Protein AF-A0A2E9SS66-F1 (afdb_monomer)

pLDDT: mean 97.3, std 3.2, range [60.94, 98.94]

Mean predicted aligned error: 2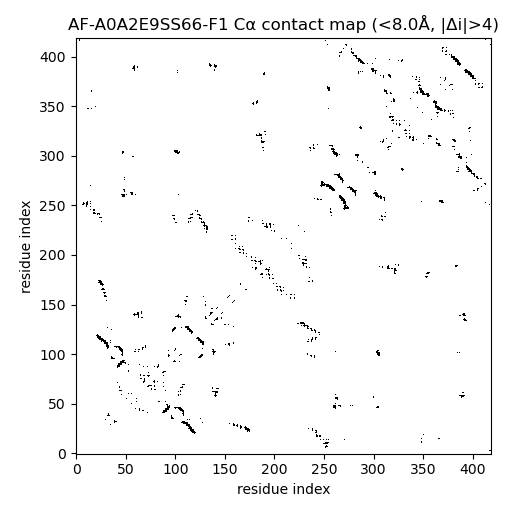.9 Å

Structure (mmCIF, N/CA/C/O backbone):
data_AF-A0A2E9SS66-F1
#
_entry.id   AF-A0A2E9SS66-F1
#
loop_
_atom_site.group_PDB
_atom_site.id
_atom_site.type_symbol
_atom_site.label_atom_id
_atom_site.label_alt_id
_atom_site.label_comp_id
_atom_site.label_asym_id
_atom_site.label_entity_id
_atom_site.label_seq_id
_atom_site.pdbx_PDB_ins_code
_atom_site.Cartn_x
_atom_site.Cartn_y
_atom_site.Cartn_z
_atom_site.occupancy
_atom_site.B_iso_or_equiv
_atom_site.auth_seq_id
_atom_site.auth_comp_id
_atom_site.auth_asym_id
_atom_site.auth_atom_id
_atom_site.pdbx_PDB_model_num
ATOM 1 N N . MET A 1 1 ? -30.780 -5.538 22.910 1.00 60.94 1 MET A N 1
ATOM 2 C CA . MET A 1 1 ? -29.740 -4.500 22.700 1.00 60.94 1 MET A CA 1
ATOM 3 C C . MET A 1 1 ? -28.472 -4.767 23.509 1.00 60.94 1 MET A C 1
ATOM 5 O O . MET A 1 1 ? -27.396 -4.683 22.935 1.00 60.94 1 MET A O 1
ATOM 9 N N . THR A 1 2 ? -28.561 -5.120 24.798 1.00 68.06 2 THR A N 1
ATOM 10 C CA . THR A 1 2 ? -27.386 -5.419 25.646 1.00 68.06 2 THR A CA 1
ATOM 11 C C . THR A 1 2 ? -26.574 -6.624 25.153 1.00 68.06 2 THR A C 1
ATOM 13 O O . THR A 1 2 ? -25.353 -6.534 25.111 1.00 68.06 2 THR A O 1
ATOM 16 N N . ASP A 1 3 ? -27.245 -7.686 24.687 1.00 88.69 3 ASP A N 1
ATOM 17 C CA . ASP A 1 3 ? -26.603 -8.881 24.105 1.00 88.69 3 ASP A CA 1
ATOM 18 C C . ASP A 1 3 ? -25.844 -8.571 22.800 1.00 88.69 3 ASP A C 1
ATOM 20 O O . ASP A 1 3 ? -24.668 -8.893 22.670 1.00 88.69 3 ASP A O 1
ATOM 24 N N . LEU A 1 4 ? -26.462 -7.846 21.856 1.00 93.50 4 LEU A N 1
ATOM 25 C CA . LEU A 1 4 ? -25.789 -7.460 20.609 1.00 93.50 4 LEU A CA 1
ATOM 26 C C . LEU A 1 4 ? -24.574 -6.561 20.863 1.00 93.50 4 LEU A C 1
ATOM 28 O O . LEU A 1 4 ? -23.524 -6.774 20.268 1.00 93.50 4 LEU A O 1
ATOM 32 N N . LYS A 1 5 ? -24.688 -5.580 21.769 1.00 95.19 5 LYS A N 1
ATOM 33 C CA . LYS A 1 5 ? -23.539 -4.747 22.140 1.00 95.19 5 LYS A CA 1
ATOM 34 C C . LYS A 1 5 ? -22.390 -5.615 22.661 1.00 95.19 5 LYS A C 1
ATOM 36 O O . LYS A 1 5 ? -21.265 -5.430 22.221 1.00 95.19 5 LYS A O 1
ATOM 41 N N . GLN A 1 6 ? -22.670 -6.572 23.546 1.00 96.44 6 GLN A N 1
ATOM 42 C CA . GLN A 1 6 ? -21.658 -7.497 24.069 1.00 96.44 6 GLN A CA 1
ATOM 43 C C . GLN A 1 6 ? -21.033 -8.364 22.967 1.00 96.44 6 GLN A C 1
ATOM 45 O O . GLN A 1 6 ? -19.815 -8.518 22.953 1.00 96.44 6 GLN A O 1
ATOM 50 N N . LYS A 1 7 ? -21.833 -8.869 22.017 1.00 97.75 7 LYS A N 1
ATOM 51 C CA . LYS A 1 7 ? -21.335 -9.608 20.844 1.00 97.75 7 LYS A CA 1
ATOM 52 C C . LYS A 1 7 ? -20.399 -8.762 19.987 1.00 97.75 7 LYS A C 1
ATOM 54 O O . LYS A 1 7 ? -19.346 -9.256 19.603 1.00 97.75 7 LYS A O 1
ATOM 59 N N . ILE A 1 8 ? -20.750 -7.499 19.736 1.00 98.44 8 ILE A N 1
ATOM 60 C CA . ILE A 1 8 ? -19.897 -6.581 18.972 1.00 98.44 8 ILE A CA 1
ATOM 61 C C . ILE A 1 8 ? -18.591 -6.311 19.718 1.00 98.44 8 ILE A C 1
ATOM 63 O O . ILE A 1 8 ? -17.529 -6.441 19.125 1.00 98.44 8 ILE A O 1
ATOM 67 N N . GLU A 1 9 ? -18.634 -5.979 21.014 1.00 98.31 9 GLU A N 1
ATOM 68 C CA . GLU A 1 9 ? -17.399 -5.732 21.776 1.00 98.31 9 GLU A CA 1
ATOM 69 C C . GLU A 1 9 ? -16.491 -6.972 21.801 1.00 98.31 9 GLU A C 1
ATOM 71 O O . GLU A 1 9 ? -15.284 -6.853 21.603 1.00 98.31 9 GLU A O 1
ATOM 76 N N . ALA A 1 10 ? -17.060 -8.170 21.972 1.00 98.38 10 ALA A N 1
ATOM 77 C CA . ALA A 1 10 ? -16.302 -9.418 21.934 1.00 98.38 10 ALA A CA 1
ATOM 78 C C . ALA A 1 10 ? -15.710 -9.705 20.541 1.00 98.38 10 ALA A C 1
ATOM 80 O O . ALA A 1 10 ? -14.550 -10.102 20.435 1.00 98.38 10 ALA A O 1
ATOM 81 N N . ALA A 1 11 ? -16.477 -9.482 19.469 1.00 98.62 11 ALA A N 1
ATOM 82 C CA . ALA A 1 11 ? -16.014 -9.672 18.096 1.00 98.62 11 ALA A CA 1
ATOM 83 C C . ALA A 1 11 ? -14.942 -8.645 17.699 1.00 98.62 11 ALA A C 1
ATOM 85 O O . ALA A 1 11 ? -13.944 -9.000 17.070 1.00 98.62 11 ALA A O 1
ATOM 86 N N . ASN A 1 12 ? -15.095 -7.388 18.116 1.00 98.81 12 ASN A N 1
ATOM 87 C CA . ASN A 1 12 ? -14.091 -6.348 17.918 1.00 98.81 12 ASN A CA 1
ATOM 88 C C . ASN A 1 12 ? -12.805 -6.711 18.655 1.00 98.81 12 ASN A C 1
ATOM 90 O O . ASN A 1 12 ? -11.750 -6.745 18.033 1.00 98.81 12 ASN A O 1
ATOM 94 N N . GLN A 1 13 ? -12.890 -7.080 19.936 1.00 98.69 13 GLN A N 1
ATOM 95 C CA . GLN A 1 13 ? -11.731 -7.524 20.709 1.00 98.69 13 GLN A CA 1
ATOM 96 C C . GLN A 1 13 ? -11.022 -8.705 20.032 1.00 98.69 13 GLN A C 1
ATOM 98 O O . GLN A 1 13 ? -9.805 -8.674 19.854 1.00 98.69 13 GLN A O 1
ATOM 103 N N . LYS A 1 14 ? -11.779 -9.702 19.558 1.00 98.81 14 LYS A N 1
ATOM 104 C CA . LYS A 1 14 ? -11.210 -10.841 18.831 1.00 98.81 14 LYS A CA 1
ATOM 105 C C . LYS A 1 14 ? -10.554 -10.434 17.508 1.00 98.81 14 LYS A C 1
ATOM 107 O O . LYS A 1 14 ? -9.509 -10.972 17.158 1.00 98.81 14 LYS A O 1
ATOM 112 N N . THR A 1 15 ? -11.144 -9.481 16.788 1.00 98.81 15 THR A N 1
ATOM 113 C CA . THR A 1 15 ? -10.571 -8.922 15.554 1.00 98.81 15 THR A CA 1
ATOM 114 C C . THR A 1 15 ? -9.224 -8.258 15.832 1.00 98.81 15 THR A C 1
ATOM 116 O O . THR A 1 15 ? -8.252 -8.526 15.133 1.00 98.81 15 THR A O 1
ATOM 119 N N . ILE A 1 16 ? -9.139 -7.447 16.888 1.00 98.75 16 ILE A N 1
ATOM 120 C CA . ILE A 1 16 ? -7.888 -6.801 17.304 1.00 98.75 16 ILE A CA 1
ATOM 121 C C . ILE A 1 16 ? -6.834 -7.833 17.702 1.00 98.75 16 ILE A C 1
ATOM 123 O O . ILE A 1 16 ? -5.689 -7.721 17.276 1.00 98.75 16 ILE A O 1
ATOM 127 N N . GLU A 1 17 ? -7.207 -8.853 18.478 1.00 98.62 17 GLU A N 1
ATOM 128 C CA . GLU A 1 17 ? -6.296 -9.945 18.843 1.00 98.62 17 GLU A CA 1
ATOM 129 C C . GLU A 1 17 ? -5.725 -10.648 17.613 1.00 98.62 17 GLU A C 1
ATOM 131 O O . GLU A 1 17 ? -4.535 -10.952 17.590 1.00 98.62 17 GLU A O 1
ATOM 136 N N . ILE A 1 18 ? -6.558 -10.881 16.592 1.00 98.69 18 ILE A N 1
ATOM 137 C CA . ILE A 1 18 ? -6.127 -11.502 15.339 1.00 98.69 18 ILE A CA 1
ATOM 138 C C . ILE A 1 18 ? -5.092 -10.635 14.620 1.00 98.69 18 ILE A C 1
ATOM 140 O O . ILE A 1 18 ? -4.042 -11.139 14.226 1.00 98.69 18 ILE A O 1
ATOM 144 N N . ILE A 1 19 ? -5.376 -9.338 14.482 1.00 98.56 19 ILE A N 1
ATOM 145 C CA . ILE A 1 19 ? -4.502 -8.394 13.778 1.00 98.56 19 ILE A CA 1
ATOM 146 C C . ILE A 1 19 ? -3.164 -8.250 14.516 1.00 98.56 19 ILE A C 1
ATOM 148 O O . ILE A 1 19 ? -2.103 -8.363 13.905 1.00 98.56 19 ILE A O 1
ATOM 152 N N . LEU A 1 20 ? -3.193 -8.040 15.838 1.00 98.44 20 LEU A N 1
ATOM 153 C CA . LEU A 1 20 ? -1.987 -7.797 16.638 1.00 98.44 20 LEU A CA 1
ATOM 154 C C . LEU A 1 20 ? -1.087 -9.034 16.774 1.00 98.44 20 LEU A C 1
ATOM 156 O O . LEU A 1 20 ? 0.133 -8.884 16.889 1.00 98.44 20 LEU A O 1
ATOM 160 N N . SER A 1 21 ? -1.656 -10.244 16.746 1.00 98.25 21 SER A N 1
ATOM 161 C CA . SER A 1 21 ? -0.876 -11.488 16.791 1.00 98.25 21 SER A CA 1
ATOM 162 C C . SER A 1 21 ? -0.274 -11.888 15.442 1.00 98.25 21 SER A C 1
ATOM 164 O O . SER A 1 21 ? 0.510 -12.837 15.387 1.00 98.25 21 SER A O 1
ATOM 166 N N . GLY A 1 22 ? -0.614 -11.183 14.358 1.00 98.31 22 GLY A N 1
ATOM 167 C CA . GLY A 1 22 ? -0.033 -11.409 13.040 1.00 98.31 22 GLY A CA 1
ATOM 168 C C . GLY A 1 22 ? 1.487 -11.222 13.032 1.00 98.31 22 GLY A C 1
ATOM 169 O O . GLY A 1 22 ? 2.020 -10.303 13.661 1.00 98.31 22 GLY A O 1
ATOM 170 N N . SER A 1 23 ? 2.173 -12.092 12.292 1.00 98.19 23 SER A N 1
ATOM 171 C CA . SER A 1 23 ? 3.631 -12.095 12.145 1.00 98.19 23 SER A CA 1
ATOM 172 C C . SER A 1 23 ? 4.002 -12.067 10.654 1.00 98.19 23 SER A C 1
ATOM 174 O O . SER A 1 23 ? 4.263 -13.117 10.064 1.00 98.19 23 SER A O 1
ATOM 176 N N . PRO A 1 24 ? 3.946 -10.886 10.006 1.00 98.62 24 PRO A N 1
ATOM 177 C CA . PRO A 1 24 ? 4.191 -10.740 8.574 1.00 98.62 24 PRO A CA 1
ATOM 178 C C . PRO A 1 24 ? 5.689 -10.817 8.243 1.00 98.62 24 PRO A C 1
ATOM 180 O O . PRO A 1 24 ? 6.462 -9.909 8.554 1.00 98.62 24 PRO A O 1
ATOM 183 N N . MET A 1 25 ? 6.074 -11.892 7.563 1.00 98.88 25 MET A N 1
ATOM 184 C CA . MET A 1 25 ? 7.418 -12.148 7.057 1.00 98.88 25 MET A CA 1
ATOM 185 C C . MET A 1 25 ? 7.444 -11.949 5.542 1.00 98.88 25 MET A C 1
ATOM 187 O O . MET A 1 25 ? 6.692 -12.602 4.822 1.00 98.88 25 MET A O 1
ATOM 191 N N . LEU A 1 26 ? 8.317 -11.082 5.032 1.00 98.88 26 LEU A N 1
ATOM 192 C CA . LEU A 1 26 ? 8.627 -11.045 3.602 1.00 98.88 26 LEU A CA 1
ATOM 193 C C . LEU A 1 26 ? 9.490 -12.267 3.278 1.00 98.88 26 LEU A C 1
ATOM 195 O O . LEU A 1 26 ? 10.615 -12.358 3.763 1.00 98.88 26 LEU A O 1
ATOM 199 N N . VAL A 1 27 ? 8.945 -13.211 2.510 1.00 98.81 27 VAL A N 1
ATOM 200 C CA . VAL A 1 27 ? 9.553 -14.537 2.288 1.00 98.81 27 VAL A CA 1
ATOM 201 C C . VAL A 1 27 ? 10.009 -14.771 0.854 1.00 98.81 27 VAL A C 1
ATOM 203 O O . VAL A 1 27 ? 10.815 -15.668 0.616 1.00 98.81 27 VAL A O 1
ATOM 206 N N . ASP A 1 28 ? 9.502 -13.995 -0.105 1.00 98.75 28 ASP A N 1
ATOM 207 C CA . ASP A 1 28 ? 9.826 -14.195 -1.513 1.00 98.75 28 ASP A CA 1
ATOM 208 C C . ASP A 1 28 ? 9.617 -12.931 -2.357 1.00 98.75 28 ASP A C 1
ATOM 210 O O . ASP A 1 28 ? 8.926 -11.997 -1.939 1.00 98.75 28 ASP A O 1
ATOM 214 N N . VAL A 1 29 ? 10.181 -12.939 -3.567 1.00 98.81 29 VAL A N 1
ATOM 215 C CA . VAL A 1 29 ? 9.848 -12.001 -4.648 1.00 98.81 29 VAL A CA 1
ATOM 216 C C . VAL A 1 29 ? 9.664 -12.794 -5.937 1.00 98.81 29 VAL A C 1
ATOM 218 O O . VAL A 1 29 ? 10.526 -13.595 -6.287 1.00 98.81 29 VAL A O 1
ATOM 221 N N . ALA A 1 30 ? 8.555 -12.613 -6.649 1.00 98.75 30 ALA A N 1
ATOM 222 C CA . ALA A 1 30 ? 8.277 -13.371 -7.873 1.00 98.75 30 ALA A CA 1
ATOM 223 C C . ALA A 1 30 ? 7.315 -12.620 -8.808 1.00 98.75 30 ALA A C 1
ATOM 225 O O . ALA A 1 30 ? 6.579 -11.756 -8.328 1.00 98.75 30 ALA A O 1
ATOM 226 N N . PRO A 1 31 ? 7.291 -12.930 -10.118 1.00 98.81 31 PRO A N 1
ATOM 227 C CA . PRO A 1 31 ? 6.324 -12.348 -11.047 1.00 98.81 31 PRO A CA 1
ATOM 228 C C . PRO A 1 31 ? 4.881 -12.550 -10.575 1.00 98.81 31 PRO A C 1
ATOM 230 O O . PRO A 1 31 ? 4.531 -13.620 -10.071 1.00 98.81 31 PRO A O 1
ATOM 233 N N . ALA A 1 32 ? 4.021 -11.546 -10.767 1.00 98.81 32 ALA A N 1
ATOM 234 C CA . ALA A 1 32 ? 2.633 -11.579 -10.310 1.00 98.81 32 ALA A CA 1
ATOM 235 C C . ALA A 1 32 ? 1.885 -12.822 -10.802 1.00 98.81 32 ALA A C 1
ATOM 237 O O . ALA A 1 32 ? 1.139 -13.432 -10.038 1.00 98.81 32 ALA A O 1
ATOM 238 N N . ARG A 1 33 ? 2.144 -13.248 -12.042 1.00 98.69 33 ARG A N 1
ATOM 239 C CA . ARG A 1 33 ? 1.557 -14.450 -12.643 1.00 98.69 33 ARG A CA 1
ATOM 240 C C . ARG A 1 33 ? 1.782 -15.728 -11.834 1.00 98.69 33 ARG A C 1
ATOM 242 O O . ARG A 1 33 ? 0.941 -16.624 -11.868 1.00 98.69 33 ARG A O 1
ATOM 249 N N . GLU A 1 34 ? 2.907 -15.825 -11.136 1.00 98.75 34 GLU A N 1
ATOM 250 C CA . GLU A 1 34 ? 3.300 -17.026 -10.401 1.00 98.75 34 GLU A CA 1
ATOM 251 C C . GLU A 1 34 ? 2.723 -17.065 -8.985 1.00 98.75 34 GLU A C 1
ATOM 253 O O . GLU A 1 34 ? 2.489 -18.150 -8.449 1.00 98.75 34 GLU A O 1
ATOM 258 N N . VAL A 1 35 ? 2.509 -15.898 -8.365 1.00 98.69 35 VAL A N 1
ATOM 259 C CA . VAL A 1 35 ? 2.236 -15.817 -6.920 1.00 98.69 35 VAL A CA 1
ATOM 260 C C . VAL A 1 35 ? 0.926 -15.146 -6.539 1.00 98.69 35 VAL A C 1
ATOM 262 O O . VAL A 1 35 ? 0.413 -15.457 -5.465 1.00 98.69 35 VAL A O 1
ATOM 265 N N . VAL A 1 36 ? 0.372 -14.265 -7.374 1.00 98.75 36 VAL A N 1
ATOM 266 C CA . VAL A 1 36 ? -0.870 -13.544 -7.068 1.00 98.75 36 VAL A CA 1
ATOM 267 C C . VAL A 1 36 ? -2.080 -14.448 -7.363 1.00 98.75 36 VAL A C 1
ATOM 269 O O . VAL A 1 36 ? -2.241 -14.905 -8.500 1.00 98.75 36 VAL A O 1
ATOM 272 N N . PRO A 1 37 ? -2.953 -14.728 -6.372 1.00 98.56 37 PRO A N 1
ATOM 273 C CA . PRO A 1 37 ? -4.115 -15.596 -6.544 1.00 98.56 37 PRO A CA 1
ATOM 274 C C . PRO A 1 37 ? -5.004 -15.172 -7.712 1.00 98.56 37 PRO A C 1
ATOM 276 O O . PRO A 1 37 ? -5.461 -14.038 -7.771 1.00 98.56 37 PRO A O 1
ATOM 279 N N . GLY A 1 38 ? -5.287 -16.087 -8.640 1.00 98.25 38 GLY A N 1
ATOM 280 C CA . GLY A 1 38 ? -6.188 -15.827 -9.770 1.00 98.25 38 GLY A CA 1
ATOM 281 C C . GLY A 1 38 ? -5.612 -14.956 -10.895 1.00 98.25 38 GLY A C 1
ATOM 282 O O . GLY A 1 38 ? -6.335 -14.695 -11.852 1.00 98.25 38 GLY A O 1
ATOM 283 N N . MET A 1 39 ? -4.342 -14.543 -10.820 1.00 98.44 39 MET A N 1
ATOM 284 C CA . MET A 1 39 ? -3.696 -13.745 -11.866 1.00 98.44 39 MET A CA 1
ATOM 285 C C . MET A 1 39 ? -3.558 -14.535 -13.178 1.00 98.44 39 MET A C 1
ATOM 287 O O . MET A 1 39 ? -3.099 -15.684 -13.181 1.00 98.44 39 MET A O 1
ATOM 291 N N . THR A 1 40 ? -3.910 -13.915 -14.306 1.00 98.50 40 THR A N 1
ATOM 292 C CA . THR A 1 40 ? -3.755 -14.473 -15.663 1.00 98.50 40 THR A CA 1
ATOM 293 C C . THR A 1 40 ? -2.850 -13.597 -16.525 1.00 98.50 40 THR A C 1
ATOM 295 O O . THR A 1 40 ? -2.590 -12.444 -16.194 1.00 98.50 40 THR A O 1
ATOM 298 N N . ASP A 1 41 ? -2.371 -14.138 -17.648 1.00 98.44 41 ASP A N 1
ATOM 299 C CA . ASP A 1 41 ? -1.439 -13.433 -18.546 1.00 98.44 41 ASP A CA 1
ATOM 300 C C . ASP A 1 41 ? -2.058 -12.174 -19.181 1.00 98.44 41 ASP A C 1
ATOM 302 O O . ASP A 1 41 ? -1.354 -11.238 -19.534 1.00 98.44 41 ASP A O 1
ATOM 306 N N . ASN A 1 42 ? -3.387 -12.136 -19.303 1.00 98.50 42 ASN A N 1
ATOM 307 C CA . ASN A 1 42 ? -4.148 -11.028 -19.878 1.00 98.50 42 ASN A CA 1
ATOM 308 C C . ASN A 1 42 ? -4.851 -10.151 -18.825 1.00 98.50 42 ASN A C 1
ATOM 310 O O . ASN A 1 42 ? -5.808 -9.457 -19.166 1.00 98.50 42 ASN A O 1
ATOM 314 N N . MET A 1 43 ? -4.439 -10.217 -17.556 1.00 98.81 43 MET A N 1
ATOM 315 C CA . MET A 1 43 ? -5.028 -9.441 -16.463 1.00 98.81 43 MET A CA 1
ATOM 316 C C . MET A 1 43 ? -4.092 -8.319 -16.019 1.00 98.81 43 MET A C 1
ATOM 318 O O . MET A 1 43 ? -2.886 -8.517 -15.877 1.00 98.81 43 MET A O 1
ATOM 322 N N . ILE A 1 44 ? -4.664 -7.143 -15.775 1.00 98.88 44 ILE A N 1
ATOM 323 C CA . ILE A 1 44 ? -3.976 -5.976 -15.229 1.00 98.88 44 ILE A CA 1
ATOM 324 C C . ILE A 1 44 ? -4.744 -5.516 -13.999 1.00 98.88 44 ILE A C 1
ATOM 326 O O . ILE A 1 44 ? -5.939 -5.230 -14.063 1.00 98.88 44 ILE A O 1
ATOM 330 N N . LEU A 1 45 ? -4.055 -5.451 -12.868 1.00 98.88 45 LEU A N 1
ATOM 331 C CA . LEU A 1 45 ? -4.634 -5.001 -11.618 1.00 98.88 45 LEU A CA 1
ATOM 332 C C . LEU A 1 45 ? -4.541 -3.482 -11.475 1.00 98.88 45 LEU A C 1
ATOM 334 O O . LEU A 1 45 ? -3.664 -2.850 -12.063 1.00 98.88 45 LEU A O 1
ATOM 338 N N . HIS A 1 46 ? -5.438 -2.911 -10.676 1.00 98.75 46 HIS A N 1
ATOM 339 C CA . HIS A 1 46 ? -5.442 -1.499 -10.296 1.00 98.75 46 HIS A CA 1
ATOM 340 C C . HIS A 1 46 ? -5.780 -1.325 -8.808 1.00 98.75 46 HIS A C 1
ATOM 342 O O . HIS A 1 46 ? -6.274 -2.243 -8.152 1.00 98.75 46 HIS A O 1
ATOM 348 N N . SER A 1 47 ? -5.569 -0.129 -8.258 1.00 98.19 47 SER A N 1
ATOM 349 C CA . SER A 1 47 ? -5.972 0.155 -6.877 1.00 98.19 47 SER A CA 1
ATOM 350 C C . SER A 1 47 ? -7.494 0.090 -6.694 1.00 98.19 47 SER A C 1
ATOM 352 O O . SER A 1 47 ? -8.264 0.551 -7.539 1.00 98.19 47 SER A O 1
ATOM 354 N N . ALA A 1 48 ? -7.938 -0.487 -5.584 1.00 95.94 48 ALA A N 1
ATOM 355 C CA . ALA A 1 48 ? -9.338 -0.716 -5.248 1.00 95.94 48 ALA A CA 1
ATOM 356 C C . ALA A 1 48 ? -10.085 0.593 -4.903 1.00 95.94 48 ALA A C 1
ATOM 358 O O . ALA A 1 48 ? -9.450 1.612 -4.645 1.00 95.94 48 ALA A O 1
ATOM 359 N N . PRO A 1 49 ? -11.434 0.598 -4.837 1.00 97.94 49 PRO A N 1
ATOM 360 C CA . PRO A 1 49 ? -12.360 -0.496 -5.159 1.00 97.94 49 PRO A CA 1
ATOM 361 C C . PRO A 1 49 ? -12.497 -0.753 -6.671 1.00 97.94 49 PRO A C 1
ATOM 363 O O . PRO A 1 49 ? -12.053 0.050 -7.489 1.00 97.94 49 PRO A O 1
ATOM 366 N N . ALA A 1 50 ? -13.142 -1.870 -7.039 1.00 97.50 50 ALA A N 1
ATOM 367 C CA . ALA A 1 50 ? -13.466 -2.201 -8.434 1.00 97.50 50 ALA A CA 1
ATOM 368 C C . ALA A 1 50 ? -14.242 -1.067 -9.121 1.00 97.50 50 ALA A C 1
ATOM 370 O O . ALA A 1 50 ? -15.213 -0.561 -8.551 1.00 97.50 50 ALA A O 1
ATOM 371 N N . ILE A 1 51 ? -13.875 -0.730 -10.353 1.00 98.19 51 ILE A N 1
ATOM 372 C CA . ILE A 1 51 ? -14.511 0.322 -11.153 1.00 98.19 51 ILE A CA 1
ATOM 373 C C . ILE A 1 51 ? -14.539 -0.097 -12.626 1.00 98.19 51 ILE A C 1
ATOM 375 O O . ILE A 1 51 ? -13.641 -0.798 -13.086 1.00 98.19 51 ILE A O 1
ATOM 379 N N . ALA A 1 52 ? -15.583 0.300 -13.356 1.00 97.81 52 ALA A N 1
ATOM 380 C CA . ALA A 1 52 ? -15.670 0.035 -14.788 1.00 97.81 52 ALA A CA 1
ATOM 381 C C . ALA A 1 52 ? -14.611 0.842 -15.556 1.00 97.81 52 ALA A C 1
ATOM 383 O O . ALA A 1 52 ? -14.277 1.966 -15.178 1.00 97.81 52 ALA A O 1
ATOM 384 N N . TRP A 1 53 ? -14.112 0.286 -16.662 1.00 98.12 53 TRP A N 1
ATOM 385 C CA . TRP A 1 53 ? -13.074 0.909 -17.489 1.00 98.12 53 TRP A CA 1
ATOM 386 C C . TRP A 1 53 ? -13.443 2.330 -17.943 1.00 98.12 53 TRP A C 1
ATOM 388 O O . TRP A 1 53 ? -12.610 3.238 -17.943 1.00 98.12 53 TRP A O 1
ATOM 398 N N . GLU A 1 54 ? -14.710 2.556 -18.295 1.00 97.69 54 GLU A N 1
ATOM 399 C CA . GLU A 1 54 ? -15.216 3.855 -18.745 1.00 97.69 54 GLU A CA 1
ATOM 400 C C . GLU A 1 54 ? -15.082 4.933 -17.668 1.00 97.69 54 GLU A C 1
ATOM 402 O O . GLU A 1 54 ? -14.755 6.080 -17.990 1.00 97.69 54 GLU A O 1
ATOM 407 N N . ASP A 1 55 ? -15.267 4.539 -16.409 1.00 98.06 55 ASP A N 1
ATOM 408 C CA . ASP A 1 55 ? -15.344 5.425 -15.251 1.00 98.06 55 ASP A CA 1
ATOM 409 C C . ASP A 1 55 ? -13.986 5.631 -14.567 1.00 98.06 55 ASP A C 1
ATOM 411 O O . ASP A 1 55 ? -13.858 6.505 -13.713 1.00 98.06 55 ASP A O 1
ATOM 415 N N . MET A 1 56 ? -12.953 4.874 -14.953 1.00 98.44 56 MET A N 1
ATOM 416 C CA . MET A 1 56 ? -11.603 5.026 -14.405 1.00 98.44 56 MET A CA 1
ATOM 417 C C . MET A 1 56 ? -11.041 6.440 -14.592 1.00 98.44 56 MET A C 1
ATOM 419 O O . MET A 1 56 ? -11.201 7.073 -15.647 1.00 98.44 56 MET A O 1
ATOM 423 N N . CYS A 1 57 ? -10.311 6.905 -13.573 1.00 97.81 57 CYS A N 1
ATOM 424 C CA . CYS A 1 57 ? -9.575 8.162 -13.623 1.00 97.81 57 CYS A CA 1
ATOM 425 C C . CYS A 1 57 ? -8.414 8.097 -14.637 1.00 97.81 57 CYS A C 1
ATOM 427 O O . CYS A 1 57 ? -7.998 7.023 -15.079 1.00 97.81 57 CYS A O 1
ATOM 429 N N . GLY A 1 58 ? -7.873 9.259 -15.015 1.00 97.69 58 GLY A N 1
ATOM 430 C CA . GLY A 1 58 ? -6.791 9.338 -16.002 1.00 97.69 58 GLY A CA 1
ATOM 431 C C . GLY A 1 58 ? -5.548 8.513 -15.635 1.00 97.69 58 GLY A C 1
ATOM 432 O O . GLY A 1 58 ? -5.127 7.715 -16.471 1.00 97.69 58 GLY A O 1
ATOM 433 N N . PRO A 1 59 ? -4.999 8.602 -14.405 1.00 97.38 59 PRO A N 1
ATOM 434 C CA . PRO A 1 59 ? -3.844 7.798 -14.006 1.00 97.38 59 PRO A CA 1
ATOM 435 C C . PRO A 1 59 ? -4.068 6.287 -14.105 1.00 97.38 59 PRO A C 1
ATOM 437 O O . PRO A 1 59 ? -3.172 5.569 -14.542 1.00 97.38 59 PRO A O 1
ATOM 440 N N . HIS A 1 60 ? -5.267 5.803 -13.759 1.00 98.00 60 HIS A N 1
ATOM 441 C CA . HIS A 1 60 ? -5.643 4.404 -13.981 1.00 98.00 60 HIS A CA 1
ATOM 442 C C . HIS A 1 60 ? -5.628 4.057 -15.464 1.00 98.00 60 HIS A C 1
ATOM 444 O O . HIS A 1 60 ? -4.955 3.109 -15.849 1.00 98.00 60 HIS A O 1
ATOM 450 N N . LYS A 1 61 ? -6.300 4.845 -16.311 1.00 98.31 61 LYS A N 1
ATOM 451 C CA . LYS A 1 61 ? -6.368 4.568 -17.755 1.00 98.31 61 LYS A CA 1
ATOM 452 C C . LYS A 1 61 ? -4.990 4.537 -18.406 1.00 98.31 61 LYS A C 1
ATOM 454 O O . LYS A 1 61 ? -4.680 3.594 -19.130 1.00 98.31 61 LYS A O 1
ATOM 459 N N . VAL A 1 62 ? -4.153 5.535 -18.124 1.00 97.81 62 VAL A N 1
ATOM 460 C CA . VAL A 1 62 ? -2.789 5.597 -18.668 1.00 97.81 62 VAL A CA 1
ATOM 461 C C . VAL A 1 62 ? -1.946 4.438 -18.145 1.00 97.81 62 VAL A C 1
ATOM 463 O O . VAL A 1 62 ? -1.243 3.800 -18.923 1.00 97.81 62 VAL A O 1
ATOM 466 N N . GLY A 1 63 ? -2.047 4.130 -16.853 1.00 98.12 63 GLY A N 1
ATOM 467 C CA . GLY A 1 63 ? -1.326 3.028 -16.231 1.00 98.12 63 GLY A CA 1
ATOM 468 C C . GLY A 1 63 ? -1.704 1.657 -16.799 1.00 98.12 63 GLY A C 1
ATOM 469 O O . GLY A 1 63 ? -0.829 0.897 -17.201 1.00 98.12 63 GLY A O 1
ATOM 470 N N . VAL A 1 64 ? -3.002 1.359 -16.907 1.00 98.75 64 VAL A N 1
ATOM 471 C CA . VAL A 1 64 ? -3.504 0.096 -17.473 1.00 98.75 64 VAL A CA 1
ATOM 472 C C . VAL A 1 64 ? -3.096 -0.050 -18.939 1.00 98.75 64 VAL A C 1
ATOM 474 O O . VAL A 1 64 ? -2.616 -1.109 -19.336 1.00 98.75 64 VAL A O 1
ATOM 477 N N . ILE A 1 65 ? -3.224 1.010 -19.745 1.00 98.69 65 ILE A N 1
ATOM 478 C CA . ILE A 1 65 ? -2.755 0.992 -21.138 1.00 98.69 65 ILE A CA 1
ATOM 479 C C . ILE A 1 65 ? -1.241 0.765 -21.192 1.00 98.69 65 ILE A C 1
ATOM 481 O O . ILE A 1 65 ? -0.781 -0.062 -21.974 1.00 98.69 65 ILE A O 1
ATOM 485 N N . GLY A 1 66 ? -0.466 1.453 -20.352 1.00 98.56 66 GLY A N 1
ATOM 486 C CA . GLY A 1 66 ? 0.984 1.285 -20.281 1.00 98.56 66 GLY A CA 1
ATOM 487 C C . GLY A 1 66 ? 1.398 -0.150 -19.954 1.00 98.56 66 GLY A C 1
ATOM 488 O O . GLY A 1 66 ? 2.241 -0.719 -20.644 1.00 98.56 66 GLY A O 1
ATOM 489 N N . ALA A 1 67 ? 0.749 -0.775 -18.971 1.00 98.75 67 ALA A N 1
ATOM 490 C CA . ALA A 1 67 ? 0.967 -2.182 -18.647 1.00 98.75 67 ALA A CA 1
ATOM 491 C C . ALA A 1 67 ? 0.578 -3.116 -19.806 1.00 98.75 67 ALA A C 1
ATOM 493 O O . ALA A 1 67 ? 1.329 -4.032 -20.128 1.00 98.75 67 ALA A O 1
ATOM 494 N N . ALA A 1 68 ? -0.542 -2.859 -20.491 1.00 98.88 68 ALA A N 1
ATOM 495 C CA . ALA A 1 68 ? -0.955 -3.651 -21.651 1.00 98.88 68 ALA A CA 1
ATOM 496 C C . ALA A 1 68 ? 0.058 -3.584 -22.805 1.00 98.88 68 ALA A C 1
ATOM 498 O O . ALA A 1 68 ? 0.299 -4.587 -23.476 1.00 98.88 68 ALA A O 1
ATOM 499 N N . LEU A 1 69 ? 0.653 -2.411 -23.035 1.00 98.81 69 LEU A N 1
ATOM 500 C CA . LEU A 1 69 ? 1.709 -2.225 -24.030 1.00 98.81 69 LEU A CA 1
ATOM 501 C C . LEU A 1 69 ? 3.008 -2.914 -23.606 1.00 98.81 69 LEU A C 1
ATOM 503 O O . LEU A 1 69 ? 3.636 -3.580 -24.425 1.00 98.81 69 LEU A O 1
ATOM 507 N N . TRP A 1 70 ? 3.390 -2.789 -22.333 1.00 98.75 70 TRP A N 1
ATOM 508 C CA . TRP A 1 70 ? 4.602 -3.405 -21.791 1.00 98.75 70 TRP A CA 1
ATOM 509 C C . TRP A 1 70 ? 4.567 -4.936 -21.872 1.00 98.75 70 TRP A C 1
ATOM 511 O O . TRP A 1 70 ? 5.538 -5.545 -22.308 1.00 98.75 70 TRP A O 1
ATOM 521 N N . GLU A 1 71 ? 3.426 -5.545 -21.549 1.00 98.62 71 GLU A N 1
ATOM 522 C CA . GLU A 1 71 ? 3.212 -6.997 -21.649 1.00 98.62 71 GLU A CA 1
ATOM 523 C C . GLU A 1 71 ? 3.004 -7.483 -23.097 1.00 98.62 71 GLU A C 1
ATOM 525 O O . GLU A 1 71 ? 2.853 -8.678 -23.346 1.00 98.62 71 GLU A O 1
ATOM 530 N N . GLY A 1 72 ? 2.937 -6.575 -24.079 1.00 98.44 72 GLY A N 1
ATOM 531 C CA . GLY A 1 72 ? 2.652 -6.927 -25.472 1.00 98.44 72 GLY A CA 1
ATOM 532 C C . GLY A 1 72 ? 1.220 -7.426 -25.715 1.00 98.44 72 GLY A C 1
ATOM 533 O O . GLY A 1 72 ? 0.946 -8.044 -26.745 1.00 98.44 72 GLY A O 1
ATOM 534 N N . LEU A 1 73 ? 0.286 -7.147 -24.799 1.00 98.75 73 LEU A N 1
ATOM 535 C CA . LEU A 1 73 ? -1.137 -7.483 -24.944 1.00 98.75 73 LEU A CA 1
ATOM 536 C C . LEU A 1 73 ? -1.822 -6.623 -26.015 1.00 98.75 73 LEU A C 1
ATOM 538 O O . LEU A 1 73 ? -2.813 -7.042 -26.625 1.00 98.75 73 LEU A O 1
ATOM 542 N N . ALA A 1 74 ? -1.280 -5.433 -26.274 1.00 98.62 74 ALA A N 1
ATOM 543 C CA . ALA A 1 74 ? -1.742 -4.512 -27.299 1.00 98.62 74 ALA A CA 1
ATOM 544 C C . ALA A 1 74 ? -0.574 -3.859 -28.046 1.00 98.62 74 ALA A C 1
ATOM 546 O O . ALA A 1 74 ? 0.514 -3.701 -27.500 1.00 98.62 74 ALA A O 1
ATOM 547 N N . SER A 1 75 ? -0.806 -3.449 -29.295 1.00 97.88 75 SER A N 1
ATOM 548 C CA . SER A 1 75 ? 0.217 -2.776 -30.116 1.00 97.88 75 SER A CA 1
ATOM 549 C C . SER A 1 75 ? 0.130 -1.247 -30.092 1.00 97.88 75 SER A C 1
ATOM 551 O O . SER A 1 75 ? 0.977 -0.572 -30.673 1.00 97.88 75 SER A O 1
ATOM 553 N N . SER A 1 76 ? -0.934 -0.692 -29.509 1.00 98.50 76 SER A N 1
ATOM 554 C CA . SER A 1 76 ? -1.188 0.751 -29.411 1.00 98.50 76 SER A CA 1
ATOM 555 C C . SER A 1 76 ? -2.182 1.047 -28.282 1.00 98.50 76 SER A C 1
ATOM 557 O O . SER A 1 76 ? -2.926 0.139 -27.894 1.00 98.50 76 SER A O 1
ATOM 559 N N . PRO A 1 77 ? -2.232 2.288 -27.764 1.00 98.31 77 PRO A N 1
ATOM 560 C CA . PRO A 1 77 ? -3.255 2.705 -26.807 1.00 98.31 77 PRO A CA 1
ATOM 561 C C . PRO A 1 77 ? -4.689 2.423 -27.275 1.00 98.31 77 PRO A C 1
ATOM 563 O O . PRO A 1 77 ? -5.515 1.960 -26.491 1.00 98.31 77 PRO A O 1
ATOM 566 N N . GLU A 1 78 ? -4.981 2.644 -28.558 1.00 98.62 78 GLU A N 1
ATOM 567 C CA . GLU A 1 78 ? -6.302 2.412 -29.146 1.00 98.62 78 GLU A CA 1
ATOM 568 C C . GLU A 1 78 ? -6.648 0.918 -29.208 1.00 98.62 78 GLU A C 1
ATOM 570 O O . GLU A 1 78 ? -7.783 0.532 -28.924 1.00 98.62 78 GLU A O 1
ATOM 575 N N . ASP A 1 79 ? -5.674 0.066 -29.545 1.00 98.69 79 ASP A N 1
ATOM 576 C CA . ASP A 1 79 ? -5.842 -1.392 -29.496 1.00 98.69 79 ASP A CA 1
ATOM 577 C C . ASP A 1 79 ? -6.078 -1.871 -28.054 1.00 98.69 79 ASP A C 1
ATOM 579 O O . ASP A 1 79 ? -6.971 -2.685 -27.821 1.00 98.69 79 ASP A O 1
ATOM 583 N N . ALA A 1 80 ? -5.347 -1.316 -27.079 1.00 98.69 80 ALA A N 1
ATOM 584 C CA . ALA A 1 80 ? -5.514 -1.640 -25.663 1.00 98.69 80 ALA A CA 1
ATOM 585 C C . ALA A 1 80 ? -6.926 -1.294 -25.161 1.00 98.69 80 ALA A C 1
ATOM 587 O O . ALA A 1 80 ? -7.613 -2.178 -24.651 1.00 98.69 80 ALA A O 1
ATOM 588 N N . ASP A 1 81 ? -7.399 -0.056 -25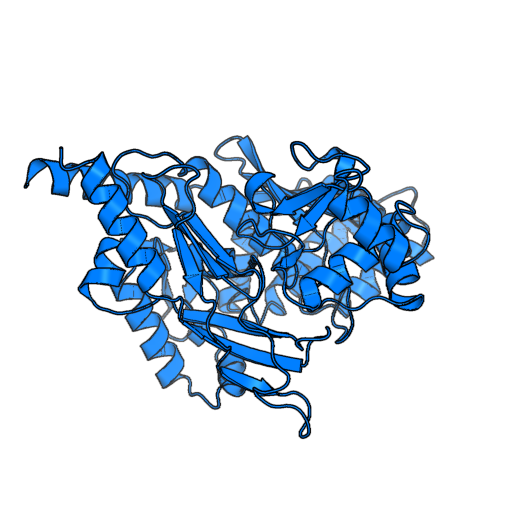.369 1.00 98.62 81 ASP A N 1
ATOM 589 C CA . ASP A 1 81 ? -8.769 0.357 -25.007 1.00 98.62 81 ASP A CA 1
ATOM 590 C C . ASP A 1 81 ? -9.813 -0.562 -25.661 1.00 98.62 81 ASP A C 1
ATOM 592 O O . ASP A 1 81 ? -10.729 -1.054 -24.998 1.00 98.62 81 ASP A O 1
ATOM 596 N N . SER A 1 82 ? -9.633 -0.875 -26.947 1.00 98.56 82 SER A N 1
ATOM 597 C CA . SER A 1 82 ? -10.542 -1.748 -27.684 1.00 98.56 82 SER A CA 1
ATOM 598 C C . SER A 1 82 ? -10.594 -3.170 -27.109 1.00 98.56 82 SER A C 1
ATOM 600 O O . SER A 1 82 ? -11.679 -3.740 -26.974 1.00 98.56 82 SER A O 1
ATOM 602 N N . LYS A 1 83 ? -9.444 -3.748 -26.745 1.00 98.81 83 LYS A N 1
ATOM 603 C CA . LYS A 1 83 ? -9.346 -5.091 -26.149 1.00 98.81 83 LYS A CA 1
ATOM 604 C C . LYS A 1 83 ? -9.897 -5.151 -24.728 1.00 98.81 83 LYS A C 1
ATOM 606 O O . LYS A 1 83 ? -10.567 -6.128 -24.394 1.00 98.81 83 LYS A O 1
ATOM 611 N N . ILE A 1 84 ? -9.688 -4.108 -23.923 1.00 98.69 84 ILE A N 1
ATOM 612 C CA . ILE A 1 84 ? -10.279 -3.995 -22.581 1.00 98.69 84 ILE A CA 1
ATOM 613 C C . ILE A 1 84 ? -11.809 -3.977 -22.687 1.00 98.69 84 ILE A C 1
ATOM 615 O O . ILE A 1 84 ? -12.489 -4.771 -22.041 1.00 98.69 84 ILE A O 1
ATOM 619 N N . ARG A 1 85 ? -12.368 -3.160 -23.590 1.00 98.31 85 ARG A N 1
ATOM 620 C CA . ARG A 1 85 ? -13.825 -3.079 -23.819 1.00 98.31 85 ARG A CA 1
ATOM 621 C C . ARG A 1 85 ? -14.454 -4.387 -24.293 1.00 98.31 85 ARG A C 1
ATOM 623 O O . ARG A 1 85 ? -15.636 -4.619 -24.050 1.00 98.31 85 ARG A O 1
ATOM 630 N N . ARG A 1 86 ? -13.692 -5.231 -24.994 1.00 98.00 86 ARG A N 1
ATOM 631 C CA . ARG A 1 86 ? -14.135 -6.566 -25.429 1.00 98.00 86 ARG A CA 1
ATOM 632 C C . ARG A 1 86 ? -13.919 -7.656 -24.373 1.00 98.00 86 ARG A C 1
ATOM 634 O O . ARG A 1 86 ? -14.330 -8.789 -24.609 1.00 98.00 86 ARG A O 1
ATOM 641 N N . GLY A 1 87 ? -13.302 -7.335 -23.234 1.00 98.00 87 GLY A N 1
ATOM 642 C CA . GLY A 1 87 ? -12.960 -8.302 -22.189 1.00 98.00 87 GLY A CA 1
ATOM 643 C C . GLY A 1 87 ? -11.812 -9.245 -22.567 1.00 98.00 87 GLY A C 1
ATOM 644 O O . GLY A 1 87 ? -11.662 -10.299 -21.957 1.00 98.00 87 GLY A O 1
ATOM 645 N N . GLU A 1 88 ? -11.014 -8.896 -23.581 1.00 98.56 88 GLU A N 1
ATOM 646 C CA . GLU A 1 88 ? -9.811 -9.650 -23.961 1.00 98.56 88 GLU A CA 1
ATOM 647 C C . GLU A 1 88 ? -8.641 -9.348 -23.016 1.00 98.56 88 GLU A C 1
ATOM 649 O O . GLU A 1 88 ? -7.832 -10.234 -22.744 1.00 98.56 88 GLU A O 1
ATOM 654 N N . ILE A 1 89 ? -8.579 -8.118 -22.497 1.00 98.81 89 ILE A N 1
ATOM 655 C CA . ILE A 1 89 ? -7.711 -7.720 -21.384 1.00 98.81 89 ILE A CA 1
ATOM 656 C C . ILE A 1 89 ? -8.615 -7.483 -20.175 1.00 98.81 89 ILE A C 1
ATOM 658 O O . ILE A 1 89 ? -9.557 -6.693 -20.250 1.00 98.81 89 ILE A O 1
ATOM 662 N N . LEU A 1 90 ? -8.345 -8.189 -19.082 1.00 98.62 90 LEU A N 1
ATOM 663 C CA . LEU A 1 90 ? -9.107 -8.105 -17.841 1.00 98.62 90 LEU A CA 1
ATOM 664 C C . LEU A 1 90 ? -8.515 -7.028 -16.938 1.00 98.62 90 LEU A C 1
ATOM 666 O O . LEU A 1 90 ? -7.295 -6.912 -16.825 1.00 98.62 90 LEU A O 1
ATOM 670 N N . VAL A 1 91 ? -9.382 -6.266 -16.277 1.00 98.62 91 VAL A N 1
ATOM 671 C CA . VAL A 1 91 ? -8.988 -5.188 -15.371 1.00 98.62 91 VAL A CA 1
ATOM 672 C C . VAL A 1 91 ? -9.700 -5.388 -14.037 1.00 98.62 91 VAL A C 1
ATOM 674 O O . VAL A 1 91 ? -10.925 -5.322 -13.984 1.00 98.62 91 VAL A O 1
ATOM 677 N N . GLU A 1 92 ? -8.941 -5.666 -12.977 1.00 98.50 92 GLU A N 1
ATOM 678 C CA . GLU A 1 92 ? -9.468 -6.054 -11.656 1.00 98.50 92 GLU A CA 1
ATOM 679 C C . GLU A 1 92 ? -8.751 -5.300 -10.522 1.00 98.50 92 GLU A C 1
ATOM 681 O O . GLU A 1 92 ? -7.594 -4.912 -10.669 1.00 98.50 92 GLU A O 1
ATOM 686 N N . PRO A 1 93 ? -9.375 -5.072 -9.356 1.00 98.38 93 PRO A N 1
ATOM 687 C CA . PRO A 1 93 ? -8.694 -4.406 -8.257 1.00 98.38 93 PRO A CA 1
ATOM 688 C C . PRO A 1 93 ? -7.753 -5.364 -7.509 1.00 98.38 93 PRO A C 1
ATOM 690 O O . PRO A 1 93 ? -8.121 -6.500 -7.200 1.00 98.38 93 PRO A O 1
ATOM 693 N N . CYS A 1 94 ? -6.589 -4.872 -7.082 1.00 98.75 94 CYS A N 1
ATOM 694 C CA . CYS A 1 94 ? -5.599 -5.633 -6.310 1.00 98.75 94 CYS A CA 1
ATOM 695 C C . CYS A 1 94 ? -6.210 -6.365 -5.100 1.00 98.75 94 CYS A C 1
ATOM 697 O O . CYS A 1 94 ? -5.965 -7.550 -4.867 1.00 98.75 94 CYS A O 1
ATOM 699 N N . HIS A 1 95 ? -7.101 -5.695 -4.362 1.00 98.50 95 HIS A N 1
ATOM 700 C CA . HIS A 1 95 ? -7.702 -6.259 -3.153 1.00 98.50 95 HIS A CA 1
ATOM 701 C C . HIS A 1 95 ? -8.509 -7.552 -3.362 1.00 98.50 95 HIS A C 1
ATOM 703 O O . HIS A 1 95 ? -8.709 -8.262 -2.370 1.00 98.50 95 HIS A O 1
ATOM 709 N N . HIS A 1 96 ? -8.986 -7.843 -4.580 1.00 97.69 96 HIS A N 1
ATOM 710 C CA . HIS A 1 96 ? -9.681 -9.098 -4.909 1.00 97.69 96 HIS A CA 1
ATOM 711 C C . HIS A 1 96 ? -8.723 -10.288 -5.063 1.00 97.69 96 HIS A C 1
ATOM 713 O O . HIS A 1 96 ? -9.156 -11.434 -5.001 1.00 97.69 96 HIS A O 1
ATOM 719 N N . HIS A 1 97 ? -7.428 -10.012 -5.204 1.00 98.50 97 HIS A N 1
ATOM 720 C CA . HIS A 1 97 ? -6.367 -10.985 -5.437 1.00 98.50 97 HIS A CA 1
ATOM 721 C C . HIS A 1 97 ? -5.361 -11.011 -4.277 1.00 98.50 97 HIS A C 1
ATOM 723 O O . HIS A 1 97 ? -4.172 -11.248 -4.471 1.00 98.50 97 HIS A O 1
ATOM 729 N N . ASP A 1 98 ? -5.825 -10.694 -3.062 1.00 98.31 98 ASP A N 1
ATOM 730 C CA . ASP A 1 98 ? -5.009 -10.590 -1.844 1.00 98.31 98 ASP A CA 1
ATOM 731 C C . ASP A 1 98 ? -3.768 -9.689 -1.980 1.00 98.31 98 ASP A C 1
ATOM 733 O O . ASP A 1 98 ? -2.822 -9.778 -1.194 1.00 98.31 98 ASP A O 1
ATOM 737 N N . SER A 1 99 ? -3.792 -8.768 -2.942 1.00 98.62 99 SER A N 1
ATOM 738 C CA . SER A 1 99 ? -2.719 -7.823 -3.203 1.00 98.62 99 SER A CA 1
ATOM 739 C C . SER A 1 99 ? -3.148 -6.387 -2.914 1.00 98.62 99 SER A C 1
ATOM 741 O O . SER A 1 99 ? -4.323 -6.091 -2.669 1.00 98.62 99 SER A O 1
ATOM 743 N N . VAL A 1 100 ? -2.165 -5.493 -2.889 1.00 98.81 100 VAL A N 1
ATOM 744 C CA . VAL A 1 100 ? -2.329 -4.046 -2.727 1.00 98.81 100 VAL A CA 1
ATOM 745 C C . VAL A 1 100 ? -1.355 -3.322 -3.651 1.00 98.81 100 VAL A C 1
ATOM 747 O O . VAL A 1 100 ? -0.229 -3.777 -3.842 1.00 98.81 100 VAL A O 1
ATOM 750 N N . GLY A 1 101 ? -1.776 -2.192 -4.218 1.00 97.25 101 GLY A N 1
ATOM 751 C CA . GLY A 1 101 ? -0.959 -1.374 -5.112 1.00 97.25 101 GLY A CA 1
ATOM 752 C C . GLY A 1 101 ? -0.869 0.093 -4.677 1.00 97.25 101 GLY A C 1
ATOM 753 O O . GLY A 1 101 ? -1.876 0.737 -4.378 1.00 97.25 101 GLY A O 1
ATOM 754 N N . ALA A 1 102 ? 0.348 0.642 -4.646 1.00 96.12 102 ALA A N 1
ATOM 755 C CA . ALA A 1 102 ? 0.574 2.067 -4.388 1.00 96.12 102 ALA A CA 1
ATOM 756 C C . ALA A 1 102 ? 0.179 2.926 -5.606 1.00 96.12 102 ALA A C 1
ATOM 758 O O . ALA A 1 102 ? 0.329 2.490 -6.748 1.00 96.12 102 ALA A O 1
ATOM 759 N N . GLY A 1 103 ? -0.298 4.155 -5.374 1.00 96.06 103 GLY A N 1
ATOM 760 C CA . GLY A 1 103 ? -0.769 5.044 -6.446 1.00 96.06 103 GLY A CA 1
ATOM 761 C C . GLY A 1 103 ? -1.889 4.400 -7.270 1.00 96.06 103 GLY A C 1
ATOM 762 O O . GLY A 1 103 ? -2.814 3.830 -6.722 1.00 96.06 103 GLY A O 1
ATOM 763 N N . ALA A 1 104 ? -1.806 4.422 -8.593 1.00 97.75 104 ALA A N 1
ATOM 764 C CA . ALA A 1 104 ? -2.727 3.734 -9.494 1.00 97.75 104 ALA A CA 1
ATOM 765 C C . ALA A 1 104 ? -2.801 2.208 -9.269 1.00 97.75 104 ALA A C 1
ATOM 767 O O . ALA A 1 104 ? -3.753 1.574 -9.719 1.00 97.75 104 ALA A O 1
ATOM 768 N N . GLY A 1 105 ? -1.828 1.617 -8.567 1.00 97.25 105 GLY A N 1
ATOM 769 C CA . GLY A 1 105 ? -1.819 0.201 -8.207 1.00 97.25 105 GLY A CA 1
ATOM 770 C C . GLY A 1 105 ? -1.675 -0.742 -9.397 1.00 97.25 105 GLY A C 1
ATOM 771 O O . GLY A 1 105 ? -2.118 -1.882 -9.324 1.00 97.25 105 GLY A O 1
ATOM 772 N N . ILE A 1 106 ? -1.082 -0.258 -10.488 1.00 98.56 106 ILE A N 1
ATOM 773 C CA . ILE A 1 106 ? -0.944 -1.013 -11.730 1.00 98.56 106 ILE A CA 1
ATOM 774 C C . ILE A 1 106 ? -0.014 -2.203 -11.518 1.00 98.56 106 ILE A C 1
ATOM 776 O O . ILE A 1 106 ? 1.120 -2.042 -11.072 1.00 98.56 106 ILE A O 1
ATOM 780 N N . THR A 1 107 ? -0.499 -3.404 -11.815 1.00 98.75 107 THR A N 1
ATOM 781 C CA . THR A 1 107 ? 0.274 -4.650 -11.722 1.00 98.75 107 THR A CA 1
ATOM 782 C C . THR A 1 107 ? -0.158 -5.588 -12.838 1.00 98.75 107 THR A C 1
ATOM 784 O O . THR A 1 107 ? -1.342 -5.869 -12.977 1.00 98.75 107 THR A O 1
ATOM 787 N N . SER A 1 108 ? 0.782 -6.092 -13.625 1.00 98.75 108 SER A N 1
ATOM 788 C CA . SER A 1 108 ? 0.530 -7.061 -14.694 1.00 98.75 108 SER A CA 1
ATOM 789 C C . SER A 1 108 ? 1.337 -8.342 -14.472 1.00 98.75 108 SER A C 1
ATOM 791 O O . SER A 1 108 ? 2.055 -8.465 -13.480 1.00 98.75 108 SER A O 1
ATOM 793 N N . ALA A 1 109 ? 1.164 -9.338 -15.342 1.00 98.75 109 ALA A N 1
ATOM 794 C CA . ALA A 1 109 ? 1.677 -10.697 -15.165 1.00 98.75 109 ALA A CA 1
ATOM 795 C C . ALA A 1 109 ? 3.183 -10.761 -14.837 1.00 98.75 109 ALA A C 1
ATOM 797 O O . ALA A 1 109 ? 3.589 -11.532 -13.961 1.00 98.75 109 ALA A O 1
ATOM 798 N N . SER A 1 110 ? 3.984 -9.922 -15.491 1.00 98.75 110 SER A N 1
ATOM 799 C CA . SER A 1 110 ? 5.442 -9.875 -15.371 1.00 98.75 110 SER A CA 1
ATOM 800 C C . SER A 1 110 ? 5.930 -8.980 -14.225 1.00 98.75 110 SER A C 1
ATOM 802 O O . SER A 1 110 ? 7.119 -8.986 -13.904 1.00 98.75 110 SER A O 1
ATOM 804 N N . THR A 1 111 ? 5.048 -8.207 -13.577 1.00 98.81 111 THR A N 1
ATOM 805 C CA . THR A 1 111 ? 5.422 -7.309 -12.474 1.00 98.81 111 THR A CA 1
ATOM 806 C C . THR A 1 111 ? 5.969 -8.111 -11.283 1.00 98.81 111 THR A C 1
ATOM 808 O O . THR A 1 111 ? 5.269 -8.994 -10.782 1.00 98.81 111 THR A O 1
ATOM 811 N N . PRO A 1 112 ? 7.179 -7.816 -10.768 1.00 98.75 112 PRO A N 1
ATOM 812 C CA . PRO A 1 112 ? 7.693 -8.472 -9.568 1.00 98.75 112 PRO A CA 1
ATOM 813 C C . PRO A 1 112 ? 6.901 -8.081 -8.321 1.00 98.75 112 PRO A C 1
ATOM 815 O O . PRO A 1 112 ? 6.731 -6.898 -8.015 1.00 98.75 112 PRO A O 1
ATOM 818 N N . MET A 1 113 ? 6.476 -9.088 -7.566 1.00 98.88 113 MET A N 1
ATOM 819 C CA . MET A 1 113 ? 5.673 -8.957 -6.358 1.00 98.88 113 MET A CA 1
ATOM 820 C C . MET A 1 113 ? 6.467 -9.390 -5.134 1.00 98.88 113 MET A C 1
ATOM 822 O O . MET A 1 113 ? 7.029 -10.482 -5.109 1.00 98.88 113 MET A O 1
ATOM 826 N N . LEU A 1 114 ? 6.452 -8.562 -4.095 1.00 98.88 114 LEU A N 1
ATOM 827 C CA . LEU A 1 114 ? 6.826 -8.938 -2.738 1.00 98.88 114 LEU A CA 1
ATOM 828 C C . LEU A 1 114 ? 5.780 -9.914 -2.186 1.00 98.88 114 LEU A C 1
ATOM 830 O O . LEU A 1 114 ? 4.585 -9.610 -2.197 1.00 98.88 114 LEU A O 1
ATOM 834 N N . VAL A 1 115 ? 6.225 -11.062 -1.678 1.00 98.94 115 VAL A N 1
ATOM 835 C CA . VAL A 1 115 ? 5.366 -12.086 -1.070 1.00 98.94 115 VAL A CA 1
ATOM 836 C C . VAL A 1 115 ? 5.525 -12.035 0.442 1.00 98.94 115 VAL A C 1
ATOM 838 O O . VAL A 1 115 ? 6.562 -12.431 0.981 1.00 98.94 115 VAL A O 1
ATOM 841 N N . VAL A 1 116 ? 4.488 -11.570 1.136 1.00 98.94 116 VAL A N 1
ATOM 842 C CA . VAL A 1 116 ? 4.471 -11.526 2.600 1.00 98.94 116 VAL A CA 1
ATOM 843 C C . VAL A 1 116 ? 3.592 -12.643 3.140 1.00 98.94 116 VAL A C 1
ATOM 845 O O . VAL A 1 116 ? 2.402 -12.712 2.842 1.00 98.94 116 VAL A O 1
ATOM 848 N N . GLU A 1 117 ? 4.176 -13.508 3.959 1.00 98.88 117 GLU A N 1
ATOM 849 C CA . GLU A 1 117 ? 3.482 -14.566 4.682 1.00 98.88 117 GLU A CA 1
ATOM 850 C C . GLU A 1 117 ? 3.217 -14.134 6.122 1.00 98.88 117 GLU A C 1
ATOM 852 O O . GLU A 1 117 ? 4.129 -13.760 6.853 1.00 98.88 117 GLU A O 1
ATOM 857 N N . ASN A 1 118 ? 1.963 -14.210 6.555 1.00 98.75 118 ASN A N 1
ATOM 858 C CA . ASN A 1 118 ? 1.616 -14.077 7.960 1.00 98.75 118 ASN A CA 1
ATOM 859 C C . ASN A 1 118 ? 1.785 -15.441 8.635 1.00 98.75 118 ASN A C 1
ATOM 861 O O . ASN A 1 118 ? 0.864 -16.258 8.636 1.00 98.75 118 ASN A O 1
ATOM 865 N N . THR A 1 119 ? 2.957 -15.696 9.213 1.00 98.56 119 THR A N 1
ATOM 866 C CA . THR A 1 119 ? 3.326 -17.027 9.726 1.00 98.56 119 THR A CA 1
ATOM 867 C C . THR A 1 119 ? 2.453 -17.495 10.894 1.00 98.56 119 THR A C 1
ATOM 869 O O . THR A 1 119 ? 2.351 -18.695 11.138 1.00 98.56 119 THR A O 1
ATOM 872 N N . THR A 1 120 ? 1.754 -16.578 11.575 1.00 98.62 120 THR A N 1
ATOM 873 C CA . THR A 1 120 ? 0.774 -16.907 12.623 1.00 98.62 120 THR A CA 1
ATOM 874 C C . THR A 1 120 ? -0.439 -17.662 12.070 1.00 98.62 120 THR A C 1
ATOM 876 O O . THR A 1 120 ? -0.967 -18.548 12.742 1.00 98.62 120 THR A O 1
ATOM 879 N N . TYR A 1 121 ? -0.892 -17.319 10.860 1.00 98.38 121 TYR A N 1
ATOM 880 C CA . TYR A 1 121 ? -2.130 -17.850 10.267 1.00 98.38 121 TYR A CA 1
ATOM 881 C C . TYR A 1 121 ? -1.917 -18.582 8.934 1.00 98.38 121 TYR A C 1
ATOM 883 O O . TYR A 1 121 ? -2.851 -19.194 8.421 1.00 98.38 121 TYR A O 1
ATOM 891 N N . GLY A 1 122 ? -0.707 -18.541 8.371 1.00 98.19 122 GLY A N 1
ATOM 892 C CA . GLY A 1 122 ? -0.326 -19.223 7.131 1.00 98.19 122 GLY A CA 1
ATOM 893 C C . GLY A 1 122 ? -0.870 -18.587 5.847 1.00 98.19 122 GLY A C 1
ATOM 894 O O . GLY A 1 122 ? -0.661 -19.132 4.766 1.00 98.19 122 GLY A O 1
ATOM 895 N N . ASN A 1 123 ? -1.571 -17.452 5.934 1.00 98.69 123 ASN A N 1
ATOM 896 C CA . ASN A 1 123 ? -2.040 -16.718 4.760 1.00 98.69 123 ASN A CA 1
ATOM 897 C C . ASN A 1 123 ? -0.937 -15.820 4.182 1.00 98.69 123 ASN A C 1
ATOM 899 O O . ASN A 1 123 ? 0.022 -15.459 4.869 1.00 98.69 123 ASN A O 1
ATOM 903 N N . ARG A 1 124 ? -1.106 -15.413 2.922 1.00 98.81 124 ARG A N 1
ATOM 904 C CA . ARG A 1 124 ? -0.185 -14.514 2.219 1.00 98.81 124 ARG A CA 1
ATOM 905 C C . ARG A 1 124 ? -0.898 -13.276 1.701 1.00 98.81 124 ARG A C 1
ATOM 907 O O . ARG A 1 124 ? -2.113 -13.290 1.527 1.00 98.81 124 ARG A O 1
ATOM 914 N N . ALA A 1 125 ? -0.127 -12.221 1.480 1.00 98.88 125 ALA A N 1
ATOM 915 C CA . ALA A 1 125 ? -0.541 -11.043 0.739 1.00 98.88 125 ALA A CA 1
ATOM 916 C C . ALA A 1 125 ? 0.628 -10.485 -0.075 1.00 98.88 125 ALA A C 1
ATOM 918 O O . ALA A 1 125 ? 1.793 -10.812 0.177 1.00 98.88 125 ALA A O 1
ATOM 919 N N . TYR A 1 126 ? 0.302 -9.637 -1.048 1.00 98.88 126 TYR A N 1
ATOM 920 C CA . TYR A 1 126 ? 1.236 -9.258 -2.103 1.00 98.88 126 TYR A CA 1
ATOM 921 C C . TYR A 1 126 ? 1.228 -7.756 -2.365 1.00 98.88 126 TYR A C 1
ATOM 923 O O . TYR A 1 126 ? 0.202 -7.093 -2.236 1.00 98.88 126 TYR A O 1
ATOM 931 N N . SER A 1 127 ? 2.366 -7.220 -2.784 1.00 98.69 127 SER A N 1
ATOM 932 C CA . SER A 1 127 ? 2.477 -5.862 -3.324 1.00 98.69 127 SER A CA 1
ATOM 933 C C . SER A 1 127 ? 3.568 -5.847 -4.380 1.00 98.69 127 SER A C 1
ATOM 935 O O . SER A 1 127 ? 4.551 -6.573 -4.236 1.00 98.69 127 SER A O 1
ATOM 937 N N . CYS A 1 128 ? 3.411 -5.060 -5.443 1.00 97.75 128 CYS A N 1
ATOM 938 C CA . CYS A 1 128 ? 4.481 -4.884 -6.423 1.00 97.75 128 CYS A CA 1
ATOM 939 C C . CYS A 1 128 ? 5.720 -4.279 -5.754 1.00 97.75 128 CYS A C 1
ATOM 941 O O . CYS A 1 128 ? 5.612 -3.622 -4.720 1.00 97.75 128 CYS A O 1
ATOM 943 N N . ILE A 1 129 ? 6.909 -4.489 -6.312 1.00 97.06 129 ILE A N 1
ATOM 944 C CA . ILE A 1 129 ? 8.091 -3.750 -5.854 1.00 97.06 129 ILE A CA 1
ATOM 945 C C . ILE A 1 129 ? 7.967 -2.259 -6.201 1.00 97.06 129 ILE A C 1
ATOM 947 O O . ILE A 1 129 ? 7.255 -1.875 -7.127 1.00 97.06 129 ILE A O 1
ATOM 951 N N . SER A 1 130 ? 8.678 -1.399 -5.469 1.00 96.50 130 SER A N 1
ATOM 952 C CA . SER A 1 130 ? 8.693 0.030 -5.788 1.00 96.50 130 SER A CA 1
ATOM 953 C C . SER A 1 130 ? 9.379 0.288 -7.123 1.00 96.50 130 SER A C 1
ATOM 955 O O . SER A 1 130 ? 10.495 -0.172 -7.349 1.00 96.50 130 SER A O 1
ATOM 957 N N . GLU A 1 131 ? 8.756 1.103 -7.971 1.00 95.56 131 GLU A N 1
ATOM 958 C CA . GLU A 1 131 ? 9.354 1.614 -9.210 1.00 95.56 131 GLU A CA 1
ATOM 959 C C . GLU A 1 131 ? 10.420 2.703 -8.971 1.00 95.56 131 GLU A C 1
ATOM 961 O O . GLU A 1 131 ? 11.099 3.111 -9.907 1.00 95.56 131 GLU A O 1
ATOM 966 N N . GLY A 1 132 ? 10.616 3.159 -7.728 1.00 93.12 132 GLY A N 1
ATOM 967 C CA . GLY A 1 132 ? 11.625 4.160 -7.360 1.00 93.12 132 GLY A CA 1
ATOM 968 C C . GLY A 1 132 ? 11.039 5.528 -6.989 1.00 93.12 132 GLY A C 1
ATOM 969 O O . GLY A 1 132 ? 9.842 5.658 -6.721 1.00 93.12 132 GLY A O 1
ATOM 970 N N . GLY A 1 133 ? 11.905 6.550 -6.930 1.00 86.88 133 GLY A N 1
ATOM 971 C CA . GLY A 1 133 ? 11.580 7.915 -6.473 1.00 86.88 133 GLY A CA 1
ATOM 972 C C . GLY A 1 133 ? 11.196 8.918 -7.573 1.00 86.88 133 GLY A C 1
ATOM 973 O O . GLY A 1 133 ? 11.110 10.116 -7.309 1.00 86.88 133 GLY A O 1
ATOM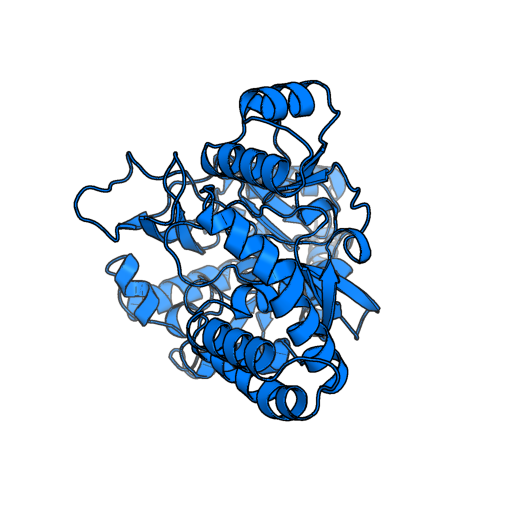 974 N N . GLY A 1 134 ? 11.003 8.464 -8.814 1.00 90.12 134 GLY A N 1
ATOM 975 C CA . GLY A 1 134 ? 10.678 9.333 -9.948 1.00 90.12 134 GLY A CA 1
ATOM 976 C C . GLY A 1 134 ? 9.285 9.971 -9.864 1.00 90.12 134 GLY A C 1
ATOM 977 O O . GLY A 1 134 ? 8.336 9.382 -9.347 1.00 90.12 134 GLY A O 1
ATOM 978 N N . LEU A 1 135 ? 9.136 11.169 -10.444 1.00 93.19 135 LEU A N 1
ATOM 979 C CA . LEU A 1 135 ? 7.828 11.833 -10.568 1.00 93.19 135 LEU A CA 1
ATOM 980 C C . LEU A 1 135 ? 6.943 11.207 -11.658 1.00 93.19 135 LEU A C 1
ATOM 982 O O . LEU A 1 135 ? 5.726 11.369 -11.638 1.00 93.19 135 LEU A O 1
ATOM 986 N N . ARG A 1 136 ? 7.546 10.511 -12.625 1.00 95.25 136 ARG A N 1
ATOM 987 C CA . ARG A 1 136 ? 6.856 9.803 -13.708 1.00 95.25 136 ARG A CA 1
ATOM 988 C C . ARG A 1 136 ? 7.177 8.321 -13.599 1.00 95.25 136 ARG A C 1
ATOM 990 O O . ARG A 1 136 ? 8.299 7.925 -13.882 1.00 95.25 136 ARG A O 1
ATOM 997 N N . LEU A 1 137 ? 6.198 7.550 -13.143 1.00 96.69 137 LEU A N 1
ATOM 998 C CA . LEU A 1 137 ? 6.255 6.101 -12.951 1.00 96.69 137 LEU A CA 1
ATOM 999 C C . LEU A 1 137 ? 4.887 5.521 -13.337 1.00 96.69 137 LEU A C 1
ATOM 1001 O O . LEU A 1 137 ? 3.892 6.261 -13.340 1.00 96.69 137 LEU A O 1
ATOM 1005 N N . LEU A 1 138 ? 4.811 4.221 -13.607 1.00 97.56 138 LEU A N 1
ATOM 1006 C CA . LEU A 1 138 ? 3.563 3.551 -13.974 1.00 97.56 138 LEU A CA 1
ATOM 1007 C C . LEU A 1 138 ? 2.523 3.649 -12.853 1.00 97.56 138 LEU A C 1
ATOM 1009 O O . LEU A 1 138 ? 1.360 3.952 -13.122 1.00 97.56 138 LEU A O 1
ATOM 1013 N N . LYS A 1 139 ? 2.938 3.519 -11.586 1.00 95.69 139 LYS A N 1
ATOM 1014 C CA . LYS A 1 139 ? 2.085 3.722 -10.404 1.00 95.69 139 LYS A CA 1
ATOM 1015 C C . LYS A 1 139 ? 1.516 5.128 -10.306 1.00 95.69 139 LYS A C 1
ATOM 1017 O O . LYS A 1 139 ? 0.527 5.328 -9.618 1.00 95.69 139 LYS A O 1
ATOM 1022 N N . TRP A 1 140 ? 2.099 6.115 -10.977 1.00 96.94 140 TRP A N 1
ATOM 1023 C CA . TRP A 1 140 ? 1.532 7.461 -11.048 1.00 96.94 140 TRP A CA 1
ATOM 1024 C C . TRP A 1 140 ? 0.723 7.685 -12.326 1.00 96.94 140 TRP A C 1
ATOM 1026 O O . TRP A 1 140 ? 0.295 8.805 -12.574 1.00 96.94 140 TRP A O 1
ATOM 1036 N N . GLY A 1 141 ? 0.500 6.649 -13.137 1.00 95.88 141 GLY A N 1
ATOM 1037 C CA . GLY A 1 141 ? -0.218 6.747 -14.401 1.00 95.88 141 GLY A CA 1
ATOM 1038 C C . GLY A 1 141 ? 0.591 7.427 -15.499 1.00 95.88 141 GLY A C 1
ATOM 1039 O O . GLY A 1 141 ? 0.034 8.200 -16.266 1.00 95.88 141 GLY A O 1
ATOM 1040 N N . ALA A 1 142 ? 1.903 7.193 -15.559 1.00 96.62 142 ALA A N 1
ATOM 1041 C CA . ALA A 1 142 ? 2.753 7.628 -16.663 1.00 96.62 142 ALA A CA 1
ATOM 1042 C C . ALA A 1 142 ? 3.301 6.415 -17.423 1.00 96.62 142 ALA A C 1
ATOM 1044 O O . ALA A 1 142 ? 3.588 5.384 -16.823 1.00 96.62 142 ALA A O 1
ATOM 1045 N N . TYR A 1 143 ? 3.472 6.549 -18.738 1.00 97.06 143 TYR A N 1
ATOM 1046 C CA . TYR A 1 143 ? 4.086 5.513 -19.563 1.00 97.06 143 TYR A CA 1
ATOM 1047 C C . TYR A 1 143 ? 4.809 6.119 -20.769 1.00 97.06 143 TYR A C 1
ATOM 1049 O O . TYR A 1 143 ? 4.285 7.022 -21.423 1.00 97.06 143 TYR A O 1
ATOM 1057 N N . ASP A 1 144 ? 6.014 5.627 -21.034 1.00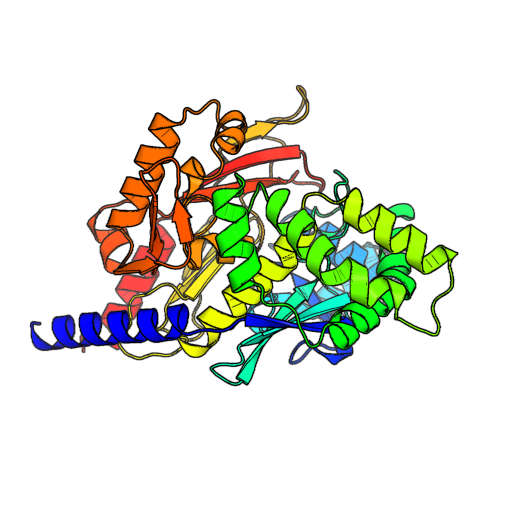 96.44 144 ASP A N 1
ATOM 1058 C CA . ASP A 1 144 ? 6.873 5.947 -22.174 1.00 96.44 144 ASP A CA 1
ATOM 1059 C C . ASP A 1 144 ? 7.953 4.853 -22.317 1.00 96.44 144 ASP A C 1
ATOM 1061 O O . ASP A 1 144 ? 7.983 3.890 -21.547 1.00 96.44 144 ASP A O 1
ATOM 1065 N N . GLU A 1 145 ? 8.825 4.966 -23.324 1.00 96.75 145 GLU A N 1
ATOM 1066 C CA . GLU A 1 145 ? 9.867 3.962 -23.585 1.00 96.75 145 GLU A CA 1
ATOM 1067 C C . GLU A 1 145 ? 10.852 3.787 -22.424 1.00 96.75 145 GLU A C 1
ATOM 1069 O O . GLU A 1 145 ? 11.380 2.692 -22.236 1.00 96.75 145 GLU A O 1
ATOM 1074 N N . ASP A 1 146 ? 11.126 4.841 -21.653 1.00 97.38 146 ASP A N 1
ATOM 1075 C CA . ASP A 1 146 ? 12.068 4.760 -20.538 1.00 97.38 146 ASP A CA 1
ATOM 1076 C C . ASP A 1 146 ? 11.420 4.080 -19.332 1.00 97.38 146 ASP A C 1
ATOM 1078 O O . ASP A 1 146 ? 12.053 3.230 -18.704 1.00 97.38 146 ASP A O 1
ATOM 1082 N N . ILE A 1 147 ? 10.133 4.346 -19.081 1.00 97.81 147 ILE A N 1
ATOM 1083 C CA . ILE A 1 147 ? 9.335 3.580 -18.116 1.00 97.81 147 ILE A CA 1
ATOM 1084 C C . ILE A 1 147 ? 9.266 2.106 -18.536 1.00 97.81 147 ILE A C 1
ATOM 1086 O O . ILE A 1 147 ? 9.496 1.235 -17.705 1.00 97.81 147 ILE A O 1
ATOM 1090 N N . ALA A 1 148 ? 9.035 1.798 -19.816 1.00 98.25 148 ALA A N 1
ATOM 1091 C CA . ALA A 1 148 ? 9.007 0.413 -20.293 1.00 98.25 148 ALA A CA 1
ATOM 1092 C C . ALA A 1 148 ? 10.348 -0.314 -20.071 1.00 98.25 148 ALA A C 1
ATOM 1094 O O . ALA A 1 148 ? 10.362 -1.427 -19.549 1.00 98.25 148 ALA A O 1
ATOM 1095 N N . LYS A 1 149 ? 11.482 0.323 -20.405 1.00 98.38 149 LYS A N 1
ATOM 1096 C CA . LYS A 1 149 ? 12.827 -0.227 -20.134 1.00 98.38 149 LYS A CA 1
ATOM 1097 C C . LYS A 1 149 ? 13.056 -0.446 -18.642 1.00 98.38 149 LYS A C 1
ATOM 1099 O O . LYS A 1 149 ? 13.643 -1.456 -18.264 1.00 98.38 149 LYS A O 1
ATOM 1104 N N . HIS A 1 150 ? 12.604 0.491 -17.809 1.00 98.06 150 HIS A N 1
ATOM 1105 C CA . HIS A 1 150 ? 12.717 0.392 -16.358 1.00 98.06 150 HIS A CA 1
ATOM 1106 C C . HIS A 1 150 ? 11.915 -0.788 -15.808 1.00 98.06 150 HIS A C 1
ATOM 1108 O O . HIS A 1 150 ? 12.472 -1.604 -15.082 1.00 98.06 150 HIS A O 1
ATOM 1114 N N . LEU A 1 151 ? 10.653 -0.944 -16.216 1.00 98.56 151 LEU A N 1
ATOM 1115 C CA . LEU A 1 151 ? 9.811 -2.079 -15.826 1.00 98.56 151 LEU A CA 1
ATOM 1116 C C . LEU A 1 151 ? 10.426 -3.418 -16.260 1.00 98.56 151 LEU A C 1
ATOM 1118 O O . LEU A 1 151 ? 10.479 -4.354 -15.462 1.00 98.56 151 LEU A O 1
ATOM 1122 N N . SER A 1 152 ? 10.958 -3.506 -17.486 1.00 98.69 152 SER A N 1
ATOM 1123 C CA . SER A 1 152 ? 11.660 -4.711 -17.950 1.00 98.69 152 SER A CA 1
ATOM 1124 C C . SER A 1 152 ? 12.918 -4.992 -17.129 1.00 98.69 152 SER A C 1
ATOM 1126 O O . SER A 1 152 ? 13.109 -6.119 -16.687 1.00 98.69 152 SER A O 1
ATOM 1128 N N . TRP A 1 153 ? 13.742 -3.980 -16.836 1.00 98.69 153 TRP A N 1
ATOM 1129 C CA . TRP A 1 153 ? 14.903 -4.147 -15.953 1.00 98.69 153 TRP A CA 1
ATOM 1130 C C . TRP A 1 153 ? 14.489 -4.606 -14.549 1.00 98.69 153 TRP A C 1
ATOM 1132 O O . TRP A 1 153 ? 15.124 -5.480 -13.959 1.00 98.69 153 TRP A O 1
ATOM 1142 N N . GLN A 1 154 ? 13.393 -4.066 -14.016 1.00 98.56 154 GLN A N 1
ATOM 1143 C CA . GLN A 1 154 ? 12.863 -4.500 -12.733 1.00 98.56 154 GLN A CA 1
ATOM 1144 C C . GLN A 1 154 ? 12.444 -5.974 -12.755 1.00 98.56 154 GLN A C 1
ATOM 1146 O O . GLN A 1 154 ? 12.763 -6.706 -11.818 1.00 98.56 154 GLN A O 1
ATOM 1151 N N . ALA A 1 155 ? 11.772 -6.416 -13.819 1.00 98.69 155 ALA A N 1
ATOM 1152 C CA . ALA A 1 155 ? 11.340 -7.800 -13.990 1.00 98.69 155 ALA A CA 1
ATOM 1153 C C . ALA A 1 155 ? 12.504 -8.778 -14.208 1.00 98.69 155 ALA A C 1
ATOM 1155 O O . ALA A 1 155 ? 12.527 -9.856 -13.616 1.00 98.69 155 ALA A O 1
ATOM 1156 N N . GLU A 1 156 ? 13.483 -8.397 -15.025 1.00 98.44 156 GLU A N 1
ATOM 1157 C CA . GLU A 1 156 ? 14.569 -9.275 -15.471 1.00 98.44 156 GLU A CA 1
ATOM 1158 C C . GLU A 1 156 ? 15.779 -9.274 -14.528 1.00 98.44 156 GLU A C 1
ATOM 1160 O O . GLU A 1 156 ? 16.522 -10.255 -14.483 1.00 98.44 156 GLU A O 1
ATOM 1165 N N . VAL A 1 157 ? 15.985 -8.192 -13.768 1.00 98.56 157 VAL A N 1
ATOM 1166 C CA . VAL A 1 157 ? 17.180 -7.992 -12.936 1.00 98.56 157 VAL A CA 1
ATOM 1167 C C . VAL A 1 157 ? 16.819 -7.810 -11.466 1.00 98.56 157 VAL A C 1
ATOM 1169 O O . VAL A 1 157 ? 17.148 -8.666 -10.642 1.00 98.56 157 VAL A O 1
ATOM 1172 N N . LEU A 1 158 ? 16.123 -6.724 -11.115 1.00 98.56 158 LEU A N 1
ATOM 1173 C CA . LEU A 1 158 ? 15.887 -6.371 -9.710 1.00 98.56 158 LEU A CA 1
ATOM 1174 C C . LEU A 1 158 ? 15.058 -7.435 -8.974 1.00 98.56 158 LEU A C 1
ATOM 1176 O O . LEU A 1 158 ? 15.407 -7.827 -7.862 1.00 98.56 158 LEU A O 1
ATOM 1180 N N . GLY A 1 159 ? 13.979 -7.917 -9.595 1.00 98.50 159 GLY A N 1
ATOM 1181 C CA . GLY A 1 159 ? 13.108 -8.958 -9.051 1.00 98.50 159 GLY A CA 1
ATOM 1182 C C . GLY A 1 159 ? 13.877 -10.240 -8.712 1.00 98.50 159 GLY A C 1
ATOM 1183 O O . GLY A 1 159 ? 13.856 -10.651 -7.551 1.00 98.50 159 GLY A O 1
ATOM 1184 N N . PRO A 1 160 ? 14.611 -10.848 -9.664 1.00 98.38 160 PRO A N 1
ATOM 1185 C CA . PRO A 1 160 ? 15.453 -12.018 -9.404 1.00 98.38 160 PRO A CA 1
ATOM 1186 C C . PRO A 1 160 ? 16.550 -11.803 -8.350 1.00 98.38 160 PRO A C 1
ATOM 1188 O O . PRO A 1 160 ? 16.802 -12.702 -7.543 1.00 98.38 160 PRO A O 1
ATOM 1191 N N . VAL A 1 161 ? 17.195 -10.629 -8.313 1.00 98.56 161 VAL A N 1
ATOM 1192 C CA . VAL A 1 161 ? 18.192 -10.299 -7.276 1.00 98.56 161 VAL A CA 1
ATOM 1193 C C . VAL A 1 161 ? 17.544 -10.267 -5.893 1.00 98.56 161 VAL A C 1
ATOM 1195 O O . VAL A 1 161 ? 18.022 -10.927 -4.967 1.00 98.56 161 VAL A O 1
ATOM 1198 N N . LEU A 1 162 ? 16.420 -9.560 -5.761 1.00 98.31 162 LEU A N 1
ATOM 1199 C CA . LEU A 1 162 ? 15.655 -9.490 -4.518 1.00 98.31 162 LEU A CA 1
ATOM 1200 C C . LEU A 1 162 ? 15.127 -10.856 -4.088 1.00 98.31 162 LEU A C 1
ATOM 1202 O O . LEU A 1 162 ? 15.213 -11.183 -2.909 1.00 98.31 162 LEU A O 1
ATOM 1206 N N . GLN A 1 163 ? 14.632 -11.670 -5.023 1.00 98.44 163 GLN A N 1
ATOM 1207 C CA . GLN A 1 163 ? 14.158 -13.025 -4.746 1.00 98.44 163 GLN A CA 1
ATOM 1208 C C . GLN A 1 163 ? 15.242 -13.844 -4.046 1.00 98.44 163 GLN A C 1
ATOM 1210 O O . GLN A 1 163 ? 15.011 -14.419 -2.981 1.00 98.44 163 GLN A O 1
ATOM 1215 N N . LYS A 1 164 ? 16.440 -13.890 -4.640 1.00 98.38 164 LYS A N 1
ATOM 1216 C CA . LYS A 1 164 ? 17.562 -14.647 -4.083 1.00 98.38 164 LYS A CA 1
ATOM 1217 C C . LYS A 1 164 ? 17.960 -14.110 -2.712 1.00 98.38 164 LYS A C 1
ATOM 1219 O O . LYS A 1 164 ? 18.133 -14.904 -1.792 1.00 98.38 164 LYS A O 1
ATOM 1224 N N . ALA A 1 165 ? 18.054 -12.789 -2.562 1.00 98.19 165 ALA A N 1
ATOM 1225 C CA . ALA A 1 165 ? 18.480 -12.166 -1.313 1.00 98.19 165 ALA A CA 1
ATOM 1226 C C . ALA A 1 165 ? 17.466 -12.378 -0.174 1.00 98.19 165 ALA A C 1
ATOM 1228 O O . ALA A 1 165 ? 17.851 -12.753 0.930 1.00 98.19 165 ALA A O 1
ATOM 1229 N N . VAL A 1 166 ? 16.167 -12.219 -0.442 1.00 98.38 166 VAL A N 1
ATOM 1230 C CA . VAL A 1 166 ? 15.096 -12.460 0.540 1.00 98.38 166 VAL A CA 1
ATOM 1231 C C . VAL A 1 166 ? 15.045 -13.935 0.951 1.00 98.38 166 VAL A C 1
ATOM 1233 O O . VAL A 1 166 ? 14.941 -14.245 2.137 1.00 98.38 166 VAL A O 1
ATOM 1236 N N . ARG A 1 167 ? 15.176 -14.870 0.002 1.00 97.69 167 ARG A N 1
ATOM 1237 C CA . ARG A 1 167 ? 15.228 -16.304 0.329 1.00 97.69 167 ARG A CA 1
ATOM 1238 C C . ARG A 1 167 ? 16.469 -16.652 1.153 1.00 97.69 167 ARG A C 1
ATOM 1240 O O . ARG A 1 167 ? 16.363 -17.403 2.120 1.00 97.69 167 ARG A O 1
ATOM 1247 N N . ALA A 1 168 ? 17.627 -16.086 0.809 1.00 97.56 168 ALA A N 1
ATOM 1248 C CA . ALA A 1 168 ? 18.877 -16.290 1.540 1.00 97.56 168 ALA A CA 1
ATOM 1249 C C . ALA A 1 168 ? 18.846 -15.695 2.960 1.00 97.56 168 ALA A C 1
ATOM 1251 O O . ALA A 1 168 ? 19.501 -16.230 3.852 1.00 97.56 168 ALA A O 1
ATOM 1252 N N . SER A 1 169 ? 18.046 -14.651 3.209 1.00 97.31 169 SER A N 1
ATOM 1253 C CA . SER A 1 169 ? 17.872 -14.089 4.555 1.00 97.31 169 SER A CA 1
ATOM 1254 C C . SER A 1 169 ? 17.078 -14.998 5.503 1.00 97.31 169 SER A C 1
ATOM 1256 O O . SER A 1 169 ? 17.060 -14.747 6.706 1.00 97.31 169 SER A O 1
ATOM 1258 N N . GLY A 1 170 ? 16.391 -16.025 4.983 1.00 96.00 170 GLY A N 1
ATOM 1259 C CA . GLY A 1 170 ? 15.439 -16.833 5.752 1.00 96.00 170 GLY A CA 1
ATOM 1260 C C . GLY A 1 170 ? 14.104 -16.125 6.019 1.00 96.00 170 GLY A C 1
ATOM 1261 O O . GLY A 1 170 ? 13.351 -16.549 6.896 1.00 96.00 170 GLY A O 1
ATOM 1262 N N . GLY A 1 171 ? 13.809 -15.062 5.264 1.00 96.31 171 GLY A N 1
ATOM 1263 C CA . GLY A 1 171 ? 12.663 -14.181 5.464 1.00 96.31 171 GLY A CA 1
ATOM 1264 C C . GLY A 1 171 ? 12.997 -12.941 6.299 1.00 96.31 171 GLY A C 1
ATOM 1265 O O . GLY A 1 171 ? 13.953 -12.926 7.074 1.00 96.31 171 GLY A O 1
ATOM 1266 N N . ILE A 1 172 ? 12.215 -11.876 6.124 1.00 98.62 172 ILE A N 1
ATOM 1267 C CA . ILE A 1 172 ? 12.433 -10.575 6.775 1.00 98.62 172 ILE A CA 1
ATOM 1268 C C . ILE A 1 172 ? 11.198 -10.189 7.584 1.00 98.62 172 ILE A C 1
ATOM 1270 O O . ILE A 1 172 ? 10.097 -10.098 7.041 1.00 98.62 172 ILE A O 1
ATOM 1274 N N . ASP A 1 173 ? 11.388 -9.927 8.877 1.00 98.62 173 ASP A N 1
ATOM 1275 C CA . ASP A 1 173 ? 10.320 -9.506 9.788 1.00 98.62 173 ASP A CA 1
ATOM 1276 C C . ASP A 1 173 ? 9.939 -8.037 9.542 1.00 98.62 173 ASP A C 1
ATOM 1278 O O . ASP A 1 173 ? 10.603 -7.098 10.000 1.00 98.62 173 ASP A O 1
ATOM 1282 N N . VAL A 1 174 ? 8.835 -7.839 8.815 1.00 98.81 174 VAL A N 1
ATOM 1283 C CA . VAL A 1 174 ? 8.333 -6.506 8.457 1.00 98.81 174 VAL A CA 1
ATOM 1284 C C . VAL A 1 174 ? 7.825 -5.764 9.696 1.00 98.81 174 VAL A C 1
ATOM 1286 O O . VAL A 1 174 ? 8.018 -4.553 9.816 1.00 98.81 174 VAL A O 1
ATOM 1289 N N . LYS A 1 175 ? 7.229 -6.480 10.657 1.00 98.19 175 LYS A N 1
ATOM 1290 C CA . LYS A 1 175 ? 6.691 -5.899 11.895 1.00 98.19 175 LYS A CA 1
ATOM 1291 C C . LYS A 1 175 ? 7.810 -5.299 12.750 1.00 98.19 175 LYS A C 1
ATOM 1293 O O . LYS A 1 175 ? 7.683 -4.173 13.236 1.00 98.19 175 LYS A O 1
ATOM 1298 N N . SER A 1 176 ? 8.935 -6.006 12.866 1.00 98.31 176 SER A N 1
ATOM 1299 C CA . SER A 1 176 ? 10.149 -5.522 13.536 1.00 98.31 176 SER A CA 1
ATOM 1300 C C . SER A 1 176 ? 10.767 -4.304 12.838 1.00 98.31 176 SER A C 1
ATOM 1302 O O . SER A 1 176 ? 11.244 -3.377 13.502 1.00 98.31 176 SER A O 1
ATOM 1304 N N . ILE A 1 177 ? 10.757 -4.256 11.499 1.00 98.75 177 ILE A N 1
ATOM 1305 C CA . ILE A 1 177 ? 11.210 -3.071 10.753 1.00 98.75 177 ILE A CA 1
ATOM 1306 C C . ILE A 1 177 ? 10.320 -1.866 11.070 1.00 98.75 177 ILE A C 1
ATOM 1308 O O . ILE A 1 177 ? 10.849 -0.830 11.466 1.00 98.75 177 ILE A O 1
ATOM 1312 N N . VAL A 1 178 ? 8.994 -2.006 10.971 1.00 98.75 178 VAL A N 1
ATOM 1313 C CA . VAL A 1 178 ? 8.037 -0.919 11.253 1.00 98.75 178 VAL A CA 1
ATOM 1314 C C . VAL A 1 178 ? 8.196 -0.390 12.682 1.00 98.75 178 VAL A C 1
ATOM 1316 O O . VAL A 1 178 ? 8.330 0.817 12.879 1.00 98.75 178 VAL A O 1
ATOM 1319 N N . SER A 1 179 ? 8.260 -1.277 13.681 1.00 98.31 179 SER A N 1
ATOM 1320 C CA . SER A 1 179 ? 8.412 -0.892 15.095 1.00 98.31 179 SER A CA 1
ATOM 1321 C C . SER A 1 179 ? 9.651 -0.016 15.350 1.00 98.31 179 SER A C 1
ATOM 1323 O O . SER A 1 179 ? 9.602 0.959 16.110 1.00 98.31 179 SER A O 1
ATOM 1325 N N . ARG A 1 180 ? 10.769 -0.336 14.684 1.00 98.56 180 ARG A N 1
ATOM 1326 C CA . ARG A 1 180 ? 12.019 0.437 14.750 1.00 98.56 180 ARG A CA 1
ATOM 1327 C C . ARG A 1 180 ? 11.934 1.725 13.927 1.00 98.56 180 ARG A C 1
ATOM 1329 O O . ARG A 1 180 ? 12.341 2.777 14.413 1.00 98.56 180 ARG A O 1
ATOM 1336 N N . ALA A 1 181 ? 11.384 1.658 12.715 1.00 98.56 181 ALA A N 1
ATOM 1337 C CA . ALA A 1 181 ? 11.284 2.785 11.790 1.00 98.56 181 ALA A CA 1
ATOM 1338 C C . ALA A 1 181 ? 10.452 3.940 12.362 1.00 98.56 181 ALA A C 1
ATOM 1340 O O . ALA A 1 181 ? 10.853 5.099 12.250 1.00 98.56 181 ALA A O 1
ATOM 1341 N N . VAL A 1 182 ? 9.356 3.629 13.062 1.00 98.50 182 VAL A N 1
ATOM 1342 C CA . VAL A 1 182 ? 8.513 4.638 13.722 1.00 98.50 182 VAL A CA 1
ATOM 1343 C C . VAL A 1 182 ? 9.289 5.438 14.770 1.00 98.50 182 VAL A C 1
ATOM 1345 O O . VAL A 1 182 ? 9.126 6.649 14.903 1.00 98.50 182 VAL A O 1
ATOM 1348 N N . GLN A 1 183 ? 10.229 4.796 15.460 1.00 97.75 183 GLN A N 1
ATOM 1349 C CA . GLN A 1 183 ? 11.113 5.465 16.418 1.00 97.75 183 GLN A CA 1
ATOM 1350 C C . GLN A 1 183 ? 12.289 6.202 15.749 1.00 97.75 183 GLN A C 1
ATOM 1352 O O . GLN A 1 183 ? 13.038 6.911 16.417 1.00 97.75 183 GLN A O 1
ATOM 1357 N N . MET A 1 184 ? 12.440 6.062 14.430 1.00 97.94 184 MET A N 1
ATOM 1358 C CA . MET A 1 184 ? 13.454 6.703 13.584 1.00 97.94 184 MET A CA 1
ATOM 1359 C C . MET A 1 184 ? 12.846 7.767 12.650 1.00 97.94 184 MET A C 1
ATOM 1361 O O . MET A 1 184 ? 13.461 8.189 11.663 1.00 97.94 184 MET A O 1
ATOM 1365 N N . GLY A 1 185 ? 11.640 8.230 12.977 1.00 97.25 185 GLY A N 1
ATOM 1366 C CA . GLY A 1 185 ? 11.006 9.362 12.318 1.00 97.25 185 GLY A CA 1
ATOM 1367 C C . GLY A 1 185 ? 10.047 9.007 11.182 1.00 97.25 185 GLY A C 1
ATOM 1368 O O . GLY A 1 185 ? 9.628 9.926 10.488 1.00 97.25 185 GLY A O 1
ATOM 1369 N N . ASP A 1 186 ? 9.772 7.726 10.914 1.00 98.50 186 ASP A N 1
ATOM 1370 C CA . ASP A 1 186 ? 8.805 7.310 9.885 1.00 98.50 186 ASP A CA 1
ATOM 1371 C C . ASP A 1 186 ? 7.385 7.226 10.462 1.00 98.50 186 ASP A C 1
ATOM 1373 O O . ASP A 1 186 ? 7.189 6.807 11.598 1.00 98.50 186 ASP A O 1
ATOM 1377 N N . GLU A 1 187 ? 6.374 7.545 9.655 1.00 97.94 187 GLU A N 1
ATOM 1378 C CA . GLU A 1 187 ? 4.985 7.126 9.916 1.00 97.94 187 GLU A CA 1
ATOM 1379 C C . GLU A 1 187 ? 4.586 5.904 9.068 1.00 97.94 187 GLU A C 1
ATOM 1381 O O . GLU A 1 187 ? 3.550 5.288 9.307 1.00 97.94 187 GLU A O 1
ATOM 1386 N N . CYS A 1 188 ? 5.492 5.463 8.185 1.00 98.12 188 CYS A N 1
ATOM 1387 C CA . CYS A 1 188 ? 5.401 4.246 7.383 1.00 98.12 188 CYS A CA 1
ATOM 1388 C C . CYS A 1 188 ? 4.389 4.270 6.216 1.00 98.12 188 CYS A C 1
ATOM 1390 O O . CYS A 1 188 ? 4.057 3.203 5.700 1.00 98.12 188 CYS A O 1
ATOM 1392 N N . HIS A 1 189 ? 3.968 5.452 5.753 1.00 97.81 189 HIS A N 1
ATOM 1393 C CA . HIS A 1 189 ? 3.191 5.660 4.527 1.00 97.81 189 HIS A CA 1
ATOM 1394 C C . HIS A 1 189 ? 3.860 6.665 3.567 1.00 97.81 189 HIS A C 1
ATOM 1396 O O . HIS A 1 189 ? 4.369 6.266 2.522 1.00 97.81 189 HIS A O 1
ATOM 1402 N N . ASN A 1 190 ? 3.904 7.955 3.906 1.00 94.69 190 ASN A N 1
ATOM 1403 C CA . ASN A 1 190 ? 4.540 9.013 3.108 1.00 94.69 190 ASN A CA 1
ATOM 1404 C C . ASN A 1 190 ? 6.061 9.066 3.330 1.00 94.69 190 ASN A C 1
ATOM 1406 O O . ASN A 1 190 ? 6.838 9.240 2.388 1.00 94.69 190 ASN A O 1
ATOM 1410 N N . ARG A 1 191 ? 6.510 8.908 4.576 1.00 96.50 191 ARG A N 1
ATOM 1411 C CA . ARG A 1 191 ? 7.917 8.815 4.957 1.00 96.50 191 ARG A CA 1
ATOM 1412 C C . ARG A 1 191 ? 8.241 7.395 5.401 1.00 96.50 191 ARG A C 1
ATOM 1414 O O . ARG A 1 191 ? 7.831 6.949 6.473 1.00 96.50 191 ARG A O 1
ATOM 1421 N N . THR A 1 192 ? 9.051 6.733 4.581 1.00 96.75 192 THR A N 1
ATOM 1422 C CA . THR A 1 192 ? 9.548 5.364 4.791 1.00 96.75 192 THR A CA 1
ATOM 1423 C C . THR A 1 192 ? 11.076 5.278 4.670 1.00 96.75 192 THR A C 1
ATOM 1425 O O . THR A 1 192 ? 11.626 4.234 4.329 1.00 96.75 192 THR A O 1
ATOM 1428 N N . VAL A 1 193 ? 11.788 6.385 4.900 1.00 96.94 193 VAL A N 1
ATOM 1429 C CA . VAL A 1 193 ? 13.252 6.447 4.734 1.00 96.94 193 VAL A CA 1
ATOM 1430 C C . VAL A 1 193 ? 13.940 5.505 5.726 1.00 96.94 193 VAL A C 1
ATOM 1432 O O . VAL A 1 193 ? 14.851 4.758 5.364 1.00 96.94 193 VAL A O 1
ATOM 1435 N N . ALA A 1 194 ? 13.498 5.508 6.988 1.00 98.12 194 ALA A N 1
ATOM 1436 C CA . ALA A 1 194 ? 14.097 4.663 8.015 1.00 98.12 194 ALA A CA 1
ATOM 1437 C C . ALA A 1 194 ? 13.777 3.180 7.792 1.00 98.12 194 ALA A C 1
ATOM 1439 O O . ALA A 1 194 ? 14.657 2.333 7.932 1.00 98.12 194 ALA A O 1
ATOM 1440 N N . SER A 1 195 ? 12.539 2.865 7.420 1.00 98.31 195 SER A N 1
ATOM 1441 C CA . SER A 1 195 ? 12.100 1.503 7.107 1.00 98.31 195 SER A CA 1
ATOM 1442 C C . SER A 1 195 ? 12.809 0.935 5.875 1.00 98.31 195 SER A C 1
ATOM 1444 O O . SER A 1 195 ? 13.279 -0.200 5.938 1.00 98.31 195 SER A O 1
ATOM 1446 N N . THR A 1 196 ? 13.005 1.725 4.813 1.00 97.81 196 THR A N 1
ATOM 1447 C CA . THR A 1 196 ? 13.842 1.341 3.663 1.00 97.81 196 THR A CA 1
ATOM 1448 C C . THR A 1 196 ? 15.294 1.087 4.081 1.00 97.81 196 THR A C 1
ATOM 1450 O O . THR A 1 196 ? 15.864 0.051 3.736 1.00 97.81 196 THR A O 1
ATOM 1453 N N . GLY A 1 197 ? 15.893 1.967 4.891 1.00 98.00 197 GLY A N 1
ATOM 1454 C CA . GLY A 1 197 ? 17.259 1.773 5.390 1.00 98.00 197 GLY A CA 1
ATOM 1455 C C . GLY A 1 197 ? 17.421 0.533 6.282 1.00 98.00 197 GLY A C 1
ATOM 1456 O O . GLY A 1 197 ? 18.429 -0.171 6.199 1.00 98.00 197 GLY A O 1
ATOM 1457 N N . LEU A 1 198 ? 16.427 0.234 7.122 1.00 98.44 198 LEU A N 1
ATOM 1458 C CA . LEU A 1 198 ? 16.399 -0.977 7.946 1.00 98.44 198 LEU A CA 1
ATOM 1459 C C . LEU A 1 198 ? 16.230 -2.237 7.094 1.00 98.44 198 LEU A C 1
ATOM 1461 O O . LEU A 1 198 ? 16.933 -3.209 7.335 1.00 98.44 198 LEU A O 1
ATOM 1465 N N . PHE A 1 199 ? 15.364 -2.214 6.082 1.00 98.25 199 PHE A N 1
ATOM 1466 C CA . PHE A 1 199 ? 15.221 -3.314 5.129 1.00 98.25 199 PHE A CA 1
ATOM 1467 C C . PHE A 1 199 ? 16.537 -3.614 4.401 1.00 98.25 199 PHE A C 1
ATOM 1469 O O . PHE A 1 199 ? 16.989 -4.757 4.387 1.00 98.25 199 PHE A O 1
ATOM 1476 N N . LEU A 1 200 ? 17.210 -2.580 3.887 1.00 96.50 200 LEU A N 1
ATOM 1477 C CA . LEU A 1 200 ? 18.537 -2.713 3.283 1.00 96.50 200 LEU A CA 1
ATOM 1478 C C . LEU A 1 200 ? 19.557 -3.310 4.257 1.00 96.50 200 LEU A C 1
ATOM 1480 O O . LEU A 1 200 ? 20.367 -4.150 3.869 1.00 96.50 200 LEU A O 1
ATOM 1484 N N . LYS A 1 201 ? 19.491 -2.925 5.537 1.00 96.81 201 LYS A N 1
ATOM 1485 C CA . LYS A 1 201 ? 20.349 -3.489 6.582 1.00 96.81 201 LYS A CA 1
ATOM 1486 C C . LYS A 1 201 ? 20.142 -4.994 6.769 1.00 96.81 201 LYS A C 1
ATOM 1488 O O . LYS A 1 201 ? 21.136 -5.695 6.944 1.00 96.81 201 LYS A O 1
ATOM 1493 N N . GLU A 1 202 ? 18.901 -5.476 6.729 1.00 97.38 202 GLU A N 1
ATOM 1494 C CA . GLU A 1 202 ? 18.609 -6.918 6.787 1.00 97.38 202 GLU A CA 1
ATOM 1495 C C . GLU A 1 202 ? 19.092 -7.647 5.514 1.00 97.38 202 GLU A C 1
ATOM 1497 O O . GLU A 1 202 ? 19.439 -8.824 5.570 1.00 97.38 202 GLU A O 1
ATOM 1502 N N . LEU A 1 203 ? 19.173 -6.947 4.375 1.00 96.62 203 LEU A N 1
ATOM 1503 C CA . LEU A 1 203 ? 19.579 -7.521 3.090 1.00 96.62 203 LEU A CA 1
ATOM 1504 C C . LEU A 1 203 ? 21.083 -7.499 2.796 1.00 96.62 203 LEU A C 1
ATOM 1506 O O . LEU A 1 203 ? 21.517 -8.300 1.973 1.00 96.62 203 LEU A O 1
ATOM 1510 N N . TYR A 1 204 ? 21.894 -6.635 3.418 1.00 94.06 204 TYR A N 1
ATOM 1511 C CA . TYR A 1 204 ? 23.310 -6.499 3.033 1.00 94.06 204 TYR A CA 1
ATOM 1512 C C . TYR A 1 204 ? 24.105 -7.806 3.119 1.00 94.06 204 TYR A C 1
ATOM 1514 O O . TYR A 1 204 ? 24.906 -8.072 2.230 1.00 94.06 204 TYR A O 1
ATOM 1522 N N . GLY A 1 205 ? 23.891 -8.608 4.167 1.00 95.19 205 GLY A N 1
ATOM 1523 C CA . GLY A 1 205 ? 24.517 -9.929 4.294 1.00 95.19 205 GLY A CA 1
ATOM 1524 C C . GLY A 1 205 ? 24.053 -10.885 3.190 1.00 95.19 205 GLY A C 1
ATOM 1525 O O . GLY A 1 205 ? 24.865 -11.302 2.374 1.00 95.19 205 GLY A O 1
ATOM 1526 N N . PRO A 1 206 ? 22.743 -11.162 3.083 1.00 96.69 206 PRO A N 1
ATOM 1527 C CA . PRO A 1 206 ? 22.214 -12.011 2.022 1.00 96.69 206 PRO A CA 1
ATOM 1528 C C . PRO A 1 206 ? 22.647 -11.593 0.611 1.00 96.69 206 PRO A C 1
ATOM 1530 O O . PRO A 1 206 ? 23.023 -12.445 -0.181 1.00 96.69 206 PRO A O 1
ATOM 1533 N N . LEU A 1 207 ? 22.661 -10.294 0.296 1.00 95.25 207 LEU A N 1
ATOM 1534 C CA . LEU A 1 207 ? 23.060 -9.772 -1.017 1.00 95.25 207 LEU A CA 1
ATOM 1535 C C . LEU A 1 207 ? 24.515 -10.075 -1.395 1.00 95.25 207 LEU A C 1
ATOM 1537 O O . LEU A 1 207 ? 24.803 -10.153 -2.585 1.00 95.25 207 LEU A O 1
ATOM 1541 N N . VAL A 1 208 ? 25.430 -10.227 -0.432 1.00 90.62 208 VAL A N 1
ATOM 1542 C CA . VAL A 1 208 ? 26.821 -10.609 -0.738 1.00 90.62 208 VAL A CA 1
ATOM 1543 C C . VAL A 1 208 ? 27.003 -12.119 -0.897 1.00 90.62 208 VAL A C 1
ATOM 1545 O O . VAL A 1 208 ? 27.996 -12.542 -1.481 1.00 90.62 208 VAL A O 1
ATOM 1548 N N . ASP A 1 209 ? 26.040 -12.910 -0.419 1.00 91.06 209 ASP A N 1
ATOM 1549 C CA . ASP A 1 209 ? 26.096 -14.374 -0.411 1.00 91.06 209 ASP A CA 1
ATOM 1550 C C . ASP A 1 209 ? 25.324 -15.018 -1.582 1.00 91.06 209 ASP A C 1
ATOM 1552 O O . ASP A 1 209 ? 25.382 -16.235 -1.763 1.00 91.06 209 ASP A O 1
ATOM 1556 N N . ILE A 1 210 ? 24.572 -14.243 -2.378 1.00 94.56 210 ILE A N 1
ATOM 1557 C CA . ILE A 1 210 ? 23.799 -14.791 -3.504 1.00 94.56 210 ILE A CA 1
ATOM 1558 C C . ILE A 1 210 ? 24.676 -15.121 -4.718 1.00 94.56 210 ILE A C 1
ATOM 1560 O O . ILE A 1 210 ? 25.427 -14.293 -5.225 1.00 94.56 210 ILE A O 1
ATOM 1564 N N . ASP A 1 211 ? 24.477 -16.319 -5.266 1.00 93.12 211 ASP A N 1
ATOM 1565 C CA . ASP A 1 211 ? 25.161 -16.788 -6.470 1.00 93.12 211 ASP A CA 1
ATOM 1566 C C . ASP A 1 211 ? 24.346 -16.570 -7.758 1.00 93.12 211 ASP A C 1
ATOM 1568 O O . ASP A 1 211 ? 23.114 -16.434 -7.767 1.00 93.12 211 ASP A O 1
ATOM 1572 N N . GLY A 1 212 ? 25.037 -16.618 -8.902 1.00 92.56 212 GLY A N 1
ATOM 1573 C CA . GLY A 1 212 ? 24.415 -16.611 -10.232 1.00 92.56 212 GLY A CA 1
ATOM 1574 C C . GLY A 1 212 ? 23.757 -15.279 -10.599 1.00 92.56 212 GLY A C 1
ATOM 1575 O O . GLY A 1 212 ? 22.733 -15.273 -11.281 1.00 92.56 212 GLY A O 1
ATOM 1576 N N . VAL A 1 213 ? 24.298 -14.175 -10.088 1.00 94.69 213 VAL A N 1
ATOM 1577 C CA . VAL A 1 213 ? 23.975 -12.788 -10.447 1.00 94.69 213 VAL A CA 1
ATOM 1578 C C . VAL A 1 213 ? 25.288 -12.129 -10.866 1.00 94.69 213 VAL A C 1
ATOM 1580 O O . VAL A 1 213 ? 26.324 -12.417 -10.272 1.00 94.69 213 VAL A O 1
ATOM 1583 N N . SER A 1 214 ? 25.282 -11.293 -11.906 1.00 96.31 214 SER A N 1
ATOM 1584 C CA . SER A 1 214 ? 26.497 -10.569 -12.289 1.00 96.31 214 SER A CA 1
ATOM 1585 C C . SER A 1 214 ? 26.814 -9.452 -11.284 1.00 96.31 214 SER A C 1
ATOM 1587 O O . SER A 1 214 ? 25.899 -8.839 -10.733 1.00 96.31 214 SER A O 1
ATOM 1589 N N . ASP A 1 215 ? 28.096 -9.120 -11.090 1.00 95.75 215 ASP A N 1
ATOM 1590 C CA . ASP A 1 215 ? 28.498 -7.996 -10.222 1.00 95.75 215 ASP A CA 1
ATOM 1591 C C . ASP A 1 215 ? 27.782 -6.695 -10.607 1.00 95.75 215 ASP A C 1
ATOM 1593 O O . ASP A 1 215 ? 27.400 -5.900 -9.751 1.00 95.75 215 ASP A O 1
ATOM 1597 N N . LYS A 1 216 ? 27.571 -6.483 -11.911 1.00 97.06 216 LYS A N 1
ATOM 1598 C CA . LYS A 1 216 ? 26.853 -5.319 -12.427 1.00 97.06 216 LYS A CA 1
ATOM 1599 C C . LYS A 1 216 ? 25.400 -5.298 -11.949 1.00 97.06 216 LYS A C 1
ATOM 1601 O O . LYS A 1 216 ? 24.971 -4.285 -11.409 1.00 97.06 216 LYS A O 1
ATOM 1606 N N . ASP A 1 217 ? 24.671 -6.395 -12.127 1.00 97.62 217 ASP A N 1
ATOM 1607 C CA . ASP A 1 217 ? 23.252 -6.493 -11.764 1.00 97.62 217 ASP A CA 1
ATOM 1608 C C . ASP A 1 217 ? 23.036 -6.339 -10.257 1.00 97.62 217 ASP A C 1
ATOM 1610 O O . ASP A 1 217 ? 22.105 -5.657 -9.818 1.00 97.62 217 ASP A O 1
ATOM 1614 N N . LEU A 1 218 ? 23.932 -6.927 -9.459 1.00 96.94 218 LEU A N 1
ATOM 1615 C CA . LEU A 1 218 ? 23.932 -6.779 -8.009 1.00 96.94 218 LEU A CA 1
ATOM 1616 C C . LEU A 1 218 ? 24.144 -5.313 -7.604 1.00 96.94 218 LEU A C 1
ATOM 1618 O O . LEU A 1 218 ? 23.363 -4.761 -6.827 1.00 96.94 218 LEU A O 1
ATOM 1622 N N . LEU A 1 219 ? 25.182 -4.667 -8.145 1.00 96.25 219 LEU A N 1
ATOM 1623 C CA . LEU A 1 219 ? 25.508 -3.276 -7.828 1.00 96.25 219 LEU A CA 1
ATOM 1624 C C . LEU A 1 219 ? 24.411 -2.305 -8.275 1.00 96.25 219 LEU A C 1
ATOM 1626 O O . LEU A 1 219 ? 24.082 -1.385 -7.525 1.00 96.25 219 LEU A O 1
ATOM 1630 N N . ASP A 1 220 ? 23.836 -2.502 -9.461 1.00 97.25 220 ASP A N 1
ATOM 1631 C CA . ASP A 1 220 ? 22.744 -1.670 -9.970 1.00 97.25 220 ASP A CA 1
ATOM 1632 C C . ASP A 1 220 ? 21.480 -1.832 -9.109 1.00 97.25 220 ASP A C 1
ATOM 1634 O O . ASP A 1 220 ? 20.844 -0.837 -8.761 1.00 97.25 220 ASP A O 1
ATOM 1638 N N . SER A 1 221 ? 21.166 -3.058 -8.671 1.00 97.19 221 SER A N 1
ATOM 1639 C CA . SER A 1 221 ? 20.042 -3.321 -7.760 1.00 97.19 221 SER A CA 1
ATOM 1640 C C . SER A 1 221 ? 20.229 -2.640 -6.401 1.00 97.19 221 SER A C 1
ATOM 1642 O O . SER A 1 221 ? 19.300 -2.020 -5.883 1.00 97.19 221 SER A O 1
ATOM 1644 N N . ILE A 1 222 ? 21.439 -2.705 -5.830 1.00 95.19 222 ILE A N 1
ATOM 1645 C CA . ILE A 1 222 ? 21.765 -2.020 -4.570 1.00 95.19 222 ILE A CA 1
ATOM 1646 C C . ILE A 1 222 ? 21.618 -0.506 -4.727 1.00 95.19 222 ILE A C 1
ATOM 1648 O O . ILE A 1 222 ? 20.978 0.129 -3.891 1.00 95.19 222 ILE A O 1
ATOM 1652 N N . ARG A 1 223 ? 22.177 0.078 -5.796 1.00 95.56 223 ARG A N 1
ATOM 1653 C CA . ARG A 1 223 ? 22.079 1.523 -6.061 1.00 95.56 223 ARG A CA 1
ATOM 1654 C C . ARG A 1 223 ? 20.631 1.976 -6.162 1.00 95.56 223 ARG A C 1
ATOM 1656 O O . ARG A 1 223 ? 20.255 2.927 -5.487 1.00 95.56 223 ARG A O 1
ATOM 1663 N N . PHE A 1 224 ? 19.819 1.249 -6.925 1.00 96.69 224 PHE A N 1
ATOM 1664 C CA . PHE A 1 224 ? 18.403 1.554 -7.069 1.00 96.69 224 PHE A CA 1
ATOM 1665 C C . PHE A 1 224 ? 17.674 1.579 -5.718 1.00 96.69 224 PHE A C 1
ATOM 1667 O O . PHE A 1 224 ? 16.969 2.540 -5.417 1.00 96.69 224 PHE A O 1
ATOM 1674 N N . MET A 1 225 ? 17.863 0.557 -4.876 1.00 94.69 225 MET A N 1
ATOM 1675 C CA . MET A 1 225 ? 17.199 0.508 -3.569 1.00 94.69 225 MET A CA 1
ATOM 1676 C C . MET A 1 225 ? 17.694 1.592 -2.603 1.00 94.69 225 MET A C 1
ATOM 1678 O O . MET A 1 225 ? 16.912 2.073 -1.790 1.00 94.69 225 MET A O 1
ATOM 1682 N N . VAL A 1 226 ? 18.973 1.977 -2.679 1.00 93.06 226 VAL A N 1
ATOM 1683 C CA . VAL A 1 226 ? 19.542 3.070 -1.870 1.00 93.06 226 VAL A CA 1
ATOM 1684 C C . VAL A 1 226 ? 18.971 4.430 -2.281 1.00 93.06 226 VAL A C 1
ATOM 1686 O O . VAL A 1 226 ? 18.759 5.277 -1.421 1.00 93.06 226 VAL A O 1
ATOM 1689 N N . GLU A 1 227 ? 18.717 4.648 -3.571 1.00 93.69 227 GLU A N 1
ATOM 1690 C CA . GLU A 1 227 ? 18.146 5.899 -4.092 1.00 93.69 227 GLU A CA 1
ATOM 1691 C C . GLU A 1 227 ? 16.618 5.979 -3.919 1.00 93.69 227 GLU A C 1
ATOM 1693 O O . GLU A 1 227 ? 16.037 7.066 -3.891 1.00 93.69 227 GLU A O 1
ATOM 1698 N N . ALA A 1 228 ? 15.943 4.836 -3.799 1.00 93.00 228 ALA A N 1
ATOM 1699 C CA . ALA A 1 228 ? 14.498 4.752 -3.647 1.00 93.00 228 ALA A CA 1
ATOM 1700 C C . ALA A 1 228 ? 14.064 4.849 -2.171 1.00 93.00 228 ALA A C 1
ATOM 1702 O O . ALA A 1 228 ? 13.687 3.851 -1.563 1.00 93.00 228 ALA A O 1
ATOM 1703 N N . ASP A 1 229 ? 14.011 6.060 -1.610 1.00 88.94 229 ASP A N 1
ATOM 1704 C CA . ASP A 1 229 ? 13.590 6.312 -0.213 1.00 88.94 229 ASP A CA 1
ATOM 1705 C C . ASP A 1 229 ? 12.243 5.659 0.176 1.00 88.94 229 ASP A C 1
ATOM 1707 O O . ASP A 1 229 ? 12.032 5.244 1.322 1.00 88.94 229 ASP A O 1
ATOM 1711 N N . GLN A 1 230 ? 11.329 5.525 -0.792 1.00 91.44 230 GLN A N 1
ATOM 1712 C CA . GLN A 1 230 ? 10.023 4.882 -0.621 1.00 91.44 230 GLN A CA 1
ATOM 1713 C C . GLN A 1 230 ? 9.968 3.399 -1.014 1.00 91.44 230 GLN A C 1
ATOM 1715 O O . GLN A 1 230 ? 8.885 2.856 -1.234 1.00 91.44 230 GLN A O 1
ATOM 1720 N N . PHE A 1 231 ? 11.110 2.715 -1.123 1.00 95.88 231 PHE A N 1
ATOM 1721 C CA . PHE A 1 231 ? 11.135 1.326 -1.578 1.00 95.88 231 PHE A CA 1
ATOM 1722 C C . PHE A 1 231 ? 10.294 0.403 -0.686 1.00 95.88 231 PHE A C 1
ATOM 1724 O O . PHE A 1 231 ? 9.448 -0.343 -1.184 1.00 95.88 231 PHE A O 1
ATOM 1731 N N . PHE A 1 232 ? 10.485 0.475 0.636 1.00 97.44 232 PHE A N 1
ATOM 1732 C CA . PHE A 1 232 ? 9.895 -0.507 1.548 1.00 97.44 232 PHE A CA 1
ATOM 1733 C C . PHE A 1 232 ? 8.440 -0.228 1.957 1.00 97.44 232 PHE A C 1
ATOM 1735 O O . PHE A 1 232 ? 7.824 -1.077 2.603 1.00 97.44 232 PHE A O 1
ATOM 1742 N N . LEU A 1 233 ? 7.837 0.880 1.498 1.00 98.12 233 LEU A N 1
ATOM 1743 C CA . LEU A 1 233 ? 6.389 1.114 1.613 1.00 98.12 233 LEU A CA 1
ATOM 1744 C C . LEU A 1 233 ? 5.589 -0.097 1.114 1.00 98.12 233 LEU A C 1
ATOM 1746 O O . LEU A 1 233 ? 4.634 -0.538 1.746 1.00 98.12 233 LEU A O 1
ATOM 1750 N N . HIS A 1 234 ? 6.016 -0.676 -0.004 1.00 98.44 234 HIS A N 1
ATOM 1751 C CA . HIS A 1 234 ? 5.327 -1.793 -0.633 1.00 98.44 234 HIS A CA 1
ATOM 1752 C C . HIS A 1 234 ? 5.326 -3.055 0.247 1.00 98.44 234 HIS A C 1
ATOM 1754 O O . HIS A 1 234 ? 4.305 -3.739 0.341 1.00 98.44 234 HIS A O 1
ATOM 1760 N N . GLY A 1 235 ? 6.430 -3.325 0.955 1.00 98.62 235 GLY A N 1
ATOM 1761 C CA . GLY A 1 235 ? 6.515 -4.416 1.930 1.00 98.62 235 GLY A CA 1
ATOM 1762 C C . GLY A 1 235 ? 5.621 -4.173 3.147 1.00 98.62 235 GLY A C 1
ATOM 1763 O O . GLY A 1 235 ? 4.946 -5.092 3.610 1.00 98.62 235 GLY A O 1
ATOM 1764 N N . ILE A 1 236 ? 5.550 -2.923 3.615 1.00 98.88 236 ILE A N 1
ATOM 1765 C CA . ILE A 1 236 ? 4.669 -2.503 4.715 1.00 98.88 236 ILE A CA 1
ATOM 1766 C C . ILE A 1 236 ? 3.195 -2.671 4.325 1.00 98.88 236 ILE A C 1
ATOM 1768 O O . ILE A 1 236 ? 2.418 -3.230 5.099 1.00 98.88 236 ILE A O 1
ATOM 1772 N N . MET A 1 237 ? 2.807 -2.259 3.116 1.00 98.88 237 MET A N 1
ATOM 1773 C CA . MET A 1 237 ? 1.443 -2.428 2.606 1.00 98.88 237 MET A CA 1
ATOM 1774 C C . MET A 1 237 ? 1.049 -3.910 2.506 1.00 98.88 237 MET A C 1
ATOM 1776 O O . MET A 1 237 ? -0.028 -4.292 2.971 1.00 98.88 237 MET A O 1
ATOM 1780 N N . ALA A 1 238 ? 1.923 -4.762 1.954 1.00 98.88 238 ALA A N 1
ATOM 1781 C CA . ALA A 1 238 ? 1.681 -6.204 1.886 1.00 98.88 238 ALA A CA 1
ATOM 1782 C C . ALA A 1 238 ? 1.558 -6.825 3.289 1.00 98.88 238 ALA A C 1
ATOM 1784 O O . ALA A 1 238 ? 0.653 -7.621 3.534 1.00 98.88 238 ALA A O 1
ATOM 1785 N N . ALA A 1 239 ? 2.402 -6.416 4.240 1.00 98.88 239 ALA A N 1
ATOM 1786 C CA . ALA A 1 239 ? 2.305 -6.847 5.632 1.00 98.88 239 ALA A CA 1
ATOM 1787 C C . ALA A 1 239 ? 0.993 -6.416 6.298 1.00 98.88 239 ALA A C 1
ATOM 1789 O O . ALA A 1 239 ? 0.347 -7.240 6.946 1.00 98.88 239 ALA A O 1
ATOM 1790 N N . ALA A 1 240 ? 0.563 -5.167 6.098 1.00 98.88 240 ALA A N 1
ATOM 1791 C CA . ALA A 1 240 ? -0.710 -4.661 6.603 1.00 98.88 240 ALA A CA 1
ATOM 1792 C C . ALA A 1 240 ? -1.890 -5.485 6.062 1.00 98.88 240 ALA A C 1
ATOM 1794 O O . ALA A 1 240 ? -2.725 -5.963 6.832 1.00 98.88 240 ALA A O 1
ATOM 1795 N N . LYS A 1 241 ? -1.916 -5.746 4.750 1.00 98.88 241 LYS A N 1
ATOM 1796 C CA . LYS A 1 241 ? -2.909 -6.633 4.129 1.00 98.88 241 LYS A CA 1
ATOM 1797 C C . LYS A 1 241 ? -2.856 -8.044 4.731 1.00 98.88 241 LYS A C 1
ATOM 1799 O O . LYS A 1 241 ? -3.900 -8.575 5.111 1.00 98.88 241 LYS A O 1
ATOM 1804 N N . ALA A 1 242 ? -1.667 -8.631 4.880 1.00 98.88 242 ALA A N 1
ATOM 1805 C CA . ALA A 1 242 ? -1.484 -9.991 5.392 1.00 98.88 242 ALA A CA 1
ATOM 1806 C C . ALA A 1 242 ? -2.015 -10.179 6.824 1.00 98.88 242 ALA A C 1
ATOM 1808 O O . ALA A 1 242 ? -2.568 -11.239 7.130 1.00 98.88 242 ALA A O 1
ATOM 1809 N N . ILE A 1 243 ? -1.872 -9.176 7.700 1.00 98.69 243 ILE A N 1
ATOM 1810 C CA . ILE A 1 243 ? -2.369 -9.251 9.086 1.00 98.69 243 ILE A CA 1
ATOM 1811 C C . ILE A 1 243 ? -3.866 -8.945 9.214 1.00 98.69 243 ILE A C 1
ATOM 1813 O O . ILE A 1 243 ? -4.498 -9.398 10.166 1.00 98.69 243 ILE A O 1
ATOM 1817 N N . LEU A 1 244 ? -4.449 -8.220 8.255 1.00 98.69 244 LEU A N 1
ATOM 1818 C CA . LEU A 1 244 ? -5.883 -7.915 8.228 1.00 98.69 244 LEU A CA 1
ATOM 1819 C C . LEU A 1 244 ? -6.723 -9.057 7.641 1.00 98.69 244 LEU A C 1
ATOM 1821 O O . LEU A 1 244 ? -7.860 -9.259 8.068 1.00 98.69 244 LEU A O 1
ATOM 1825 N N . LEU A 1 245 ? -6.177 -9.821 6.688 1.00 98.19 245 LEU A N 1
ATOM 1826 C CA . LEU A 1 245 ? -6.897 -10.895 5.991 1.00 98.19 245 LEU A CA 1
ATOM 1827 C C . LEU A 1 245 ? -7.570 -11.922 6.928 1.00 98.19 245 LEU A C 1
ATOM 1829 O O . LEU A 1 245 ? -8.752 -12.195 6.718 1.00 98.19 245 LEU A O 1
ATOM 1833 N N . PRO A 1 246 ? -6.917 -12.452 7.984 1.00 98.38 246 PRO A N 1
ATOM 1834 C CA . PRO A 1 246 ? -7.540 -13.439 8.874 1.00 98.38 246 PRO A CA 1
ATOM 1835 C C . PRO A 1 246 ? -8.726 -12.912 9.693 1.00 98.38 246 PRO A C 1
ATOM 1837 O O . PRO A 1 246 ? -9.494 -13.704 10.234 1.00 98.38 246 PRO A O 1
ATOM 1840 N N . ALA A 1 247 ? -8.885 -11.589 9.813 1.00 96.81 247 ALA A N 1
ATOM 1841 C CA . ALA A 1 247 ? -10.023 -10.979 10.502 1.00 96.81 247 ALA A CA 1
ATOM 1842 C C . ALA A 1 247 ? -11.269 -10.829 9.608 1.00 96.81 247 ALA A C 1
ATOM 1844 O O . ALA A 1 247 ? -12.355 -10.507 10.099 1.00 96.81 247 ALA A O 1
ATOM 1845 N N . LYS A 1 248 ? -11.130 -11.042 8.297 1.00 94.25 248 LYS A N 1
ATOM 1846 C CA . LYS A 1 248 ? -12.216 -10.916 7.325 1.00 94.25 248 LYS A CA 1
ATOM 1847 C C . LYS A 1 248 ? -13.297 -11.972 7.580 1.00 94.25 248 LYS A C 1
ATOM 1849 O O . LYS A 1 248 ? -13.006 -13.151 7.749 1.00 94.25 248 LYS A O 1
ATOM 1854 N N . GLY A 1 249 ? -14.558 -11.549 7.589 1.00 93.94 249 GLY A N 1
ATOM 1855 C CA . GLY A 1 249 ? -15.710 -12.421 7.831 1.00 93.94 249 GLY A CA 1
ATOM 1856 C C . GLY A 1 249 ? -15.987 -12.725 9.308 1.00 93.94 249 GLY A C 1
ATOM 1857 O O . GLY A 1 249 ? -16.869 -13.536 9.593 1.00 93.94 249 GLY A O 1
ATOM 1858 N N . LEU A 1 250 ? -15.278 -12.102 10.261 1.00 97.44 250 LEU A N 1
ATOM 1859 C CA . LEU A 1 250 ? -15.541 -12.318 11.684 1.00 97.44 250 LEU A CA 1
ATOM 1860 C C . LEU A 1 250 ? -16.896 -11.712 12.087 1.00 97.44 250 LEU A C 1
ATOM 1862 O O . LEU A 1 250 ? -17.031 -10.497 12.253 1.00 97.44 250 LEU A O 1
ATOM 1866 N N . SER A 1 251 ? -17.899 -12.572 12.267 1.00 97.69 251 SER A N 1
ATOM 1867 C CA . SER A 1 251 ? -19.275 -12.162 12.550 1.00 97.69 251 SER A CA 1
ATOM 1868 C C . SER A 1 251 ? -19.379 -11.194 13.729 1.00 97.69 251 SER A C 1
ATOM 1870 O O . SER A 1 251 ? -18.723 -11.372 14.753 1.00 97.69 251 SER A O 1
ATOM 1872 N N . HIS A 1 252 ? -20.282 -10.220 13.611 1.00 98.19 252 HIS A N 1
ATOM 1873 C CA . HIS A 1 252 ? -20.531 -9.148 14.586 1.00 98.19 252 HIS A CA 1
ATOM 1874 C C . HIS A 1 252 ? -19.388 -8.133 14.782 1.00 98.19 252 HIS A C 1
ATOM 1876 O O . HIS A 1 252 ? -19.555 -7.209 15.577 1.00 98.19 252 HIS A O 1
ATOM 1882 N N . SER A 1 253 ? -18.257 -8.246 14.079 1.00 98.75 253 SER A N 1
ATOM 1883 C CA . SER A 1 253 ? -17.189 -7.244 14.167 1.00 98.75 253 SER A CA 1
ATOM 1884 C C . SER A 1 253 ? -17.491 -6.011 13.319 1.00 98.75 253 SER A C 1
ATOM 1886 O O . SER A 1 253 ? -17.858 -6.116 12.148 1.00 98.75 253 SER A O 1
ATOM 1888 N N . THR A 1 254 ? -17.295 -4.834 13.905 1.00 98.81 254 THR A N 1
ATOM 1889 C CA . THR A 1 254 ? -17.472 -3.522 13.269 1.00 98.81 254 THR A CA 1
ATOM 1890 C C . THR A 1 254 ? -16.142 -2.867 12.888 1.00 98.81 254 THR A C 1
ATOM 1892 O O . THR A 1 254 ? -16.113 -1.684 12.546 1.00 98.81 254 THR A O 1
ATOM 1895 N N . ILE A 1 255 ? -15.042 -3.623 12.951 1.00 98.88 255 ILE A N 1
ATOM 1896 C CA . ILE A 1 255 ? -13.697 -3.142 12.630 1.00 98.88 255 ILE A CA 1
ATOM 1897 C C . ILE A 1 255 ? -13.478 -3.115 11.117 1.00 98.88 255 ILE A C 1
ATOM 1899 O O . ILE A 1 255 ? -13.756 -4.091 10.420 1.00 98.88 255 ILE A O 1
ATOM 1903 N N . VAL A 1 256 ? -12.959 -1.999 10.610 1.00 98.88 256 VAL A N 1
ATOM 1904 C CA . VAL A 1 256 ? -12.540 -1.847 9.211 1.00 98.88 256 VAL A CA 1
ATOM 1905 C C . VAL A 1 256 ? -11.313 -2.717 8.937 1.00 98.88 256 VAL A C 1
ATOM 1907 O O . VAL A 1 256 ? -10.343 -2.683 9.689 1.00 98.88 256 VAL A O 1
ATOM 1910 N N . THR A 1 257 ? -11.349 -3.479 7.844 1.00 98.69 257 THR A N 1
ATOM 1911 C CA . THR A 1 257 ? -10.270 -4.391 7.418 1.00 98.69 257 THR A CA 1
ATOM 1912 C C . THR A 1 257 ? -9.634 -4.007 6.087 1.00 98.69 257 THR A C 1
ATOM 1914 O O . THR A 1 257 ? -8.680 -4.647 5.656 1.00 98.69 257 THR A O 1
ATOM 1917 N N . ALA A 1 258 ? -10.155 -2.982 5.417 1.00 98.69 258 ALA A N 1
ATOM 1918 C CA . ALA A 1 258 ? -9.518 -2.366 4.263 1.00 98.69 258 ALA A CA 1
ATOM 1919 C C . ALA A 1 258 ? -10.015 -0.932 4.097 1.00 98.69 258 ALA A C 1
ATOM 1921 O O . ALA A 1 258 ? -11.213 -0.679 4.240 1.00 98.69 258 ALA A O 1
ATOM 1922 N N . MET A 1 259 ? -9.104 -0.040 3.724 1.00 98.81 259 MET A N 1
ATOM 1923 C CA . MET A 1 259 ? -9.392 1.262 3.139 1.00 98.81 259 MET A CA 1
ATOM 1924 C C . MET A 1 259 ? -8.581 1.383 1.850 1.00 98.81 259 MET A C 1
ATOM 1926 O O . MET A 1 259 ? -7.388 1.089 1.852 1.00 98.81 259 MET A O 1
ATOM 1930 N N . ALA A 1 260 ? -9.225 1.790 0.761 1.00 98.62 260 ALA A N 1
ATOM 1931 C CA . ALA A 1 260 ? -8.585 1.958 -0.541 1.00 98.62 260 ALA A CA 1
ATOM 1932 C C . ALA A 1 260 ? -9.342 2.981 -1.389 1.00 98.62 260 ALA A C 1
ATOM 1934 O O . ALA A 1 260 ? -10.506 3.289 -1.113 1.00 98.62 260 ALA A O 1
ATOM 1935 N N . ARG A 1 261 ? -8.687 3.509 -2.421 1.00 98.44 261 ARG A N 1
ATOM 1936 C CA . ARG A 1 261 ? -9.267 4.496 -3.327 1.00 98.44 261 ARG A CA 1
ATOM 1937 C C . A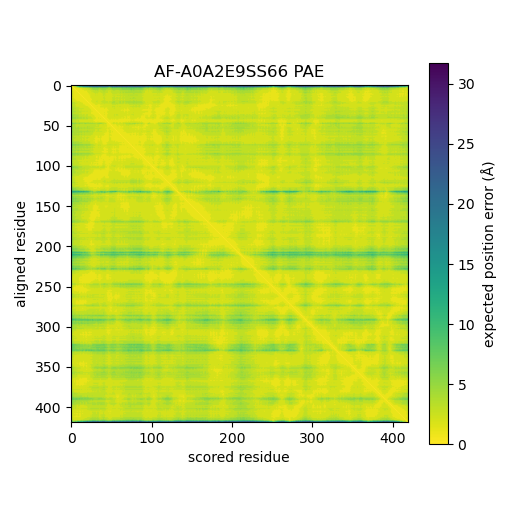RG A 1 261 ? -8.723 4.378 -4.751 1.00 98.44 261 ARG A C 1
ATOM 1939 O O . ARG A 1 261 ? -7.570 4.012 -4.976 1.00 98.44 261 ARG A O 1
ATOM 1946 N N . ASN A 1 262 ? -9.556 4.707 -5.730 1.00 98.25 262 ASN A N 1
ATOM 1947 C CA . ASN A 1 262 ? -9.258 4.524 -7.157 1.00 98.25 262 ASN A CA 1
ATOM 1948 C C . ASN A 1 262 ? -9.223 5.850 -7.945 1.00 98.25 262 ASN A C 1
ATOM 1950 O O . ASN A 1 262 ? -9.327 5.853 -9.171 1.00 98.25 262 ASN A O 1
ATOM 1954 N N . GLY A 1 263 ? -9.100 6.993 -7.257 1.00 97.56 263 GLY A N 1
ATOM 1955 C CA . GLY A 1 263 ? -9.130 8.320 -7.883 1.00 97.56 263 GLY A CA 1
ATOM 1956 C C . GLY A 1 263 ? -10.532 8.791 -8.284 1.00 97.56 263 GLY A C 1
ATOM 1957 O O . GLY A 1 263 ? -10.667 9.845 -8.901 1.00 97.56 263 GLY A O 1
ATOM 1958 N N . VAL A 1 264 ? -11.576 8.024 -7.948 1.00 98.50 264 VAL A N 1
ATOM 1959 C CA . VAL A 1 264 ? -12.992 8.348 -8.200 1.00 98.50 264 VAL A CA 1
ATOM 1960 C C . VAL A 1 264 ? -13.833 8.057 -6.959 1.00 98.50 264 VAL A C 1
ATOM 1962 O O . VAL A 1 264 ? -14.573 8.915 -6.481 1.00 98.50 264 VAL A O 1
ATOM 1965 N N . GLU A 1 265 ? -13.675 6.864 -6.395 1.00 98.56 265 GLU A N 1
ATOM 1966 C CA . GLU A 1 265 ? -14.329 6.374 -5.190 1.00 98.56 265 GLU A CA 1
ATOM 1967 C C . GLU A 1 265 ? -13.294 5.999 -4.122 1.00 98.56 265 GLU A C 1
ATOM 1969 O O . GLU A 1 265 ? -12.222 5.463 -4.411 1.00 98.56 265 GLU A O 1
ATOM 1974 N N . PHE A 1 266 ? -13.661 6.227 -2.865 1.00 98.81 266 PHE A N 1
ATOM 1975 C CA . PHE A 1 266 ? -13.031 5.654 -1.686 1.00 98.81 266 PHE A CA 1
ATOM 1976 C C . PHE A 1 266 ? -13.908 4.518 -1.164 1.00 98.81 266 PHE A C 1
ATOM 1978 O O . PHE A 1 266 ? -15.128 4.666 -1.041 1.00 98.81 266 PHE A O 1
ATOM 1985 N N . GLY A 1 267 ? -13.291 3.392 -0.825 1.00 98.75 267 GLY A N 1
ATOM 1986 C CA . GLY A 1 267 ? -13.964 2.191 -0.360 1.00 98.75 267 GLY A CA 1
ATOM 1987 C C . GLY A 1 267 ? -13.458 1.715 0.997 1.00 98.75 267 GLY A C 1
ATOM 1988 O O . GLY A 1 267 ? -12.269 1.822 1.294 1.00 98.75 267 GLY A O 1
ATOM 1989 N N . ILE A 1 268 ? -14.357 1.118 1.785 1.00 98.88 268 ILE A N 1
ATOM 1990 C CA . ILE A 1 268 ? -13.999 0.342 2.978 1.00 98.88 268 ILE A CA 1
ATOM 1991 C C . ILE A 1 268 ? -14.577 -1.074 2.941 1.00 98.88 268 ILE A C 1
ATOM 1993 O O . ILE A 1 268 ? -15.654 -1.297 2.379 1.00 98.88 268 ILE A O 1
ATOM 1997 N N . GLN A 1 269 ? -13.890 -2.005 3.603 1.00 98.75 269 GLN A N 1
ATOM 1998 C CA . GLN A 1 269 ? -14.427 -3.311 4.004 1.00 98.75 269 GLN A CA 1
ATOM 1999 C C . GLN A 1 269 ? -14.438 -3.414 5.530 1.00 98.75 269 GLN A C 1
ATOM 2001 O O . GLN A 1 269 ? -13.598 -2.819 6.206 1.00 98.75 269 GLN A O 1
ATOM 2006 N N . VAL A 1 270 ? -15.387 -4.172 6.075 1.00 98.81 270 VAL A N 1
ATOM 2007 C CA . VAL A 1 270 ? -15.583 -4.341 7.521 1.00 98.81 270 VAL A CA 1
ATOM 2008 C C . VAL A 1 270 ? -15.584 -5.827 7.838 1.00 98.81 270 VAL A C 1
ATOM 2010 O O . VAL A 1 270 ? -16.259 -6.590 7.149 1.00 98.81 270 VAL A O 1
ATOM 2013 N N . ALA A 1 271 ? -14.877 -6.230 8.894 1.00 98.62 271 ALA A N 1
ATOM 2014 C CA . ALA A 1 271 ? -14.688 -7.626 9.283 1.00 98.62 271 ALA A CA 1
ATOM 2015 C C . ALA A 1 271 ? -16.002 -8.425 9.289 1.00 98.62 271 ALA A C 1
ATOM 2017 O O . ALA A 1 271 ? -16.096 -9.451 8.621 1.00 98.62 271 ALA A O 1
ATOM 2018 N N . GLY A 1 272 ? -17.047 -7.926 9.956 1.00 98.25 272 GLY A N 1
ATOM 2019 C CA . GLY A 1 272 ? -18.344 -8.602 10.038 1.00 98.25 272 GLY A CA 1
ATOM 2020 C C . GLY A 1 272 ? -19.197 -8.567 8.769 1.00 98.25 272 GLY A C 1
ATOM 2021 O O . GLY A 1 272 ? -20.261 -9.171 8.771 1.00 98.25 272 GLY A O 1
ATOM 2022 N N . LEU A 1 273 ? -18.767 -7.879 7.709 1.00 98.25 273 LEU A N 1
ATOM 2023 C CA . LEU A 1 273 ? -19.500 -7.730 6.441 1.00 98.25 273 LEU A CA 1
ATOM 2024 C C . LEU A 1 273 ? -18.781 -8.397 5.255 1.00 98.25 273 LEU A C 1
ATOM 2026 O O . LEU A 1 273 ? -19.170 -8.210 4.098 1.00 98.25 273 LEU A O 1
ATOM 2030 N N . GLY A 1 274 ? -17.731 -9.176 5.540 1.00 94.62 274 GLY A N 1
ATOM 2031 C CA . GLY A 1 274 ? -17.006 -9.981 4.560 1.00 94.62 274 GLY A CA 1
ATOM 2032 C C . GLY A 1 274 ? -16.394 -9.151 3.428 1.00 94.62 274 GLY A C 1
ATOM 2033 O O . GLY A 1 274 ? -15.659 -8.194 3.659 1.00 94.62 274 GLY A O 1
ATOM 2034 N N . ASP A 1 275 ? -16.686 -9.546 2.189 1.00 95.06 275 ASP A N 1
ATOM 2035 C CA . ASP A 1 275 ? -16.066 -9.017 0.966 1.00 95.06 275 ASP A CA 1
ATOM 2036 C C . ASP A 1 275 ? -16.722 -7.727 0.461 1.00 95.06 275 ASP A C 1
ATOM 2038 O O . ASP A 1 275 ? -16.228 -7.089 -0.475 1.00 95.06 275 ASP A O 1
ATOM 2042 N N . ARG A 1 276 ? -17.849 -7.330 1.058 1.00 97.44 276 ARG A N 1
ATOM 2043 C CA . ARG A 1 276 ? -18.639 -6.206 0.570 1.00 97.44 276 ARG A CA 1
ATOM 2044 C C . ARG A 1 276 ? -17.892 -4.886 0.755 1.00 97.44 276 ARG A C 1
ATOM 2046 O O . ARG A 1 276 ? -17.550 -4.498 1.869 1.00 97.44 276 ARG A O 1
ATOM 2053 N N . TRP A 1 277 ? -17.726 -4.162 -0.349 1.00 98.44 277 TRP A N 1
ATOM 2054 C CA . TRP A 1 277 ? -17.217 -2.793 -0.354 1.00 98.44 277 TRP A CA 1
ATOM 2055 C C . TRP A 1 277 ? -18.334 -1.780 -0.113 1.00 98.44 277 TRP A C 1
ATOM 2057 O O . TRP A 1 277 ? -19.385 -1.835 -0.757 1.00 98.44 277 TRP A O 1
ATOM 2067 N N . PHE A 1 278 ? -18.069 -0.809 0.755 1.00 98.81 278 PHE A N 1
ATOM 2068 C CA . PHE A 1 278 ? -18.905 0.374 0.956 1.00 98.81 278 PHE A CA 1
ATOM 2069 C C . PHE A 1 278 ? -18.166 1.583 0.415 1.00 98.81 278 PHE A C 1
ATOM 2071 O O . PHE A 1 278 ? -17.027 1.821 0.811 1.00 98.81 278 PHE A O 1
ATOM 2078 N N . ARG A 1 279 ? -18.791 2.312 -0.511 1.00 98.62 279 ARG A N 1
ATOM 2079 C CA . ARG A 1 279 ? -18.100 3.289 -1.357 1.00 98.62 279 ARG A CA 1
ATOM 2080 C C . ARG A 1 279 ? -18.724 4.668 -1.254 1.00 98.62 279 ARG A C 1
ATOM 2082 O O . ARG A 1 279 ? -19.926 4.798 -1.026 1.00 98.62 279 ARG A O 1
ATOM 2089 N N . ALA A 1 280 ? -17.907 5.691 -1.421 1.00 98.56 280 ALA A N 1
ATOM 2090 C CA . ALA A 1 280 ? -18.324 7.079 -1.555 1.00 98.56 280 ALA A CA 1
ATOM 2091 C C . ALA A 1 280 ? -17.321 7.816 -2.458 1.00 98.56 280 ALA A C 1
ATOM 2093 O O . ALA A 1 280 ? -16.213 7.310 -2.633 1.00 98.56 280 ALA A O 1
ATOM 2094 N N . PRO A 1 281 ? -17.663 8.987 -3.024 1.00 98.69 281 PRO A N 1
ATOM 2095 C CA . PRO A 1 281 ? -16.722 9.752 -3.840 1.00 98.69 281 PRO A CA 1
ATOM 2096 C C . PRO A 1 281 ? -15.402 10.010 -3.102 1.00 98.69 281 PRO A C 1
ATOM 2098 O O . PRO A 1 281 ? -15.414 10.382 -1.927 1.00 98.69 281 PRO A O 1
ATOM 2101 N N . ALA A 1 282 ? -14.275 9.789 -3.781 1.00 98.44 282 ALA A N 1
ATOM 2102 C CA . ALA A 1 282 ? -12.954 10.083 -3.242 1.00 98.44 282 ALA A CA 1
ATOM 2103 C C . ALA A 1 282 ? -12.795 11.597 -3.040 1.00 98.44 282 ALA A C 1
ATOM 2105 O O . ALA A 1 282 ? -13.202 12.402 -3.881 1.00 98.44 282 ALA A O 1
ATOM 2106 N N . ASN A 1 283 ? -12.202 11.982 -1.912 1.00 98.25 283 ASN A N 1
ATOM 2107 C CA . ASN A 1 283 ? -11.976 13.384 -1.589 1.00 98.25 283 ASN A CA 1
ATOM 2108 C C . ASN A 1 283 ? -10.718 13.916 -2.301 1.00 98.25 283 ASN A C 1
ATOM 2110 O O . ASN A 1 283 ? -9.792 13.145 -2.576 1.00 98.25 283 ASN A O 1
ATOM 2114 N N . PRO A 1 284 ? -10.653 15.228 -2.590 1.00 97.44 284 PRO A N 1
ATOM 2115 C CA . PRO A 1 284 ? -9.407 15.866 -2.996 1.00 97.44 284 PRO A CA 1
ATOM 2116 C C . PRO A 1 284 ? -8.393 15.834 -1.845 1.00 97.44 284 PRO A C 1
ATOM 2118 O O . PRO A 1 284 ? -8.765 15.940 -0.673 1.00 97.44 284 PRO A O 1
ATOM 2121 N N . VAL A 1 285 ? -7.112 15.708 -2.187 1.00 97.88 285 VAL A N 1
ATOM 2122 C CA . VAL A 1 285 ? -6.008 15.740 -1.221 1.00 97.88 285 VAL A CA 1
ATOM 2123 C C . VAL A 1 285 ? -5.626 17.191 -0.941 1.00 97.88 285 VAL A C 1
ATOM 2125 O O . VAL A 1 285 ? -5.402 17.960 -1.872 1.00 97.88 285 VAL A O 1
ATOM 2128 N N . ASN A 1 286 ? -5.529 17.563 0.334 1.00 96.31 286 ASN A N 1
ATOM 2129 C CA . ASN A 1 286 ? -5.030 18.871 0.746 1.00 96.31 286 ASN A CA 1
ATOM 2130 C C . ASN A 1 286 ? -3.521 18.785 0.979 1.00 96.31 286 ASN A C 1
ATOM 2132 O O . ASN A 1 286 ? -3.078 17.970 1.785 1.00 96.31 286 ASN A O 1
ATOM 2136 N N . GLY A 1 287 ? -2.728 19.630 0.325 1.00 96.06 287 GLY A N 1
ATOM 2137 C CA . GLY A 1 287 ? -1.285 19.585 0.518 1.00 96.06 287 GLY A CA 1
ATOM 2138 C C . GLY A 1 287 ? -0.485 20.542 -0.350 1.00 96.06 287 GLY A C 1
ATOM 2139 O O . GLY A 1 287 ? -0.990 21.546 -0.854 1.00 96.06 287 GLY A O 1
ATOM 2140 N N . LEU A 1 288 ? 0.794 20.215 -0.502 1.00 96.38 288 LEU A N 1
ATOM 2141 C CA . LEU A 1 288 ? 1.782 21.029 -1.188 1.00 96.38 288 LEU A CA 1
ATOM 2142 C C . LEU A 1 288 ? 2.083 20.435 -2.559 1.00 96.38 288 LEU A C 1
ATOM 2144 O O . LEU A 1 288 ? 2.442 19.262 -2.687 1.00 96.38 288 LEU A O 1
ATOM 2148 N N . TYR A 1 289 ? 2.001 21.288 -3.575 1.00 96.81 289 TYR A N 1
ATOM 2149 C CA . TYR A 1 289 ? 2.419 20.974 -4.934 1.00 96.81 289 TYR A CA 1
ATOM 2150 C C . TYR A 1 289 ? 3.924 21.201 -5.102 1.00 96.81 289 TYR A C 1
ATOM 2152 O O . TYR A 1 289 ? 4.474 22.203 -4.644 1.00 96.81 289 TYR A O 1
ATOM 2160 N N . PHE A 1 290 ? 4.606 20.284 -5.787 1.00 95.56 290 PHE A N 1
ATOM 2161 C CA . PHE A 1 290 ? 6.060 20.343 -5.984 1.00 95.56 290 PHE A CA 1
ATOM 2162 C C . PHE A 1 290 ? 6.497 21.388 -7.011 1.00 95.56 290 PHE A C 1
ATOM 2164 O O . PHE A 1 290 ? 7.687 21.684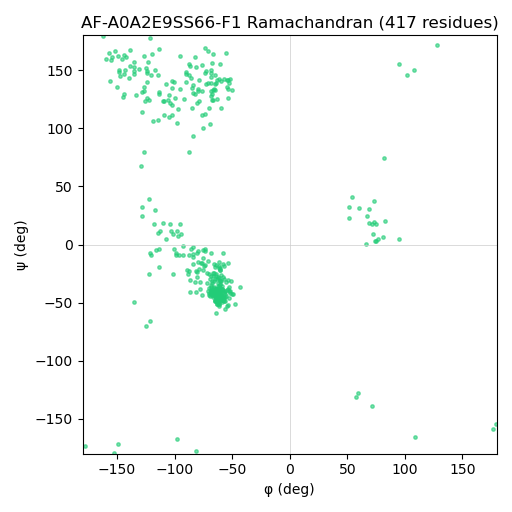 -7.125 1.00 95.56 290 PHE A O 1
ATOM 2171 N N . ARG A 1 291 ? 5.547 21.949 -7.763 1.00 95.00 291 ARG A N 1
ATOM 2172 C CA . ARG A 1 291 ? 5.787 23.038 -8.705 1.00 95.00 291 ARG A CA 1
ATOM 2173 C C . ARG A 1 291 ? 4.718 24.108 -8.572 1.00 95.00 291 ARG A C 1
ATOM 2175 O O . ARG A 1 291 ? 3.563 23.809 -8.292 1.00 95.00 291 ARG A O 1
ATOM 2182 N N . SER A 1 292 ? 5.122 25.355 -8.793 1.00 93.56 292 SER A N 1
ATOM 2183 C CA . SER A 1 292 ? 4.279 26.539 -8.603 1.00 93.56 292 SER A CA 1
ATOM 2184 C C . SER A 1 292 ? 3.104 26.641 -9.576 1.00 93.56 292 SER A C 1
ATOM 2186 O O . SER A 1 292 ? 2.125 27.318 -9.282 1.00 93.56 292 SER A O 1
ATOM 2188 N N . GLU A 1 293 ? 3.215 26.016 -10.747 1.00 94.69 293 GLU A N 1
ATOM 2189 C CA . GLU A 1 293 ? 2.185 26.004 -11.784 1.00 94.69 293 GLU A CA 1
ATOM 2190 C C . GLU A 1 293 ? 1.053 25.004 -11.519 1.00 94.69 293 GLU A C 1
ATOM 2192 O O . GLU A 1 293 ? 0.011 25.104 -12.164 1.00 94.69 293 GLU A O 1
ATOM 2197 N N . TRP A 1 294 ? 1.243 24.061 -10.591 1.00 96.50 294 TRP A N 1
ATOM 2198 C CA . TRP A 1 294 ? 0.250 23.046 -10.250 1.00 96.50 294 TRP A CA 1
ATOM 2199 C C . TRP A 1 294 ? -0.682 23.506 -9.133 1.00 96.50 294 TRP A C 1
ATOM 2201 O O . TRP A 1 294 ? -0.302 24.245 -8.225 1.00 96.50 294 TRP A O 1
ATOM 2211 N N . SER A 1 295 ? -1.927 23.050 -9.222 1.00 95.81 295 SER A N 1
ATOM 2212 C CA . SER A 1 295 ? -3.015 23.399 -8.315 1.00 95.81 295 SER A CA 1
ATOM 2213 C C . SER A 1 295 ? -4.057 22.281 -8.233 1.00 95.81 295 SER A C 1
ATOM 2215 O O . SER A 1 295 ? -3.985 21.286 -8.954 1.00 95.81 295 SER A O 1
ATOM 2217 N N . ASP A 1 296 ? -5.109 22.491 -7.440 1.00 95.31 296 ASP A N 1
ATOM 2218 C CA . ASP A 1 296 ? -6.241 21.557 -7.314 1.00 95.31 296 ASP A CA 1
ATOM 2219 C C . ASP A 1 296 ? -6.938 21.245 -8.650 1.00 95.31 296 ASP A C 1
ATOM 2221 O O . ASP A 1 296 ? -7.642 20.248 -8.772 1.00 95.31 296 ASP A O 1
ATOM 2225 N N . LYS A 1 297 ? -6.747 22.079 -9.681 1.00 96.19 297 LYS A N 1
ATOM 2226 C CA . LYS A 1 297 ? -7.292 21.852 -11.033 1.00 96.19 297 LYS A CA 1
ATOM 2227 C C . LYS A 1 297 ? -6.554 20.758 -11.807 1.00 96.19 297 LYS A C 1
ATOM 2229 O O . LYS A 1 297 ? -7.061 20.270 -12.825 1.00 96.19 297 LYS A O 1
ATOM 2234 N N . ASP A 1 298 ? -5.349 20.434 -11.362 1.00 97.25 298 ASP A N 1
ATOM 2235 C CA . ASP A 1 298 ? -4.431 19.488 -11.983 1.00 97.25 298 ASP A CA 1
ATOM 2236 C C . ASP A 1 298 ? -4.462 18.141 -11.254 1.00 97.25 298 ASP A C 1
ATOM 2238 O O . ASP A 1 298 ? -4.198 17.105 -11.861 1.00 97.25 298 ASP A O 1
ATOM 2242 N N . ALA A 1 299 ? -4.841 18.143 -9.974 1.00 97.44 299 ALA A N 1
ATOM 2243 C CA . ALA A 1 299 ? -4.912 16.961 -9.129 1.00 97.44 299 ALA A CA 1
ATOM 2244 C C . ALA A 1 299 ? -6.095 16.041 -9.471 1.00 97.44 299 ALA A C 1
ATOM 2246 O O . ALA A 1 299 ? -7.226 16.480 -9.692 1.00 97.44 299 ALA A O 1
ATOM 2247 N N . ALA A 1 300 ? -5.832 14.736 -9.463 1.00 97.12 300 ALA A N 1
ATOM 2248 C CA . ALA A 1 300 ? -6.862 13.721 -9.312 1.00 97.12 300 ALA A CA 1
ATOM 2249 C C . ALA A 1 300 ? -7.315 13.643 -7.838 1.00 97.12 300 ALA A C 1
ATOM 2251 O O . ALA A 1 300 ? -6.530 13.966 -6.939 1.00 97.12 300 ALA A O 1
ATOM 2252 N N . PRO A 1 301 ? -8.549 13.181 -7.564 1.00 97.44 301 PRO A N 1
ATOM 2253 C CA . PRO A 1 301 ? -8.938 12.743 -6.226 1.00 97.44 301 PRO A CA 1
ATOM 2254 C C . PRO A 1 301 ? -8.009 11.649 -5.678 1.00 97.44 301 PRO A C 1
ATOM 2256 O O . PRO A 1 301 ? -7.256 11.025 -6.430 1.00 97.44 301 PRO A O 1
ATOM 2259 N N . ASP A 1 302 ? -8.086 11.406 -4.368 1.00 97.88 302 ASP A N 1
ATOM 2260 C CA . ASP A 1 302 ? -7.210 10.456 -3.672 1.00 97.88 302 ASP A CA 1
ATOM 2261 C C . ASP A 1 302 ? -7.195 9.055 -4.324 1.00 97.88 302 ASP A C 1
ATOM 2263 O O . ASP A 1 302 ? -8.228 8.521 -4.747 1.00 97.88 302 ASP A O 1
ATOM 2267 N N . LEU A 1 303 ? -6.001 8.455 -4.402 1.00 96.88 303 LEU A N 1
ATOM 2268 C CA . LEU A 1 303 ? -5.693 7.304 -5.256 1.00 96.88 303 LEU A CA 1
ATOM 2269 C C . LEU A 1 303 ? -4.700 6.330 -4.586 1.00 96.88 303 LEU A C 1
ATOM 2271 O O . LEU A 1 303 ? -3.628 6.726 -4.135 1.00 96.88 303 LEU A O 1
ATOM 2275 N N . GLY A 1 304 ? -5.049 5.041 -4.567 1.00 98.00 304 GLY A N 1
ATOM 2276 C CA . GLY A 1 304 ? -4.215 3.904 -4.168 1.00 98.00 304 GLY A CA 1
ATOM 2277 C C . GLY A 1 304 ? -4.804 2.964 -3.127 1.00 98.00 304 GLY A C 1
ATOM 2278 O O . GLY A 1 304 ? -5.794 3.268 -2.463 1.00 98.00 304 GLY A O 1
ATOM 2279 N N . ASP A 1 305 ? -4.124 1.845 -2.897 1.00 98.81 305 ASP A N 1
ATOM 2280 C CA . ASP A 1 305 ? -4.417 0.933 -1.779 1.00 98.81 305 ASP A CA 1
ATOM 2281 C C . ASP A 1 305 ? -3.582 1.248 -0.537 1.00 98.81 305 ASP A C 1
ATOM 2283 O O . ASP A 1 305 ? -3.710 0.597 0.495 1.00 98.81 305 ASP A O 1
ATOM 2287 N N . SER A 1 306 ? -2.705 2.250 -0.620 1.00 98.38 306 SER A N 1
ATOM 2288 C CA . SER A 1 306 ? -1.781 2.592 0.459 1.00 98.38 306 SER A CA 1
ATOM 2289 C C . SER A 1 306 ? -2.476 2.981 1.769 1.00 98.38 306 SER A C 1
ATOM 2291 O O . SER A 1 306 ? -1.918 2.705 2.817 1.00 98.38 306 SER A O 1
ATOM 2293 N N . ALA A 1 307 ? -3.745 3.417 1.743 1.00 98.69 307 ALA A N 1
ATOM 2294 C CA . ALA A 1 307 ? -4.586 3.600 2.938 1.00 98.69 307 ALA A CA 1
ATOM 2295 C C . ALA A 1 307 ? -4.786 2.319 3.797 1.00 98.69 307 ALA A C 1
ATOM 2297 O O . ALA A 1 307 ? -5.316 2.364 4.916 1.00 98.69 307 ALA A O 1
ATOM 2298 N N . ILE A 1 308 ? -4.331 1.155 3.318 1.00 98.81 308 ILE A N 1
ATOM 2299 C CA . ILE A 1 308 ? -4.177 -0.053 4.131 1.00 98.81 308 ILE A CA 1
ATOM 2300 C C . ILE A 1 308 ? -3.208 0.155 5.309 1.00 98.81 308 ILE A C 1
ATOM 2302 O O . ILE A 1 308 ? -3.366 -0.500 6.339 1.00 98.81 308 ILE A O 1
ATOM 2306 N N . THR A 1 309 ? -2.254 1.091 5.208 1.00 98.69 309 THR A N 1
ATOM 2307 C CA . THR A 1 309 ? -1.337 1.436 6.305 1.00 98.69 309 THR A CA 1
ATOM 2308 C C . THR A 1 309 ? -2.070 2.094 7.472 1.00 98.69 309 THR A C 1
ATOM 2310 O O . THR A 1 309 ? -1.915 1.676 8.619 1.00 98.69 309 THR A O 1
ATOM 2313 N N . GLU A 1 310 ? -2.965 3.040 7.202 1.00 98.69 310 GLU A N 1
ATOM 2314 C CA . GLU A 1 310 ? -3.829 3.676 8.201 1.00 98.69 310 GLU A CA 1
ATOM 2315 C C . GLU A 1 310 ? -4.825 2.683 8.789 1.00 98.69 310 GLU A C 1
ATOM 2317 O O . GLU A 1 310 ? -5.169 2.759 9.966 1.00 98.69 310 GLU A O 1
ATOM 2322 N N . THR A 1 311 ? -5.257 1.699 7.994 1.00 98.81 311 THR A N 1
ATOM 2323 C CA . THR A 1 311 ? -6.149 0.635 8.476 1.00 98.81 311 THR A CA 1
ATOM 2324 C C . THR A 1 311 ? -5.512 -0.155 9.630 1.00 98.81 311 THR A C 1
ATOM 2326 O O . THR A 1 311 ? -6.219 -0.588 10.542 1.00 98.81 311 THR A O 1
ATOM 2329 N N . VAL A 1 312 ? -4.178 -0.287 9.643 1.00 98.56 312 VAL A N 1
ATOM 2330 C CA . VAL A 1 312 ? -3.410 -0.914 10.737 1.00 98.56 312 VAL A CA 1
ATOM 2331 C C . VAL A 1 312 ? -2.806 0.091 11.730 1.00 98.56 312 VAL A C 1
ATOM 2333 O O . VAL A 1 312 ? -2.009 -0.300 12.584 1.00 98.56 312 VAL A O 1
ATOM 2336 N N . GLY A 1 313 ? -3.209 1.363 11.671 1.00 98.19 313 GLY A N 1
ATOM 2337 C CA . GLY A 1 313 ? -2.800 2.389 12.633 1.00 98.19 313 GLY A CA 1
ATOM 2338 C C . GLY A 1 313 ? -1.441 3.037 12.362 1.00 98.19 313 GLY A C 1
ATOM 2339 O O . GLY A 1 313 ? -0.844 3.582 13.286 1.00 98.19 313 GLY A O 1
ATOM 2340 N N . LEU A 1 314 ? -0.935 2.956 11.130 1.00 98.75 314 LEU A N 1
ATOM 2341 C CA . LEU A 1 314 ? 0.245 3.694 10.659 1.00 98.75 314 LEU A CA 1
ATOM 2342 C C . LEU A 1 314 ? -0.197 4.958 9.901 1.00 98.75 314 LEU A C 1
ATOM 2344 O O . LEU A 1 314 ? -1.368 5.341 9.963 1.00 98.75 314 LEU A O 1
ATOM 2348 N N . GLY A 1 315 ? 0.702 5.623 9.179 1.00 98.38 315 GLY A N 1
ATOM 2349 C CA . GLY A 1 315 ? 0.285 6.712 8.306 1.00 98.38 315 GLY A CA 1
ATOM 2350 C C . GLY A 1 315 ? -0.157 7.956 9.068 1.00 98.38 315 GLY A C 1
ATOM 2351 O O . GLY A 1 315 ? 0.358 8.290 10.145 1.00 98.38 315 GLY A O 1
ATOM 2352 N N . GLY A 1 316 ? -1.242 8.550 8.567 1.00 97.94 316 GLY A N 1
ATOM 2353 C CA . GLY A 1 316 ? -1.935 9.681 9.191 1.00 97.94 316 GLY A CA 1
ATOM 2354 C C . GLY A 1 316 ? -2.350 9.454 10.658 1.00 97.94 316 GLY A C 1
ATOM 2355 O O . GLY A 1 316 ? -2.628 10.407 11.385 1.00 97.94 316 GLY A O 1
ATOM 2356 N N . PHE A 1 317 ? -2.359 8.205 11.144 1.00 98.69 317 PHE A N 1
ATOM 2357 C CA . PHE A 1 317 ? -2.719 7.877 12.527 1.00 98.69 317 PHE A CA 1
ATOM 2358 C C . PHE A 1 317 ? -1.590 8.153 13.519 1.00 98.69 317 PHE A C 1
ATOM 2360 O O . PHE A 1 317 ? -1.855 8.340 14.709 1.00 98.69 317 PHE A O 1
ATOM 2367 N N . ILE A 1 318 ? -0.346 8.222 13.046 1.00 98.50 318 ILE A N 1
ATOM 2368 C CA . ILE A 1 318 ? 0.849 8.416 13.872 1.00 98.50 318 ILE A CA 1
ATOM 2369 C C . ILE A 1 318 ? 1.722 9.564 13.364 1.00 98.50 318 ILE A C 1
ATOM 2371 O O . ILE A 1 318 ? 2.933 9.539 13.564 1.00 98.50 318 ILE A O 1
ATOM 2375 N N . GLN A 1 319 ? 1.123 10.603 12.771 1.00 97.44 319 GLN A N 1
ATOM 2376 C CA . GLN A 1 319 ? 1.825 11.796 12.271 1.00 97.44 319 GLN A CA 1
ATOM 2377 C C . GLN A 1 319 ? 2.918 12.359 13.212 1.00 97.44 319 GLN A C 1
ATOM 2379 O O . GLN A 1 319 ? 3.966 12.773 12.710 1.00 97.44 319 GLN A O 1
ATOM 2384 N N . PRO A 1 320 ? 2.780 12.360 14.559 1.00 97.94 320 PRO A N 1
ATOM 2385 C CA . PRO A 1 320 ? 3.847 12.819 15.454 1.00 97.94 320 PRO A CA 1
ATOM 2386 C C . PRO A 1 320 ? 5.127 11.976 15.416 1.00 97.94 320 PRO A C 1
ATOM 2388 O O . PRO A 1 320 ? 6.165 12.448 15.874 1.00 97.94 320 PRO A O 1
ATOM 2391 N N . ALA A 1 321 ? 5.079 10.745 14.897 1.00 97.94 321 ALA A N 1
ATOM 2392 C CA . ALA A 1 321 ? 6.271 9.947 14.624 1.00 97.94 321 ALA A CA 1
ATOM 2393 C C . ALA A 1 321 ? 7.104 10.556 13.488 1.00 97.94 321 ALA A C 1
ATOM 2395 O O . ALA A 1 321 ? 8.327 10.493 13.538 1.00 97.94 321 ALA A O 1
ATOM 2396 N N . ALA A 1 322 ? 6.463 11.221 12.524 1.00 96.75 322 ALA A N 1
ATOM 2397 C CA . ALA A 1 322 ? 7.100 11.858 11.378 1.00 96.75 322 ALA A CA 1
ATOM 2398 C C . ALA A 1 322 ? 6.648 13.319 11.217 1.00 96.75 322 ALA A C 1
ATOM 2400 O O . ALA A 1 322 ? 6.022 13.682 10.219 1.00 96.75 322 ALA A O 1
ATOM 2401 N N . PRO A 1 323 ? 7.005 14.221 12.149 1.00 92.69 323 PRO A N 1
ATOM 2402 C CA . PRO A 1 323 ? 6.535 15.607 12.112 1.00 92.69 323 PRO A CA 1
ATOM 2403 C C . PRO A 1 323 ? 6.976 16.376 10.859 1.00 92.69 323 PRO A C 1
ATOM 2405 O O . PRO A 1 323 ? 6.433 17.435 10.565 1.00 92.69 323 PRO A O 1
ATOM 2408 N N . THR A 1 324 ? 7.952 15.860 10.109 1.00 92.06 324 THR A N 1
ATOM 2409 C CA . THR A 1 324 ? 8.374 16.418 8.819 1.00 92.06 324 THR A CA 1
ATOM 2410 C C . THR A 1 324 ? 7.282 16.332 7.752 1.00 92.06 324 THR A C 1
ATOM 2412 O O . THR A 1 324 ? 7.196 17.238 6.929 1.00 92.06 324 THR A O 1
ATOM 2415 N N . VAL A 1 325 ? 6.398 15.329 7.804 1.00 92.81 325 VAL A N 1
ATOM 2416 C CA . VAL A 1 325 ? 5.277 15.169 6.857 1.00 92.81 325 VAL A CA 1
ATOM 2417 C C . VAL A 1 325 ? 4.278 16.329 6.973 1.00 92.81 325 VAL A C 1
ATOM 2419 O O . VAL A 1 325 ? 3.693 16.745 5.977 1.00 92.81 325 VAL A O 1
ATOM 2422 N N . GLN A 1 326 ? 4.172 16.964 8.147 1.00 93.44 326 GLN A N 1
ATOM 2423 C CA . GLN A 1 326 ? 3.316 18.142 8.342 1.00 93.44 326 GLN A CA 1
ATOM 2424 C C . GLN A 1 326 ? 3.713 19.342 7.473 1.00 93.44 326 GLN A C 1
ATOM 2426 O O . GLN A 1 326 ? 2.885 20.220 7.233 1.00 93.44 326 GLN A O 1
ATOM 2431 N N . GLN A 1 327 ? 4.948 19.394 6.962 1.00 91.25 327 GLN A N 1
ATOM 2432 C CA . GLN A 1 327 ? 5.373 20.466 6.057 1.00 91.25 327 GLN A CA 1
ATOM 2433 C C . GLN A 1 327 ? 4.527 20.511 4.779 1.00 91.25 327 GLN A C 1
ATOM 2435 O O . GLN A 1 327 ? 4.296 21.598 4.251 1.00 91.25 327 GLN A O 1
ATOM 2440 N N . TYR A 1 328 ? 4.009 19.366 4.323 1.00 92.62 328 TYR A N 1
ATOM 2441 C CA . TYR A 1 328 ? 3.153 19.295 3.140 1.00 92.62 328 TYR A CA 1
ATOM 2442 C C . TYR A 1 328 ? 1.812 20.004 3.321 1.00 92.62 328 TYR A C 1
ATOM 2444 O O . TYR A 1 328 ? 1.230 20.471 2.352 1.00 92.62 328 TYR A O 1
ATOM 2452 N N . VAL A 1 329 ? 1.341 20.143 4.556 1.00 91.94 329 VAL A N 1
ATOM 2453 C CA . VAL A 1 329 ? 0.071 20.810 4.878 1.00 91.94 329 VAL A CA 1
ATOM 2454 C C . VAL A 1 329 ? 0.283 22.112 5.648 1.00 91.94 329 VAL A C 1
ATOM 2456 O O . VAL A 1 329 ? -0.664 22.676 6.186 1.00 91.94 329 VAL A O 1
ATOM 2459 N N . GLN A 1 330 ? 1.532 22.596 5.712 1.00 91.19 330 GLN A N 1
ATOM 2460 C CA . GLN A 1 330 ? 1.939 23.740 6.540 1.00 91.19 330 GLN A CA 1
ATOM 2461 C C . GLN A 1 330 ? 1.487 23.591 8.007 1.00 91.19 330 GLN A C 1
ATOM 2463 O O . GLN A 1 330 ? 1.170 24.568 8.688 1.00 91.19 330 GLN A O 1
ATOM 2468 N N . GLY A 1 331 ? 1.438 22.344 8.479 1.00 92.62 331 GLY A N 1
ATOM 2469 C CA . GLY A 1 331 ? 0.996 21.965 9.811 1.00 92.62 331 GLY A CA 1
ATOM 2470 C C . GLY A 1 331 ? 2.083 22.133 10.872 1.00 92.62 331 GLY A C 1
ATO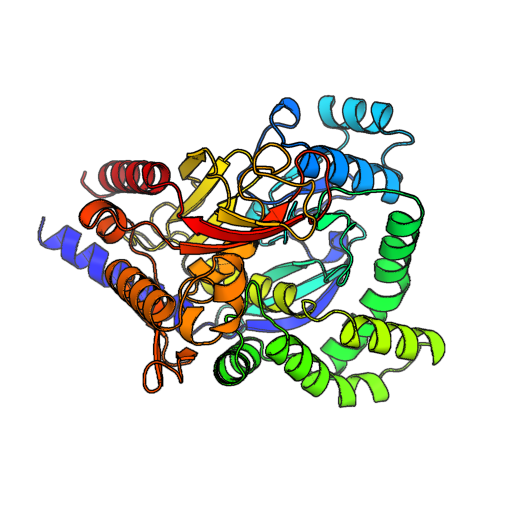M 2471 O O . GLY A 1 331 ? 3.208 22.567 10.612 1.00 92.62 331 GLY A O 1
ATOM 2472 N N . SER A 1 332 ? 1.742 21.758 12.102 1.00 95.56 332 SER A N 1
ATOM 2473 C CA . SER A 1 332 ? 2.646 21.790 13.253 1.00 9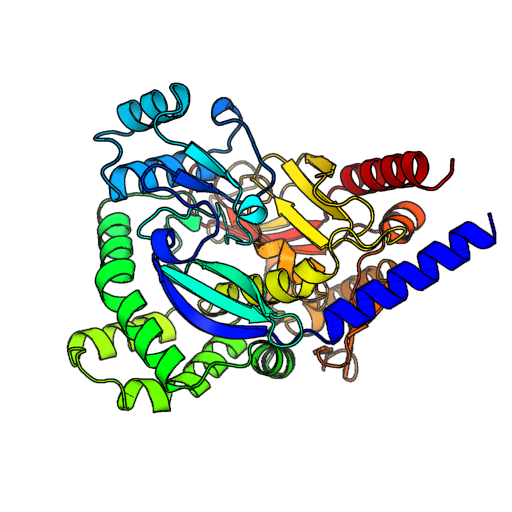5.56 332 SER A CA 1
ATOM 2474 C C . SER A 1 332 ? 2.690 20.434 13.949 1.00 95.56 332 SER A C 1
ATOM 2476 O O . SER A 1 332 ? 1.783 19.615 13.809 1.00 95.56 332 SER A O 1
ATOM 2478 N N . LEU A 1 333 ? 3.716 20.202 14.773 1.00 96.56 333 LEU A N 1
ATOM 2479 C CA . LEU A 1 333 ? 3.753 19.012 15.626 1.00 96.56 333 LEU A CA 1
ATOM 2480 C C . LEU A 1 333 ? 2.539 18.957 16.573 1.00 96.56 333 LEU A C 1
ATOM 2482 O O . LEU A 1 333 ? 2.018 17.875 16.824 1.00 96.56 333 LEU A O 1
ATOM 2486 N N . GLN A 1 334 ? 2.053 20.100 17.079 1.00 96.94 334 GLN A N 1
ATOM 2487 C CA . GLN A 1 334 ? 0.840 20.103 17.905 1.00 96.94 334 GLN A CA 1
ATOM 2488 C C . GLN A 1 334 ? -0.392 19.651 17.112 1.00 96.94 334 GLN A C 1
ATOM 2490 O O . GLN A 1 334 ? -1.211 18.913 17.655 1.00 96.94 334 GLN A O 1
ATOM 2495 N N . GLN A 1 335 ? -0.504 20.052 15.840 1.00 96.31 335 GLN A N 1
ATOM 2496 C CA . GLN A 1 335 ? -1.585 19.596 14.967 1.00 96.31 335 GLN A CA 1
ATOM 2497 C C . GLN A 1 335 ? -1.496 18.086 14.720 1.00 96.31 335 GLN A C 1
ATOM 2499 O O . GLN A 1 335 ? -2.491 17.391 14.896 1.00 96.31 335 GLN A O 1
ATOM 2504 N N . ALA A 1 336 ? -0.302 17.565 14.423 1.00 97.50 336 ALA A N 1
ATOM 2505 C CA . ALA A 1 336 ? -0.082 16.125 14.287 1.00 97.50 336 ALA A CA 1
ATOM 2506 C C . ALA A 1 336 ? -0.509 15.349 15.547 1.00 97.50 336 ALA A C 1
ATOM 2508 O O . ALA A 1 336 ? -1.148 14.303 15.455 1.00 97.50 336 ALA A O 1
ATOM 2509 N N . ILE A 1 337 ? -0.190 15.864 16.743 1.00 98.38 337 ILE A N 1
ATOM 2510 C CA . ILE A 1 337 ? -0.583 15.232 18.015 1.00 98.38 337 ILE A CA 1
ATOM 2511 C C . ILE A 1 337 ? -2.107 15.234 18.169 1.00 98.38 337 ILE A C 1
ATOM 2513 O O . ILE A 1 337 ? -2.683 14.213 18.551 1.00 98.38 337 ILE A O 1
ATOM 2517 N N . ALA A 1 338 ? -2.763 16.353 17.854 1.00 98.06 338 ALA A N 1
ATOM 2518 C CA . ALA A 1 338 ? -4.219 16.453 17.889 1.00 98.06 338 ALA A CA 1
ATOM 2519 C C . ALA A 1 338 ? -4.878 15.465 16.910 1.00 98.06 338 ALA A C 1
ATOM 2521 O O . ALA A 1 338 ? -5.821 14.768 17.283 1.00 98.06 338 ALA A O 1
ATOM 2522 N N . ASN A 1 339 ? -4.330 15.324 15.701 1.00 97.75 339 ASN A N 1
ATOM 2523 C CA . ASN A 1 339 ? -4.808 14.372 14.701 1.00 97.75 339 ASN A CA 1
ATOM 2524 C C . ASN A 1 339 ? -4.718 12.917 15.208 1.00 97.75 339 ASN A C 1
ATOM 2526 O O . ASN A 1 339 ? -5.708 12.185 15.160 1.00 97.75 339 ASN A O 1
ATOM 2530 N N . THR A 1 340 ? -3.593 12.498 15.799 1.00 98.56 340 THR A N 1
ATOM 2531 C CA . THR A 1 340 ? -3.476 11.160 16.420 1.00 98.56 340 THR A CA 1
ATOM 2532 C C . THR A 1 340 ? -4.467 10.956 17.578 1.00 98.56 340 THR A C 1
ATOM 2534 O O . THR A 1 340 ? -5.021 9.863 17.753 1.00 98.56 340 THR A O 1
ATOM 2537 N N . GLN A 1 341 ? -4.743 11.999 18.368 1.00 98.62 341 GLN A N 1
ATOM 2538 C CA . GLN A 1 341 ? -5.748 11.936 19.436 1.00 98.62 341 GLN A CA 1
ATOM 2539 C C . GLN A 1 341 ? -7.168 11.757 18.882 1.00 98.62 341 GLN A C 1
ATOM 2541 O O . GLN A 1 341 ? -7.949 11.001 19.461 1.00 98.62 341 GLN A O 1
ATOM 2546 N N . GLU A 1 342 ? -7.510 12.386 17.755 1.00 98.50 342 GLU A N 1
ATOM 2547 C CA . GLU A 1 342 ? -8.769 12.121 17.047 1.00 98.50 342 GLU A CA 1
ATOM 2548 C C . GLU A 1 342 ? -8.854 10.666 16.575 1.00 98.50 342 GLU A C 1
ATOM 2550 O O . GLU A 1 342 ? -9.867 10.003 16.806 1.00 98.50 342 GLU A O 1
ATOM 2555 N N . MET A 1 343 ? -7.780 10.129 15.981 1.00 98.75 343 MET A N 1
ATOM 2556 C CA . MET A 1 343 ? -7.760 8.739 15.504 1.00 98.75 343 MET A CA 1
ATOM 2557 C C . MET A 1 343 ? -7.939 7.733 16.648 1.00 98.75 343 MET A C 1
ATOM 2559 O O . MET A 1 343 ? -8.607 6.708 16.495 1.00 98.75 343 MET A O 1
ATOM 2563 N N . THR A 1 344 ? -7.436 8.062 17.839 1.00 98.62 344 THR A N 1
ATOM 2564 C CA . THR A 1 344 ? -7.663 7.268 19.056 1.00 98.62 344 THR A CA 1
ATOM 2565 C C . THR A 1 344 ? -9.149 7.170 19.418 1.00 98.62 344 THR A C 1
ATOM 2567 O O . THR A 1 344 ? -9.600 6.126 19.887 1.00 98.62 344 THR A O 1
ATOM 2570 N N . GLN A 1 345 ? -9.943 8.214 19.161 1.00 98.75 345 GLN A N 1
ATOM 2571 C CA . GLN A 1 345 ? -11.373 8.222 19.491 1.00 98.75 345 GLN A CA 1
ATOM 2572 C C . GLN A 1 345 ? -12.205 7.305 18.590 1.00 98.75 345 GLN A C 1
ATOM 2574 O O . GLN A 1 345 ? -13.267 6.844 19.011 1.00 98.75 345 GLN A O 1
ATOM 2579 N N . ILE A 1 346 ? -11.732 7.016 17.375 1.00 98.81 346 ILE A N 1
ATOM 2580 C CA . ILE A 1 346 ? -12.421 6.135 16.419 1.00 98.81 346 ILE A CA 1
ATOM 2581 C C . ILE A 1 346 ? -11.883 4.702 16.406 1.00 98.81 346 ILE A C 1
ATOM 2583 O O . ILE A 1 346 ? -12.506 3.820 15.816 1.00 98.81 346 ILE A O 1
ATOM 2587 N N . CYS A 1 347 ? -10.768 4.444 17.090 1.00 98.88 347 CYS A N 1
ATOM 2588 C CA . CYS A 1 347 ? -10.160 3.122 17.190 1.00 98.88 347 CYS A CA 1
ATOM 2589 C C . CYS A 1 347 ? -10.680 2.319 18.386 1.00 98.88 347 CYS A C 1
ATOM 2591 O O . CYS A 1 347 ? -11.040 2.865 19.433 1.00 98.88 347 CYS A O 1
ATOM 2593 N N . ALA A 1 348 ? -10.741 0.998 18.244 1.00 98.44 348 ALA A N 1
ATOM 2594 C CA . ALA A 1 348 ? -11.167 0.080 19.296 1.00 98.44 348 ALA A CA 1
ATOM 2595 C C . ALA A 1 348 ? -10.052 -0.227 20.305 1.00 98.44 348 ALA A C 1
ATOM 2597 O O . ALA A 1 348 ? -10.359 -0.502 21.464 1.00 98.44 348 ALA A O 1
ATOM 2598 N N . ALA A 1 349 ? -8.787 -0.158 19.885 1.00 98.56 349 ALA A N 1
ATOM 2599 C CA . ALA A 1 349 ? -7.641 -0.532 20.704 1.00 98.56 349 ALA A CA 1
ATOM 2600 C C . ALA A 1 349 ? -6.388 0.292 20.365 1.00 98.56 349 ALA A C 1
ATOM 2602 O O . ALA A 1 349 ? -6.431 1.255 19.597 1.00 98.56 349 ALA A O 1
ATOM 2603 N N . SER A 1 350 ? -5.261 -0.110 20.950 1.00 98.12 350 SER A N 1
ATOM 2604 C CA . SER A 1 350 ? -3.938 0.420 20.647 1.00 98.12 350 SER A CA 1
ATOM 2605 C C . SER A 1 350 ? -2.924 -0.701 20.396 1.00 98.12 350 SER A C 1
ATOM 2607 O O . SER A 1 350 ? -3.058 -1.812 20.914 1.00 98.12 350 SER A O 1
ATOM 2609 N N . ASN A 1 351 ? -1.914 -0.417 19.576 1.00 97.75 351 ASN A N 1
ATOM 2610 C CA . ASN A 1 351 ? -0.851 -1.339 19.199 1.00 97.75 351 ASN A CA 1
ATOM 2611 C C . ASN A 1 351 ? 0.434 -1.020 19.980 1.00 97.75 351 ASN A C 1
ATOM 2613 O O . ASN A 1 351 ? 1.061 0.015 19.764 1.00 97.75 351 ASN A O 1
ATOM 2617 N N . ASN A 1 352 ? 0.842 -1.908 20.889 1.00 96.44 352 ASN A N 1
ATOM 2618 C CA . ASN A 1 352 ? 2.043 -1.700 21.706 1.00 96.44 352 ASN A CA 1
ATOM 2619 C C . ASN A 1 352 ? 3.357 -1.877 20.931 1.00 96.44 352 ASN A C 1
ATOM 2621 O O . ASN A 1 352 ? 4.383 -1.382 21.396 1.00 96.44 352 ASN A O 1
ATOM 2625 N N . ASP A 1 353 ? 3.329 -2.527 19.767 1.00 95.88 353 ASP A N 1
ATOM 2626 C CA . ASP A 1 353 ? 4.517 -2.718 18.929 1.00 95.88 353 ASP A CA 1
ATOM 2627 C C . ASP A 1 353 ? 4.883 -1.440 18.161 1.00 95.88 353 ASP A C 1
ATOM 2629 O O . ASP A 1 353 ? 6.010 -1.291 17.692 1.00 95.88 353 ASP A O 1
ATOM 2633 N N . VAL A 1 354 ? 3.953 -0.485 18.073 1.00 98.19 354 VAL A N 1
ATOM 2634 C CA . VAL A 1 354 ? 4.148 0.818 17.437 1.00 98.19 354 VAL A CA 1
ATOM 2635 C C . VAL A 1 354 ? 4.063 1.902 18.508 1.00 98.19 354 VAL A C 1
ATOM 2637 O O . VAL A 1 354 ? 2.993 2.200 19.039 1.00 98.19 354 VAL A O 1
ATOM 2640 N N . ARG A 1 355 ? 5.215 2.484 18.851 1.00 98.06 355 ARG A N 1
ATOM 2641 C CA . ARG A 1 355 ? 5.358 3.491 19.911 1.00 98.06 355 ARG A CA 1
ATOM 2642 C C . ARG A 1 355 ? 5.753 4.830 19.320 1.00 98.06 355 ARG A C 1
ATOM 2644 O O . ARG A 1 355 ? 6.733 4.889 18.587 1.00 98.06 355 ARG A O 1
ATOM 2651 N N . ILE A 1 356 ? 5.038 5.890 19.684 1.00 98.38 356 ILE A N 1
ATOM 2652 C CA . ILE A 1 356 ? 5.218 7.236 19.127 1.00 98.38 356 ILE A CA 1
ATOM 2653 C C . ILE A 1 356 ? 6.098 8.070 20.076 1.00 98.38 356 ILE A C 1
ATOM 2655 O O . ILE A 1 356 ? 5.598 8.516 21.113 1.00 98.38 356 ILE A O 1
ATOM 2659 N N . PRO A 1 357 ? 7.392 8.319 19.777 1.00 97.31 357 PRO A N 1
ATOM 2660 C CA . PRO A 1 357 ? 8.290 8.981 20.731 1.00 97.31 357 PRO A CA 1
ATOM 2661 C C . PRO A 1 357 ? 7.847 10.397 21.112 1.00 97.31 357 PRO A C 1
ATOM 2663 O O . PRO A 1 357 ? 7.945 10.779 22.272 1.00 97.31 357 PRO A O 1
ATOM 2666 N N . ALA A 1 358 ? 7.296 11.157 20.160 1.00 96.94 358 ALA A N 1
ATOM 2667 C CA . ALA A 1 358 ? 6.816 12.524 20.388 1.00 96.94 358 ALA A CA 1
ATOM 2668 C C . ALA A 1 358 ? 5.572 12.615 21.297 1.00 96.94 358 ALA A C 1
ATOM 2670 O O . ALA A 1 358 ? 5.155 13.713 21.655 1.00 96.94 358 ALA A O 1
ATOM 2671 N N . MET A 1 359 ? 4.980 11.475 21.662 1.00 97.75 359 MET A N 1
ATOM 2672 C CA . MET A 1 359 ? 3.851 11.357 22.587 1.00 97.75 359 MET A CA 1
ATOM 2673 C C . MET A 1 359 ? 4.216 10.452 23.773 1.00 97.75 359 MET A C 1
ATOM 2675 O O . MET A 1 359 ? 3.415 9.613 24.180 1.00 97.75 359 MET A O 1
ATOM 2679 N N . ASP A 1 360 ? 5.449 10.562 24.277 1.00 97.31 360 ASP A N 1
ATOM 2680 C CA . ASP A 1 360 ? 5.966 9.773 25.406 1.00 97.31 360 ASP A CA 1
ATOM 2681 C C . ASP A 1 360 ? 5.816 8.254 25.207 1.00 97.31 360 ASP A C 1
ATOM 2683 O O . ASP A 1 360 ? 5.463 7.508 26.121 1.00 97.31 360 ASP A O 1
ATOM 2687 N N . PHE A 1 361 ? 6.087 7.783 23.984 1.00 97.50 361 PHE A N 1
ATOM 2688 C CA . PHE A 1 361 ? 5.955 6.378 23.587 1.00 97.50 361 PHE A CA 1
ATOM 2689 C C . PHE A 1 361 ? 4.529 5.825 23.740 1.00 97.50 361 PHE A C 1
ATOM 2691 O O . PHE A 1 361 ? 4.345 4.627 23.979 1.00 97.50 361 PHE A O 1
ATOM 2698 N N . ALA A 1 362 ? 3.508 6.669 23.563 1.00 98.12 362 ALA A N 1
ATOM 2699 C CA . ALA A 1 362 ? 2.128 6.213 23.439 1.00 98.12 362 ALA A CA 1
ATOM 2700 C C . ALA A 1 362 ? 1.994 5.147 22.334 1.00 98.12 362 ALA A C 1
ATOM 2702 O O . ALA A 1 362 ? 2.650 5.215 21.291 1.00 98.12 362 ALA A O 1
ATOM 2703 N N . ALA A 1 363 ? 1.148 4.146 22.585 1.00 98.00 363 ALA A N 1
ATOM 2704 C CA . ALA A 1 363 ? 0.791 3.124 21.605 1.00 98.00 363 ALA A CA 1
ATOM 2705 C C . ALA A 1 363 ? -0.037 3.732 20.465 1.00 98.00 363 ALA A C 1
ATOM 2707 O O . ALA A 1 363 ? -0.953 4.514 20.730 1.00 98.00 363 ALA A O 1
ATOM 2708 N N . ALA A 1 364 ? 0.236 3.328 19.225 1.00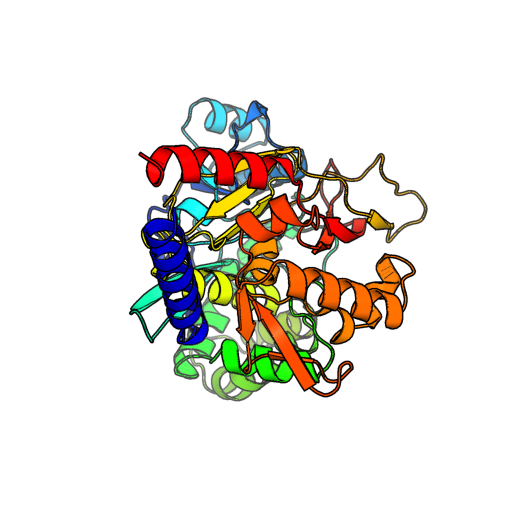 98.19 364 ALA A N 1
ATOM 2709 C CA . ALA A 1 364 ? -0.543 3.767 18.070 1.00 98.19 364 ALA A CA 1
ATOM 2710 C C . ALA A 1 364 ? -2.009 3.301 18.157 1.00 98.19 364 ALA A C 1
ATOM 2712 O O . ALA A 1 364 ? -2.257 2.175 18.601 1.00 98.19 364 ALA A O 1
ATOM 2713 N N . PRO A 1 365 ? -2.989 4.119 17.741 1.00 98.62 365 PRO A N 1
ATOM 2714 C CA . PRO A 1 365 ? -4.388 3.704 17.698 1.00 98.62 365 PRO A CA 1
ATOM 2715 C C . PRO A 1 365 ? -4.616 2.679 16.577 1.00 98.62 365 PRO A C 1
ATOM 2717 O O . PRO A 1 365 ? -4.077 2.827 15.487 1.00 98.62 365 PRO A O 1
ATOM 2720 N N . ILE A 1 366 ? -5.411 1.634 16.832 1.00 98.75 366 ILE A N 1
ATOM 2721 C CA . ILE A 1 366 ? -5.685 0.573 15.849 1.00 98.75 366 ILE A CA 1
ATOM 2722 C C . ILE A 1 366 ? -7.130 0.069 15.924 1.00 98.75 366 ILE A C 1
ATOM 2724 O O . ILE A 1 366 ? -7.760 0.042 16.987 1.00 98.75 366 ILE A O 1
ATOM 2728 N N . GLY A 1 367 ? -7.641 -0.384 14.778 1.00 98.69 367 GLY A N 1
ATOM 2729 C CA . GLY A 1 367 ? -8.957 -0.994 14.665 1.00 98.69 367 GLY A CA 1
ATOM 2730 C C . GLY A 1 367 ? -10.060 0.041 14.579 1.00 98.69 367 GLY A C 1
ATOM 2731 O O . GLY A 1 367 ? -10.789 0.257 15.546 1.00 98.69 367 GLY A O 1
ATOM 2732 N N . ILE A 1 368 ? -10.169 0.681 13.418 1.00 98.94 368 ILE A N 1
ATOM 2733 C CA . ILE A 1 368 ? -11.188 1.692 13.131 1.00 98.94 368 ILE A CA 1
ATOM 2734 C C . ILE A 1 368 ? -12.571 1.047 13.279 1.00 98.94 368 ILE A C 1
ATOM 2736 O O . ILE A 1 368 ? -12.904 0.116 12.549 1.00 98.94 368 ILE A O 1
ATOM 2740 N N . ASP A 1 369 ? -13.378 1.532 14.220 1.00 98.88 369 ASP A N 1
ATOM 2741 C CA . ASP A 1 369 ? -14.732 1.036 14.473 1.00 98.88 369 ASP A CA 1
ATOM 2742 C C . ASP A 1 369 ? -15.749 1.935 13.763 1.00 98.88 369 ASP A C 1
ATOM 2744 O O . ASP A 1 369 ? -15.909 3.108 14.118 1.00 98.88 369 ASP A O 1
ATOM 2748 N N . ILE A 1 370 ? -16.487 1.384 12.792 1.00 98.88 370 ILE A N 1
ATOM 2749 C CA . ILE A 1 370 ? -17.471 2.154 12.014 1.00 98.88 370 ILE A CA 1
ATOM 2750 C C . ILE A 1 370 ? -18.541 2.812 12.900 1.00 98.88 370 ILE A C 1
ATOM 2752 O O . ILE A 1 370 ? -19.059 3.873 12.554 1.00 98.88 370 ILE A O 1
ATOM 2756 N N . ARG A 1 371 ? -18.852 2.231 14.071 1.00 98.69 371 ARG A N 1
ATOM 2757 C CA . ARG A 1 371 ? -19.804 2.819 15.026 1.00 98.69 371 ARG A CA 1
ATOM 2758 C C . ARG A 1 371 ? -19.247 4.106 15.615 1.00 98.69 371 ARG A C 1
ATOM 2760 O O . ARG A 1 371 ? -19.981 5.082 15.728 1.00 98.69 371 ARG A O 1
ATOM 2767 N N . LYS A 1 372 ? -17.960 4.104 15.980 1.00 98.81 372 LYS A N 1
ATOM 2768 C CA . LYS A 1 372 ? -17.291 5.265 16.572 1.00 98.81 372 LYS A CA 1
ATOM 2769 C C . LYS A 1 372 ? -17.128 6.374 15.543 1.00 98.81 372 LYS A C 1
ATOM 2771 O O . LYS A 1 372 ? -17.471 7.502 15.863 1.00 98.81 372 LYS A O 1
ATOM 2776 N N . VAL A 1 373 ? -16.715 6.046 14.315 1.00 98.88 373 VAL A N 1
ATOM 2777 C CA . VAL A 1 373 ? -16.619 7.013 13.202 1.00 98.88 373 VAL A CA 1
ATOM 2778 C C . VAL A 1 373 ? -17.945 7.750 12.995 1.00 98.88 373 VAL A C 1
ATOM 2780 O O . VAL A 1 373 ? -17.982 8.978 13.009 1.00 98.88 373 VAL A O 1
ATOM 2783 N N . VAL A 1 374 ? -19.056 7.014 12.869 1.00 98.75 374 VAL A N 1
ATOM 2784 C CA . VAL A 1 374 ? -20.381 7.625 12.666 1.00 98.75 374 VAL A CA 1
ATOM 2785 C C . VAL A 1 374 ? -20.860 8.377 13.913 1.00 98.75 374 VAL A C 1
ATOM 2787 O O . VAL A 1 374 ? -21.465 9.438 13.792 1.00 98.75 374 VAL A O 1
ATOM 2790 N N . GLN A 1 375 ? -20.594 7.860 15.116 1.00 98.44 375 GLN A N 1
ATOM 2791 C CA . GLN A 1 375 ? -21.026 8.489 16.367 1.00 98.44 375 GLN A CA 1
ATOM 2792 C C . GLN A 1 375 ? -20.307 9.816 16.648 1.00 98.44 375 GLN A C 1
ATOM 2794 O O . GLN A 1 375 ? -20.940 10.751 17.137 1.00 98.44 375 GLN A O 1
ATOM 2799 N N . THR A 1 376 ? -18.996 9.886 16.412 1.00 98.56 376 THR A N 1
ATOM 2800 C CA . THR A 1 376 ? -18.189 11.082 16.700 1.00 98.56 376 THR A CA 1
ATOM 2801 C C . THR A 1 376 ? -18.181 12.073 15.542 1.00 98.56 376 THR A C 1
ATOM 2803 O O . THR A 1 376 ? -17.907 13.250 15.760 1.00 98.56 376 THR A O 1
ATOM 2806 N N . GLY A 1 377 ? -18.456 11.612 14.317 1.00 98.38 377 GLY A N 1
ATOM 2807 C CA . GLY A 1 377 ? -18.268 12.397 13.097 1.00 98.38 377 GLY A CA 1
ATOM 2808 C C . GLY A 1 377 ? -16.795 12.583 12.711 1.00 98.38 377 GLY A C 1
ATOM 2809 O O . GLY A 1 377 ? -16.499 13.358 11.806 1.00 98.38 377 GLY A O 1
ATOM 2810 N N . ILE A 1 378 ? -15.865 11.893 13.381 1.00 98.75 378 ILE A N 1
ATOM 2811 C CA . ILE A 1 378 ? -14.434 11.938 13.068 1.00 98.75 378 ILE A CA 1
ATOM 2812 C C . ILE A 1 378 ? -14.153 10.927 11.956 1.00 98.75 378 ILE A C 1
ATOM 2814 O O . ILE A 1 378 ? -14.311 9.722 12.145 1.00 98.75 378 ILE A O 1
ATOM 2818 N N . ALA A 1 379 ? -13.700 11.411 10.803 1.00 98.44 379 ALA A N 1
ATOM 2819 C CA . ALA A 1 379 ? -13.246 10.566 9.703 1.00 98.44 379 ALA A CA 1
ATOM 2820 C C . ALA A 1 379 ? -11.763 10.180 9.855 1.00 98.44 379 ALA A C 1
ATOM 2822 O O . ALA A 1 379 ? -10.975 11.048 10.251 1.00 98.44 379 ALA A O 1
ATOM 2823 N N . PRO A 1 380 ? -11.370 8.943 9.478 1.00 98.75 380 PRO A N 1
ATOM 2824 C CA . PRO A 1 380 ? -9.966 8.551 9.359 1.00 98.75 380 PRO A CA 1
ATOM 2825 C C . PRO A 1 380 ? -9.148 9.544 8.531 1.00 98.75 380 PRO A C 1
ATOM 2827 O O . PRO A 1 380 ? -9.584 9.949 7.450 1.00 98.75 380 PRO A O 1
ATOM 2830 N N . LEU A 1 381 ? -7.978 9.917 9.046 1.00 98.56 381 LEU A N 1
ATOM 2831 C CA . LEU A 1 381 ? -6.995 10.761 8.373 1.00 98.56 381 LEU A CA 1
ATOM 2832 C C . LEU A 1 381 ? -5.953 9.885 7.676 1.00 98.56 381 LEU A C 1
ATOM 2834 O O . LEU A 1 381 ? -5.448 8.941 8.280 1.00 98.56 381 LEU A O 1
ATOM 2838 N N . ILE A 1 382 ? -5.642 10.214 6.426 1.00 98.62 382 ILE A N 1
ATOM 2839 C CA . ILE A 1 382 ? -4.687 9.508 5.575 1.00 98.62 382 ILE A CA 1
ATOM 2840 C C . ILE A 1 382 ? -3.645 10.513 5.097 1.00 98.62 382 ILE A C 1
ATOM 2842 O O . ILE A 1 382 ? -4.001 11.535 4.509 1.00 98.62 382 ILE A O 1
ATOM 2846 N N . ASP A 1 383 ? -2.374 10.202 5.321 1.00 97.75 383 ASP A N 1
ATOM 2847 C CA . ASP A 1 383 ? -1.260 10.911 4.693 1.00 97.75 383 ASP A CA 1
ATOM 2848 C C . ASP A 1 383 ? -1.065 10.312 3.298 1.00 97.75 383 ASP A C 1
ATOM 2850 O O . ASP A 1 383 ? -1.047 9.099 3.149 1.00 97.75 383 ASP A O 1
ATOM 2854 N N . THR A 1 384 ? -0.995 11.120 2.242 1.00 97.31 384 THR A N 1
ATOM 2855 C CA . THR A 1 384 ? -0.991 10.588 0.870 1.00 97.31 384 THR A CA 1
ATOM 2856 C C . THR A 1 384 ? -0.250 11.491 -0.113 1.00 97.31 384 THR A C 1
ATOM 2858 O O . THR A 1 384 ? 0.060 12.651 0.163 1.00 97.31 384 THR A O 1
ATOM 2861 N N . ALA A 1 385 ? 0.027 10.947 -1.292 1.00 96.31 385 ALA A N 1
ATOM 2862 C CA . ALA A 1 385 ? 0.577 11.661 -2.430 1.00 96.31 385 ALA A CA 1
ATOM 2863 C C . ALA A 1 385 ? -0.531 12.306 -3.283 1.00 96.31 385 ALA A C 1
ATOM 2865 O O . ALA A 1 385 ? -1.655 11.811 -3.351 1.00 96.31 385 ALA A O 1
ATOM 2866 N N . ILE A 1 386 ? -0.194 13.381 -3.997 1.00 98.00 386 ILE A N 1
ATOM 2867 C CA . ILE A 1 386 ? -1.083 14.043 -4.958 1.00 98.00 386 ILE A CA 1
ATOM 2868 C C . ILE A 1 386 ? -0.668 13.632 -6.370 1.00 98.00 386 ILE A C 1
ATOM 2870 O O . ILE A 1 386 ? 0.458 13.896 -6.799 1.00 98.00 386 ILE A O 1
ATOM 2874 N N . THR A 1 387 ? -1.586 13.005 -7.105 1.00 97.44 387 THR A N 1
ATOM 2875 C CA . THR A 1 387 ? -1.360 12.546 -8.486 1.00 97.44 387 THR A CA 1
ATOM 2876 C C . THR A 1 387 ? -2.019 13.504 -9.474 1.00 97.44 387 THR A C 1
ATOM 2878 O O . THR A 1 387 ? -3.128 13.976 -9.233 1.00 97.44 387 THR A O 1
ATOM 2881 N N . HIS A 1 388 ? -1.367 13.788 -10.599 1.00 97.75 388 HIS A N 1
ATOM 2882 C CA . HIS A 1 388 ? -1.955 14.574 -11.682 1.00 97.75 388 HIS A CA 1
ATOM 2883 C C . HIS A 1 388 ? -3.089 13.802 -12.363 1.00 97.75 388 HIS A C 1
ATOM 2885 O O . HIS A 1 388 ? -2.961 12.605 -12.602 1.00 97.75 388 HIS A O 1
ATOM 2891 N N . LYS A 1 389 ? -4.157 14.475 -12.793 1.00 96.19 389 LYS A N 1
ATOM 2892 C CA . LYS A 1 389 ? -5.282 13.863 -13.528 1.00 96.19 389 LYS A CA 1
ATOM 2893 C C . LYS A 1 389 ? -4.893 13.234 -14.873 1.00 96.19 389 LYS A C 1
ATOM 2895 O O . LYS A 1 389 ? -5.644 12.426 -15.401 1.00 96.19 389 LYS A O 1
ATOM 2900 N N . GLU A 1 390 ? -3.738 13.606 -15.420 1.00 94.50 390 GLU A N 1
ATOM 2901 C CA . GLU A 1 390 ? -3.160 13.042 -16.656 1.00 94.50 390 GLU A CA 1
ATOM 2902 C C . GLU A 1 390 ? -1.948 12.133 -16.385 1.00 94.50 390 GLU A C 1
ATOM 2904 O O . GLU A 1 390 ? -1.301 11.676 -17.322 1.00 94.50 390 GLU A O 1
ATOM 2909 N N . GLY A 1 391 ? -1.628 11.886 -15.113 1.00 94.62 391 GLY A N 1
ATOM 2910 C CA . GLY A 1 391 ? -0.505 11.056 -14.697 1.00 94.62 391 GLY A CA 1
ATOM 2911 C C . GLY A 1 391 ? 0.734 11.827 -14.233 1.00 94.62 391 GLY A C 1
ATOM 2912 O O . GLY A 1 391 ? 1.074 12.894 -14.745 1.00 94.62 391 GLY A O 1
ATOM 2913 N N . GLY A 1 392 ? 1.430 11.250 -13.256 1.00 96.25 392 GLY A N 1
ATOM 2914 C CA . GLY A 1 392 ? 2.607 11.802 -12.591 1.00 96.25 392 GLY A CA 1
ATOM 2915 C C . GLY A 1 392 ? 2.331 12.261 -11.158 1.00 96.25 392 GLY A C 1
ATOM 2916 O O . GLY A 1 392 ? 1.228 12.683 -10.815 1.00 96.25 392 GLY A O 1
ATOM 2917 N N . LEU A 1 393 ? 3.358 12.183 -10.317 1.00 96.75 393 LEU A N 1
ATOM 2918 C CA . LEU A 1 393 ? 3.355 12.688 -8.949 1.00 96.75 393 LEU A CA 1
ATOM 2919 C C . LEU A 1 393 ? 3.565 14.206 -8.955 1.00 96.75 393 LEU A C 1
ATOM 2921 O O . LEU A 1 393 ? 4.575 14.688 -9.477 1.00 96.75 393 LEU A O 1
ATOM 2925 N N . ILE A 1 394 ? 2.635 14.952 -8.357 1.00 97.19 394 ILE A N 1
ATOM 2926 C CA . ILE A 1 394 ? 2.649 16.426 -8.374 1.00 97.19 394 ILE A CA 1
ATOM 2927 C C . ILE A 1 394 ? 2.705 17.075 -6.996 1.00 97.19 394 ILE A C 1
ATOM 2929 O O . ILE A 1 394 ? 2.918 18.284 -6.903 1.00 97.19 394 ILE A O 1
ATOM 2933 N N . GLY A 1 395 ? 2.544 16.300 -5.929 1.00 96.75 395 GLY A N 1
ATOM 2934 C CA . GLY A 1 395 ? 2.577 16.817 -4.569 1.00 96.75 395 GLY A CA 1
ATOM 2935 C C . GLY A 1 395 ? 2.417 15.730 -3.519 1.00 96.75 395 GLY A C 1
ATOM 2936 O O . GLY A 1 395 ? 2.367 14.540 -3.832 1.00 96.75 395 GLY A O 1
ATOM 2937 N N . ALA A 1 396 ? 2.305 16.157 -2.270 1.00 96.62 396 ALA A N 1
ATOM 2938 C CA . ALA A 1 396 ? 1.977 15.314 -1.127 1.00 96.62 396 ALA A CA 1
ATOM 2939 C C . ALA A 1 396 ? 1.128 16.109 -0.133 1.00 96.62 396 ALA A C 1
ATOM 2941 O O . ALA A 1 396 ? 1.126 17.342 -0.165 1.00 96.62 396 ALA A O 1
ATOM 2942 N N . GLY A 1 397 ? 0.398 15.415 0.730 1.00 97.00 397 GLY A N 1
ATOM 2943 C CA . GLY A 1 397 ? -0.542 16.035 1.648 1.00 97.00 397 GLY A CA 1
ATOM 2944 C C . GLY A 1 397 ? -1.277 15.031 2.519 1.00 97.00 397 GLY A C 1
ATOM 2945 O O . GLY A 1 397 ? -0.797 13.924 2.760 1.00 97.00 397 GLY A O 1
ATOM 2946 N N . GLU A 1 398 ? -2.460 15.430 2.964 1.00 97.25 398 GLU A N 1
ATOM 2947 C CA . GLU A 1 398 ? -3.353 14.608 3.766 1.00 97.25 398 GLU A CA 1
ATOM 2948 C C . GLU A 1 398 ? -4.796 14.715 3.258 1.00 97.25 398 GLU A C 1
ATOM 2950 O O . GLU A 1 398 ? -5.200 15.676 2.592 1.00 97.25 398 GLU A O 1
ATOM 2955 N N . VAL A 1 399 ? -5.597 13.708 3.573 1.00 98.19 399 VAL A N 1
ATOM 2956 C CA . VAL A 1 399 ? -7.008 13.638 3.201 1.00 98.19 399 VAL A CA 1
ATOM 2957 C C . VAL A 1 399 ? -7.784 12.880 4.266 1.00 98.19 399 VAL A C 1
ATOM 2959 O O . VAL A 1 399 ? -7.259 11.992 4.935 1.00 98.19 399 VAL A O 1
ATOM 2962 N N . ARG A 1 400 ? -9.061 13.220 4.441 1.00 98.38 400 ARG A N 1
ATOM 2963 C CA . ARG A 1 400 ? -9.965 12.453 5.304 1.00 98.38 400 ARG A CA 1
ATOM 2964 C C . ARG A 1 400 ? -10.843 11.534 4.475 1.00 98.38 400 ARG A C 1
ATOM 2966 O O . ARG A 1 400 ? -11.352 11.945 3.433 1.00 98.38 400 ARG A O 1
ATOM 2973 N N . ALA A 1 401 ? -11.068 10.318 4.962 1.00 98.50 401 ALA A N 1
ATOM 2974 C CA . ALA A 1 401 ? -11.985 9.384 4.323 1.00 98.50 401 ALA A CA 1
ATOM 2975 C C . ALA A 1 401 ? -13.425 9.954 4.293 1.00 98.50 401 ALA A C 1
ATOM 2977 O O . ALA A 1 401 ? -13.863 10.595 5.253 1.00 98.50 401 ALA A O 1
ATOM 2978 N N . PRO A 1 402 ? -14.205 9.732 3.223 1.00 98.44 402 PRO A N 1
ATOM 2979 C CA . PRO A 1 402 ? -15.584 10.206 3.151 1.00 98.44 402 PRO A CA 1
ATOM 2980 C C . PRO A 1 402 ? -16.493 9.432 4.121 1.00 98.44 402 PRO A C 1
ATOM 2982 O O . PRO A 1 402 ? -16.724 8.238 3.955 1.00 98.44 402 PRO A O 1
ATOM 2985 N N . ILE A 1 403 ? -17.087 10.123 5.102 1.00 98.12 403 ILE A N 1
ATOM 2986 C CA . ILE A 1 403 ? -17.944 9.520 6.151 1.00 98.12 403 ILE A CA 1
ATOM 2987 C C . ILE A 1 403 ? -19.088 8.667 5.575 1.00 98.12 403 ILE A C 1
ATOM 2989 O O . ILE A 1 403 ? -19.480 7.662 6.171 1.00 98.12 403 ILE A O 1
ATOM 2993 N N . ALA A 1 404 ? -19.591 9.014 4.389 1.00 98.69 404 ALA A N 1
ATOM 2994 C CA . ALA A 1 404 ? -20.707 8.324 3.752 1.00 98.69 404 ALA A CA 1
ATOM 2995 C C . ALA A 1 404 ? -20.471 6.814 3.537 1.00 98.69 404 ALA A C 1
ATOM 2997 O O . ALA A 1 404 ? -21.439 6.051 3.567 1.00 98.69 404 ALA A O 1
ATOM 2998 N N . CYS A 1 405 ? -19.230 6.341 3.346 1.00 98.62 405 CYS A N 1
ATOM 2999 C CA . CYS A 1 405 ? -18.977 4.897 3.238 1.00 98.62 405 CYS A CA 1
ATOM 3000 C C . CYS A 1 405 ? -19.130 4.177 4.594 1.00 98.62 405 CYS A C 1
ATOM 3002 O O . CYS A 1 405 ? -19.654 3.063 4.642 1.00 98.62 405 CYS A O 1
ATOM 3004 N N . PHE A 1 406 ? -18.797 4.839 5.706 1.00 98.88 406 PHE A N 1
ATOM 3005 C CA . PHE A 1 406 ? -18.983 4.324 7.068 1.00 98.88 406 PHE A CA 1
ATOM 3006 C C . PHE A 1 406 ? -20.460 4.280 7.465 1.00 98.88 406 PHE A C 1
ATOM 3008 O O . PHE A 1 406 ? -20.914 3.302 8.057 1.00 98.88 406 PHE A O 1
ATOM 3015 N N . GLU A 1 407 ? -21.243 5.295 7.089 1.00 98.81 407 GLU A N 1
ATOM 3016 C CA . GLU A 1 407 ? -22.695 5.299 7.311 1.00 98.81 407 GLU A CA 1
ATOM 3017 C C . GLU A 1 407 ? -23.394 4.158 6.563 1.00 98.81 407 GLU A C 1
ATOM 3019 O O . GLU A 1 407 ? -24.286 3.503 7.107 1.00 98.81 407 GLU A O 1
ATOM 3024 N N . GLN A 1 408 ? -22.993 3.908 5.312 1.00 98.81 408 GLN A N 1
ATOM 3025 C CA . GLN A 1 408 ? -23.503 2.788 4.522 1.00 98.81 408 GLN A CA 1
ATOM 3026 C C . GLN A 1 408 ? -23.141 1.444 5.160 1.00 98.81 408 GLN A C 1
ATOM 3028 O O . GLN A 1 408 ? -24.014 0.582 5.290 1.00 98.81 408 GLN A O 1
ATOM 3033 N N . ALA A 1 409 ? -21.890 1.287 5.601 1.00 98.75 409 ALA A N 1
ATOM 3034 C CA . ALA A 1 409 ? -21.436 0.086 6.291 1.00 98.75 409 ALA A CA 1
ATOM 3035 C C . ALA A 1 409 ? -22.220 -0.150 7.589 1.00 98.75 409 ALA A C 1
ATOM 3037 O O . ALA A 1 409 ? -22.686 -1.261 7.832 1.00 98.75 409 ALA A O 1
ATOM 3038 N N . LEU A 1 410 ? -22.449 0.894 8.392 1.00 98.56 410 LEU A N 1
ATOM 3039 C CA . LEU A 1 410 ? -23.187 0.777 9.650 1.00 98.56 410 LEU A CA 1
ATOM 3040 C C . LEU A 1 410 ? -24.658 0.400 9.421 1.00 98.56 410 LEU A C 1
ATOM 3042 O O . LEU A 1 410 ? -25.194 -0.441 10.142 1.00 98.56 410 LEU A O 1
ATOM 3046 N N . LYS A 1 411 ? -25.307 0.970 8.396 1.00 98.50 411 LYS A N 1
ATOM 3047 C CA . LYS A 1 411 ? -26.675 0.590 7.999 1.00 98.50 411 LYS A CA 1
ATOM 3048 C C . LYS A 1 411 ? -26.747 -0.871 7.550 1.00 98.50 411 LYS A C 1
ATOM 3050 O O . LYS A 1 411 ? -27.680 -1.573 7.933 1.00 98.50 411 LYS A O 1
ATOM 3055 N N . ALA A 1 412 ? -25.772 -1.336 6.768 1.00 98.50 412 ALA A N 1
ATOM 3056 C CA . ALA A 1 412 ? -25.703 -2.731 6.338 1.00 98.50 412 ALA A CA 1
ATOM 3057 C C . ALA A 1 412 ? -25.453 -3.685 7.513 1.00 98.50 412 ALA A C 1
ATOM 3059 O O . ALA A 1 412 ? -26.148 -4.688 7.635 1.00 98.50 412 ALA A O 1
ATOM 3060 N N . PHE A 1 413 ? -24.544 -3.327 8.421 1.00 98.38 413 PHE A N 1
ATOM 3061 C CA . PHE A 1 413 ? -24.298 -4.069 9.654 1.00 98.38 413 PHE A CA 1
ATOM 3062 C C . PHE A 1 413 ? -25.559 -4.193 10.512 1.00 98.38 413 PHE A C 1
ATOM 3064 O O . PHE A 1 413 ? -25.889 -5.282 10.979 1.00 98.38 413 PHE A O 1
ATOM 3071 N N . ALA A 1 414 ? -26.298 -3.094 10.690 1.00 97.50 414 ALA A N 1
ATOM 3072 C CA . ALA A 1 414 ? -27.569 -3.114 11.403 1.00 97.50 414 ALA A CA 1
ATOM 3073 C C . ALA A 1 414 ? -28.583 -4.050 10.726 1.00 97.50 414 ALA A C 1
ATOM 3075 O O . ALA A 1 414 ? -29.232 -4.841 11.404 1.00 97.50 414 ALA A O 1
ATOM 3076 N N . ALA A 1 415 ? -28.685 -4.007 9.396 1.00 97.12 415 ALA A N 1
ATOM 3077 C CA . ALA A 1 415 ? -29.581 -4.884 8.650 1.00 97.12 415 ALA A CA 1
ATOM 3078 C C . ALA A 1 415 ? -29.224 -6.375 8.785 1.00 97.12 415 ALA A C 1
ATOM 3080 O O . ALA A 1 415 ? -30.124 -7.201 8.707 1.00 97.12 415 ALA A O 1
ATOM 3081 N N . GLU A 1 416 ? -27.952 -6.722 8.986 1.00 96.75 416 GLU A N 1
ATOM 3082 C CA . GLU A 1 416 ? -27.495 -8.112 9.110 1.00 96.75 416 GLU A CA 1
ATOM 3083 C C . GLU A 1 416 ? -27.592 -8.653 10.546 1.00 96.75 416 GLU A C 1
ATOM 3085 O O . GLU A 1 416 ? -28.030 -9.782 10.748 1.00 96.75 416 GLU A O 1
ATOM 3090 N N . TYR A 1 417 ? -27.237 -7.844 11.550 1.00 95.62 417 TYR A N 1
ATOM 3091 C CA . TYR A 1 417 ? -27.047 -8.315 12.931 1.00 95.62 417 TYR A CA 1
ATOM 3092 C C . TYR A 1 417 ? -28.062 -7.776 13.954 1.00 95.62 417 TYR A C 1
ATOM 3094 O O . TYR A 1 417 ? -28.001 -8.161 15.123 1.00 95.62 417 TYR A O 1
ATOM 3102 N N . MET A 1 418 ? -28.977 -6.878 13.565 1.00 87.75 418 MET A N 1
ATOM 3103 C CA . MET A 1 418 ? -30.051 -6.378 14.448 1.00 87.75 418 MET A CA 1
ATOM 3104 C C . MET A 1 418 ? -31.420 -7.027 14.199 1.00 87.75 418 MET A C 1
ATOM 3106 O O . MET A 1 418 ? -32.407 -6.542 14.757 1.00 87.75 418 MET A O 1
ATOM 3110 N N . GLN A 1 419 ? -31.487 -8.075 13.371 1.00 72.44 419 GLN A N 1
ATOM 3111 C CA . GLN A 1 419 ? -32.724 -8.823 13.115 1.00 72.44 419 GLN A CA 1
ATOM 3112 C C . GLN A 1 419 ? -33.147 -9.694 14.299 1.00 72.44 419 GLN A C 1
ATOM 3114 O O . GLN A 1 419 ? -32.258 -10.249 14.989 1.00 72.44 419 GLN A O 1
#

Solvent-accessible surface area (backbone atoms only — not comparable to full-atom values): 19886 Å² total; per-residue (Å²): 109,73,66,58,52,52,46,27,54,53,26,34,52,52,39,50,53,48,39,71,61,41,42,30,25,38,48,39,38,43,36,27,46,84,70,37,60,90,49,41,86,51,32,36,30,24,15,18,50,79,71,56,81,89,72,50,30,44,18,42,51,39,15,52,38,38,47,32,45,68,74,62,78,22,93,43,67,69,50,29,56,53,33,39,77,71,62,67,34,40,74,47,27,22,64,83,33,50,24,42,17,56,38,31,10,54,44,37,29,64,38,29,21,40,35,18,35,10,70,70,79,72,45,63,12,24,12,50,62,56,94,56,74,64,51,69,36,46,35,30,5,28,68,52,74,66,54,46,52,48,54,49,44,38,40,73,42,42,27,56,52,48,19,48,20,32,48,64,50,75,35,41,59,49,61,64,36,50,34,53,13,27,66,60,45,13,27,55,54,79,42,17,51,38,33,25,54,48,51,50,62,67,35,55,63,22,58,74,69,54,79,97,65,54,72,64,58,54,51,52,41,51,50,50,57,70,66,8,47,59,35,39,34,31,56,49,39,11,30,37,47,22,26,32,55,84,32,54,50,40,64,57,16,51,28,41,56,39,32,24,10,40,29,52,35,29,26,37,26,30,13,38,57,38,90,52,73,24,62,30,66,30,46,67,60,48,51,36,54,78,46,92,89,56,51,82,91,45,45,34,29,34,52,8,24,54,46,27,29,36,40,66,18,25,17,32,30,32,28,40,21,19,51,72,62,31,62,30,60,74,53,47,59,69,53,27,46,51,47,26,55,54,44,42,66,25,24,75,48,63,36,79,70,39,36,28,59,78,58,81,48,38,51,28,30,22,38,43,24,37,66,39,24,63,73,73,68,54,54,60,48,38,45,42,69,34,35,25,39,79,29,14,54,44,31,34,24,38,34,55,54,54,59,64,17,39,51,50,45,47,54,53,49,46,69,70,72,68,115

Radius of gyration: 20.19 Å; Cα contacts (8 Å, |Δi|>4): 1048; chains: 1; bounding box: 61×46×56 Å

Foldseek 3Di:
DVVLVVLQLVLLVVLVVLLQLWFKWQQFKAFCQVPFAPADQQEKAWWDDDDQLVQFFQLLLLLQLQQCVLSVVAPDSVRSVVCCVVVVRHYHYQVVRLEWAAARRIGHRLFMWGWIARVVVRDIHIYGFDLFDFQFESSLSHHDPVNSVSRVLCSPFLRVLVRQQCNQLVTDGLLLLQLVVLQVQALLQPFCQSSLVVVVVSRPVSLVVGPDHDPVSSVVSNVRSNRRRCRCSRVLLRSLSNSLVVLACSASYQFWSFWIDRLFWTWIDTRNRHPDIQIDGAAAFAFAFPDPPDDSVFWGGDHTRSCSSVQAQGALLQCLSNVVLCVRNVDGSVVSVVSNVLLQQQASDFRLSHFNVSVVGDTGGHTGGLVSCVVVVRFRKHWGFTHTSNGTTTGTGMDGHDNNSSVVSVVVSCVVSVD

Sequence (419 aa):
MTDLKQKIEAANQKTIEIILSGSPMLVDVAPAREVVPGMTDNMILHSAPAIAWEDMCGPHKVGVIGAALWEGLASSPEDADSKIRRGEILVEPCHHHDSVGAGAGITSASTPMLVVENTTYGNRAYSCISEGGGLRLLKWGAYDEDIAKHLSWQAEVLGPVLQKAVRASGGIDVKSIVSRAVQMGDECHNRTVASTGLFLKELYGPLVDIDGVSDKDLLDSIRFMVEADQFFLHGIMAAAKAILLPAKGLSHSTIVTAMARNGVEFGIQVAGLGDRWFRAPANPVNGLYFRSEWSDKDAAPDLGDSAITETVGLGGFIQPAAPTVQQYVQGSLQQAIANTQEMTQICAASNNDVRIPAMDFAAAPIGIDIRKVVQTGIAPLIDTAITHKEGGLIGAGEVRAPIACFEQALKAFAAEYMQ

Secondary structure (DSSP, 8-state):
-HHHHHHHHHHHHHHHHHHHT--EEEEEEEEHHHHSTT--TTEEEESSSP--GGG--HHHHHHHHHHHHHTTS-SSHHHHHHHHHTTSSEEEEGGGGTEE-STT--B-TTSEEEEEEETTTTEEEEEEPP--S-SS-GGGT---HHHHHHHHHIIIIIHHHHHHHHHHTT-EEHHHHHHHHHTTT--SSS--HHHHHHHHHHHHHHHHH--SS-HHHHHHHHHHHHH-TTTTHHHHHHHHHHHHGGGTT-TT--BEEEEEEESSEEEEEEGGGTT--EEEEPPPPEEEESSTT--TTTBPSPEESTTHHHHTT-GGGGGGG-TTGGGGGT--HHHHHHHHHHHHHHEEEEEEEEEEGGGTTEEEEEEEBHHHHHHH-PPPEEEEEEEBTTSSEEEEEEEEPPHHHHHHHHHHHHHHH--

Nearest PDB structures (foldseek):
  3clq-assembly2_D  TM=9.742E-01  e=3.617E-44  Enterococcus faecalis V583
  1es5-assembly1_A  TM=3.059E-01  e=2.115E+00  Streptomyces sp. K15
  1j9m-assembly1_A  TM=3.055E-01  e=2.934E+00  Streptomyces sp. K15
  1skf-assembly1_A  TM=3.058E-01  e=2.778E+00  Streptomyces sp. K15
  1es4-assembly1_A  TM=3.053E-01  e=5.346E+00  Streptomyces sp. K15